Protein AF-0000000068865544 (afdb_homodimer)

Structure (mmCIF, N/CA/C/O backbone):
data_AF-0000000068865544-model_v1
#
loop_
_entity.id
_entity.type
_entity.pdbx_description
1 polymer 'Thioesterase domain-containing protein'
#
loop_
_atom_site.group_PDB
_atom_site.id
_atom_site.type_symbol
_atom_site.label_atom_id
_atom_site.label_alt_id
_atom_site.label_comp_id
_atom_site.label_asym_id
_atom_site.label_entity_id
_atom_site.label_seq_id
_atom_site.pdbx_PDB_ins_code
_atom_site.Cartn_x
_atom_site.Cartn_y
_atom_site.Cartn_z
_atom_site.occupancy
_atom_site.B_iso_or_equiv
_atom_site.auth_seq_id
_atom_site.auth_comp_id
_atom_site.auth_asym_id
_atom_site.auth_atom_id
_atom_site.pdbx_PDB_model_num
ATOM 1 N N . MET A 1 1 ? 21.375 53.375 9.609 1 28.55 1 MET A N 1
ATOM 2 C CA . MET A 1 1 ? 19.984 53.312 10.062 1 28.55 1 MET A CA 1
ATOM 3 C C . MET A 1 1 ? 19.266 52.125 9.398 1 28.55 1 MET A C 1
ATOM 5 O O . MET A 1 1 ? 19 52.156 8.203 1 28.55 1 MET A O 1
ATOM 9 N N . ALA A 1 2 ? 19.688 50.938 9.766 1 33.53 2 ALA A N 1
ATOM 10 C CA . ALA A 1 2 ? 19.359 49.625 9.219 1 33.53 2 ALA A CA 1
ATOM 11 C C . ALA A 1 2 ? 17.859 49.406 9.188 1 33.53 2 ALA A C 1
ATOM 13 O O . ALA A 1 2 ? 17.188 49.531 10.219 1 33.53 2 ALA A O 1
ATOM 14 N N . THR A 1 3 ? 17.141 49.719 8.172 1 30.55 3 THR A N 1
ATOM 15 C CA . THR A 1 3 ? 15.695 49.562 7.977 1 30.55 3 THR A CA 1
ATOM 16 C C . THR A 1 3 ? 15.242 48.156 8.375 1 30.55 3 THR A C 1
ATOM 18 O O . THR A 1 3 ? 15.695 47.156 7.801 1 30.55 3 THR A O 1
ATOM 21 N N . ARG A 1 4 ? 14.961 47.938 9.656 1 31.91 4 ARG A N 1
ATOM 22 C CA . ARG A 1 4 ? 14.281 46.719 10.148 1 31.91 4 ARG A CA 1
ATOM 23 C C . ARG A 1 4 ? 13.039 46.438 9.312 1 31.91 4 ARG A C 1
ATOM 25 O O . ARG A 1 4 ? 12.086 47.219 9.305 1 31.91 4 ARG A O 1
ATOM 32 N N . ALA A 1 5 ? 13.234 45.875 8.188 1 33.16 5 ALA A N 1
ATOM 33 C CA . ALA A 1 5 ? 12.039 45.406 7.488 1 33.16 5 ALA A CA 1
ATOM 34 C C . ALA A 1 5 ? 11.047 44.781 8.461 1 33.16 5 ALA A C 1
ATOM 36 O O . ALA A 1 5 ? 11.398 43.875 9.219 1 33.16 5 ALA A O 1
ATOM 37 N N . ALA A 1 6 ? 10.102 45.469 8.898 1 33.72 6 ALA A N 1
ATOM 38 C CA . ALA A 1 6 ? 8.922 45.031 9.625 1 33.72 6 ALA A CA 1
ATOM 39 C C . ALA A 1 6 ? 8.391 43.719 9.047 1 33.72 6 ALA A C 1
ATOM 41 O O . ALA A 1 6 ? 8.047 43.656 7.859 1 33.72 6 ALA A O 1
ATOM 42 N N . ALA A 1 7 ? 8.891 42.594 9.516 1 35.34 7 ALA A N 1
ATOM 43 C CA . ALA A 1 7 ? 8.156 41.344 9.32 1 35.34 7 ALA A CA 1
ATOM 44 C C . ALA A 1 7 ? 6.66 41.562 9.523 1 35.34 7 ALA A C 1
ATOM 46 O O . ALA A 1 7 ? 6.199 41.75 10.648 1 35.34 7 ALA A O 1
ATOM 47 N N . VAL A 1 8 ? 6.031 42.375 8.789 1 31.78 8 VAL A N 1
ATOM 48 C CA . VAL A 1 8 ? 4.574 42.344 8.859 1 31.78 8 VAL A CA 1
ATOM 49 C C . VAL A 1 8 ? 4.094 40.906 8.961 1 31.78 8 VAL A C 1
ATOM 51 O O . VAL A 1 8 ? 4.254 40.125 8.023 1 31.78 8 VAL A O 1
ATOM 54 N N . GLY A 1 9 ? 4.254 40.281 10.102 1 35.19 9 GLY A N 1
ATOM 55 C CA . GLY A 1 9 ? 3.646 39 10.43 1 35.19 9 GLY A CA 1
ATOM 56 C C . GLY A 1 9 ? 2.209 38.875 9.961 1 35.19 9 GLY A C 1
ATOM 57 O O . GLY A 1 9 ? 1.306 39.469 10.547 1 35.19 9 GLY A O 1
ATOM 58 N N . TYR A 1 10 ? 1.821 39.125 8.766 1 35.94 10 TYR A N 1
ATOM 59 C CA . TYR A 1 10 ? 0.44 38.812 8.422 1 35.94 10 TYR A CA 1
ATOM 60 C C . TYR A 1 10 ? -0.039 37.594 9.172 1 35.94 10 TYR A C 1
ATOM 62 O O . TYR A 1 10 ? 0.545 36.5 9.039 1 35.94 10 TYR A O 1
ATOM 70 N N . CYS A 1 11 ? -0.426 37.688 10.422 1 42.97 11 CYS A N 1
ATOM 71 C CA . CYS A 1 11 ? -1.079 36.688 11.258 1 42.97 11 CYS A CA 1
ATOM 72 C C . CYS A 1 11 ? -2.195 35.969 10.492 1 42.97 11 CYS A C 1
ATOM 74 O O . CYS A 1 11 ? -3.359 36.375 10.586 1 42.97 11 CYS A O 1
ATOM 76 N N . THR A 1 12 ? -2.188 35.844 9.219 1 58.31 12 THR A N 1
ATOM 77 C CA . THR A 1 12 ? -3.334 35.219 8.578 1 58.31 12 THR A CA 1
ATOM 78 C C . THR A 1 12 ? -3.693 33.906 9.273 1 58.31 12 THR A C 1
ATOM 80 O O . THR A 1 12 ? -2.807 33.156 9.68 1 58.31 12 THR A O 1
ATOM 83 N N . SER A 1 13 ? -4.871 33.938 9.93 1 78.75 13 SER A N 1
ATOM 84 C CA . SER A 1 13 ? -5.461 32.75 10.562 1 78.75 13 SER A CA 1
ATOM 85 C C . SER A 1 13 ? -5.266 31.516 9.695 1 78.75 13 SER A C 1
ATOM 87 O O . SER A 1 13 ? -5.312 31.578 8.469 1 78.75 13 SER A O 1
ATOM 89 N N . PRO A 1 14 ? -4.773 30.438 10.273 1 87.75 14 PRO A N 1
ATOM 90 C CA . PRO A 1 14 ? -4.613 29.203 9.516 1 87.75 14 PRO A CA 1
ATOM 91 C C . PRO A 1 14 ? -5.852 28.844 8.695 1 87.75 14 PRO A C 1
ATOM 93 O O . PRO A 1 14 ? -6.977 29.094 9.125 1 87.75 14 PRO A O 1
ATOM 96 N N . THR A 1 15 ? -5.66 28.469 7.457 1 89.5 15 THR A N 1
ATOM 97 C CA . THR A 1 15 ? -6.742 28.062 6.566 1 89.5 15 THR A CA 1
ATOM 98 C C . THR A 1 15 ? -7.301 26.703 6.98 1 89.5 15 THR A C 1
ATOM 100 O O . THR A 1 15 ? -6.617 25.688 6.855 1 89.5 15 THR A O 1
ATOM 103 N N . PRO A 1 16 ? -8.562 26.688 7.391 1 88.62 16 PRO A N 1
ATOM 104 C CA . PRO A 1 16 ? -9.133 25.391 7.742 1 88.62 16 PRO A CA 1
ATOM 105 C C . PRO A 1 16 ? -9.195 24.438 6.555 1 88.62 16 PRO A C 1
ATOM 107 O O . PRO A 1 16 ? -9.367 24.875 5.414 1 88.62 16 PRO A O 1
ATOM 110 N N . LEU A 1 17 ? -9.086 23.156 6.801 1 89.25 17 LEU A N 1
ATOM 111 C CA . LEU A 1 17 ? -9.156 22.141 5.762 1 89.25 17 LEU A CA 1
ATOM 112 C C . LEU A 1 17 ? -10.438 22.297 4.941 1 89.25 17 LEU A C 1
ATOM 114 O O . LEU A 1 17 ? -10.406 22.188 3.713 1 89.25 17 LEU A O 1
ATOM 118 N N . ALA A 1 18 ? -11.531 22.594 5.625 1 87.5 18 ALA A N 1
ATOM 119 C CA . ALA A 1 18 ? -12.828 22.75 4.969 1 87.5 18 ALA A CA 1
ATOM 120 C C . ALA A 1 18 ? -12.781 23.875 3.924 1 87.5 18 ALA A C 1
ATOM 122 O O . ALA A 1 18 ? -13.344 23.734 2.836 1 87.5 18 ALA A O 1
ATOM 123 N N . LYS A 1 19 ? -12.141 24.922 4.262 1 85.25 19 LYS A N 1
ATOM 124 C CA . LYS A 1 19 ? -12.031 26.047 3.346 1 85.25 19 LYS A CA 1
ATOM 125 C C . LYS A 1 19 ? -11.195 25.688 2.123 1 85.25 19 LYS A C 1
ATOM 127 O O . LYS A 1 19 ? -11.531 26.062 0.999 1 85.25 19 LYS A O 1
ATOM 132 N N . LEU A 1 20 ? -10.172 24.969 2.33 1 85.38 20 LEU A N 1
ATOM 133 C CA . LEU A 1 20 ? -9.305 24.531 1.238 1 85.38 20 LEU A CA 1
ATOM 134 C C . LEU A 1 20 ? -10.062 23.625 0.273 1 85.38 20 LEU A C 1
ATOM 136 O O . LEU A 1 20 ? -9.938 23.766 -0.946 1 85.38 20 LEU A O 1
ATOM 140 N N . LEU A 1 21 ? -10.875 22.75 0.733 1 83.19 21 LEU A N 1
ATOM 141 C CA . LEU A 1 21 ? -11.586 21.766 -0.074 1 83.19 21 LEU A CA 1
ATOM 142 C C . LEU A 1 21 ? -12.805 22.391 -0.749 1 83.19 21 LEU A C 1
ATOM 144 O O . LEU A 1 21 ? -13.281 21.891 -1.77 1 83.19 21 LEU A O 1
ATOM 148 N N . SER A 1 22 ? -13.344 23.438 -0.209 1 77.06 22 SER A N 1
ATOM 149 C CA . SER A 1 22 ? -14.516 24.109 -0.774 1 77.06 22 SER A CA 1
ATOM 150 C C . SER A 1 22 ? -14.164 24.844 -2.062 1 77.06 22 SER A C 1
ATOM 152 O O . SER A 1 22 ? -15.047 25.172 -2.855 1 77.06 22 SER A O 1
ATOM 154 N N . SER A 1 23 ? -12.914 25.062 -2.291 1 66.88 23 SER A N 1
ATOM 155 C CA . SER A 1 23 ? -12.492 25.781 -3.486 1 66.88 23 SER A CA 1
ATOM 156 C C . SER A 1 23 ? -12.383 24.859 -4.688 1 66.88 23 SER A C 1
ATOM 158 O O . SER A 1 23 ? -12.047 25.281 -5.789 1 66.88 23 SER A O 1
ATOM 160 N N . PHE A 1 24 ? -12.68 23.594 -4.418 1 71.19 24 PHE A N 1
ATOM 161 C CA . PHE A 1 24 ? -12.641 22.656 -5.527 1 71.19 24 PHE A CA 1
ATOM 162 C C . PHE A 1 24 ? -13.648 23.047 -6.602 1 71.19 24 PHE A C 1
AT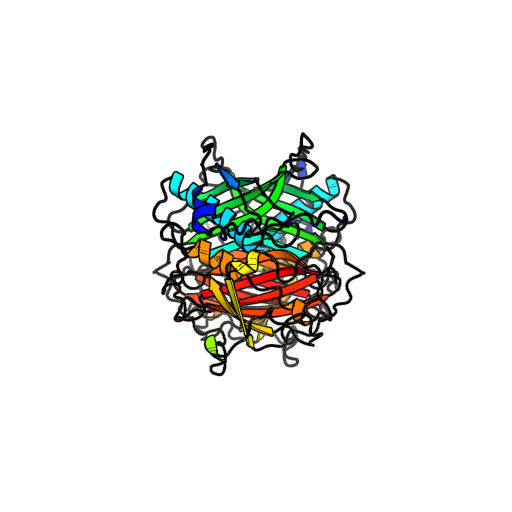OM 164 O O . PHE A 1 24 ? -14.852 23.109 -6.336 1 71.19 24 PHE A O 1
ATOM 171 N N . ALA A 1 25 ? -13.25 23.766 -7.684 1 62.81 25 ALA A N 1
ATOM 172 C CA . ALA A 1 25 ? -14.125 24.141 -8.789 1 62.81 25 ALA A CA 1
ATOM 173 C C . ALA A 1 25 ? -14 23.156 -9.945 1 62.81 25 ALA A C 1
ATOM 175 O O . ALA A 1 25 ? -12.898 22.922 -10.453 1 62.81 25 ALA A O 1
ATOM 176 N N . ALA A 1 26 ? -15 22.297 -10.141 1 60.62 26 ALA A N 1
ATOM 177 C CA . ALA A 1 26 ? -14.953 21.203 -11.117 1 60.62 26 ALA A CA 1
ATOM 178 C C . ALA A 1 26 ? -15.047 21.734 -12.539 1 60.62 26 ALA A C 1
ATOM 180 O O . ALA A 1 26 ? -15.695 22.766 -12.781 1 60.62 26 ALA A O 1
ATOM 181 N N . ARG A 1 27 ? -14.109 21.703 -13.461 1 58.09 27 ARG A N 1
ATOM 182 C CA . ARG A 1 27 ? -14.367 21.625 -14.898 1 58.09 27 ARG A CA 1
ATOM 183 C C . ARG A 1 27 ? -14.539 20.172 -15.336 1 58.09 27 ARG A C 1
ATOM 185 O O . ARG A 1 27 ? -13.727 19.312 -14.984 1 58.09 27 ARG A O 1
ATOM 192 N N . ARG A 1 28 ? -15.828 19.703 -15.516 1 54.47 28 ARG A N 1
ATOM 193 C CA . ARG A 1 28 ? -16.172 18.312 -15.711 1 54.47 28 ARG A CA 1
ATOM 194 C C . ARG A 1 28 ? -15.992 17.891 -17.172 1 54.47 28 ARG A C 1
ATOM 196 O O . ARG A 1 28 ? -16.391 18.625 -18.078 1 54.47 28 ARG A O 1
ATOM 203 N N . LYS A 1 29 ? -14.945 17.484 -17.641 1 48 29 LYS A N 1
ATOM 204 C CA . LYS A 1 29 ? -15.117 16.797 -18.906 1 48 29 LYS A CA 1
ATOM 205 C C . LYS A 1 29 ? -15.43 15.32 -18.688 1 48 29 LYS A C 1
ATOM 207 O O . LYS A 1 29 ? -14.688 14.617 -18 1 48 29 LYS A O 1
ATOM 212 N N . ILE A 1 30 ? -16.75 15.023 -18.609 1 45.5 30 ILE A N 1
ATOM 213 C CA . ILE A 1 30 ? -17.172 13.633 -18.547 1 45.5 30 ILE A CA 1
ATOM 214 C C . ILE A 1 30 ? -16.891 12.938 -19.875 1 45.5 30 ILE A C 1
ATOM 216 O O . ILE A 1 30 ? -17.312 13.422 -20.922 1 45.5 30 ILE A O 1
ATOM 220 N N . TRP A 1 31 ? -15.891 12.273 -19.984 1 40.5 31 TRP A N 1
ATOM 221 C CA . TRP A 1 31 ? -15.758 11.484 -21.203 1 40.5 31 TRP A CA 1
ATOM 222 C C . TRP A 1 31 ? -16.484 10.148 -21.062 1 40.5 31 TRP A C 1
ATOM 224 O O . TRP A 1 31 ? -16.25 9.398 -20.109 1 40.5 31 TRP A O 1
ATOM 234 N N . LYS A 1 32 ? -17.797 10.117 -21.406 1 42.56 32 LYS A N 1
ATOM 235 C CA . LYS A 1 32 ? -18.5 8.836 -21.469 1 42.56 32 LYS A CA 1
ATOM 236 C C . LYS A 1 32 ? -18.266 8.156 -22.812 1 42.56 32 LYS A C 1
ATOM 238 O O . LYS A 1 32 ? -18.938 7.172 -23.141 1 42.56 32 LYS A O 1
ATOM 243 N N . GLY A 1 33 ? -17.359 8.453 -23.609 1 37.53 33 GLY A N 1
ATOM 244 C CA . GLY A 1 33 ? -17.531 7.75 -24.875 1 37.53 33 GLY A CA 1
ATOM 245 C C . GLY A 1 33 ? -17.375 6.246 -24.734 1 37.53 33 GLY A C 1
ATOM 246 O O . GLY A 1 33 ? -17.094 5.742 -23.641 1 37.53 33 GLY A O 1
ATOM 247 N N . ASN A 1 34 ? -17.141 5.441 -25.844 1 38.12 34 ASN A N 1
ATOM 248 C CA . ASN A 1 34 ? -16.891 4.055 -26.219 1 38.12 34 ASN A CA 1
ATOM 249 C C . ASN A 1 34 ? -15.898 3.387 -25.281 1 38.12 34 ASN A C 1
ATOM 251 O O . ASN A 1 34 ? -14.812 2.975 -25.703 1 38.12 34 ASN A O 1
ATOM 255 N N . GLY A 1 35 ? -16.203 3.311 -23.828 1 48.47 35 GLY A N 1
ATOM 256 C CA . GLY A 1 35 ? -15.422 2.521 -22.891 1 48.47 35 GLY A CA 1
ATOM 257 C C . GLY A 1 35 ? -14.469 3.357 -22.062 1 48.47 35 GLY A C 1
ATOM 258 O O . GLY A 1 35 ? -13.609 2.816 -21.359 1 48.47 35 GLY A O 1
ATOM 259 N N . SER A 1 36 ? -14.352 4.742 -22.438 1 56.41 36 SER A N 1
ATOM 260 C CA . SER A 1 36 ? -13.359 5.547 -21.734 1 56.41 36 SER A CA 1
ATOM 261 C C . SER A 1 36 ? -13.812 5.875 -20.312 1 56.41 36 SER A C 1
ATOM 263 O O . SER A 1 36 ? -15 6.094 -20.078 1 56.41 36 SER A O 1
ATOM 265 N N . PRO A 1 37 ? -12.906 5.855 -19.422 1 64.69 37 PRO A N 1
ATOM 266 C CA . PRO A 1 37 ? -13.211 6.145 -18.016 1 64.69 37 PRO A CA 1
ATOM 267 C C . PRO A 1 37 ? -13.703 7.574 -17.812 1 64.69 37 PRO A C 1
ATOM 269 O O . PRO A 1 37 ? -13.32 8.484 -18.547 1 64.69 37 PRO A O 1
ATOM 272 N N . VAL A 1 38 ? -14.852 7.793 -17.094 1 77.44 38 VAL A N 1
ATOM 273 C CA . VAL A 1 38 ? -15.258 9.102 -16.578 1 77.44 38 VAL A CA 1
ATOM 274 C C . VAL A 1 38 ? -14.07 9.805 -15.945 1 77.44 38 VAL A C 1
ATOM 276 O O . VAL A 1 38 ? -13.344 9.211 -15.141 1 77.44 38 VAL A O 1
ATOM 279 N N . HIS A 1 39 ? -13.828 11.039 -16.484 1 84.75 39 HIS A N 1
ATOM 280 C CA . HIS A 1 39 ? -12.719 11.836 -15.992 1 84.75 39 HIS A CA 1
ATOM 281 C C . HIS A 1 39 ? -13.172 13.242 -15.602 1 84.75 39 HIS A C 1
ATOM 283 O O . HIS A 1 39 ? -14.078 13.797 -16.219 1 84.75 39 HIS A O 1
ATOM 289 N N . ALA A 1 40 ? -12.641 13.797 -14.539 1 86.56 40 ALA A N 1
ATOM 290 C CA . ALA A 1 40 ? -12.898 15.156 -14.094 1 86.56 40 ALA A CA 1
ATOM 291 C C . ALA A 1 40 ? -11.617 15.836 -13.617 1 86.56 40 ALA A C 1
ATOM 293 O O . ALA A 1 40 ? -10.703 15.18 -13.125 1 86.56 40 ALA A O 1
ATOM 294 N N . THR A 1 41 ? -11.594 17.141 -13.836 1 89.69 41 THR A N 1
ATOM 295 C CA . THR A 1 41 ? -10.484 17.953 -13.352 1 89.69 41 THR A CA 1
ATOM 296 C C . THR A 1 41 ? -10.977 19.047 -12.406 1 89.69 41 THR A C 1
ATOM 298 O O . THR A 1 41 ? -11.992 19.688 -12.672 1 89.69 41 THR A O 1
ATOM 301 N N . TYR A 1 42 ? -10.273 19.203 -11.336 1 89.5 42 TYR A N 1
ATOM 302 C CA . TYR A 1 42 ? -10.562 20.219 -10.344 1 89.5 42 TYR A CA 1
ATOM 303 C C . TYR A 1 42 ? -9.336 21.094 -10.078 1 89.5 42 TYR A C 1
ATOM 305 O O . TYR A 1 42 ? -8.219 20.719 -10.445 1 89.5 42 TYR A O 1
ATOM 313 N N . LYS A 1 43 ? -9.648 22.266 -9.547 1 90.38 43 LYS A N 1
ATOM 314 C CA . LYS A 1 43 ? -8.57 23.141 -9.125 1 90.38 43 LYS A CA 1
ATOM 315 C C . LYS A 1 43 ? -8.656 23.453 -7.629 1 90.38 43 LYS A C 1
ATOM 317 O O . LYS A 1 43 ? -9.75 23.516 -7.066 1 90.38 43 LYS A O 1
ATOM 322 N N . ALA A 1 44 ? -7.523 23.562 -7.027 1 90.81 44 ALA A N 1
ATOM 323 C CA . ALA A 1 44 ? -7.414 23.969 -5.625 1 90.81 44 ALA A CA 1
ATOM 324 C C . ALA A 1 44 ? -6.199 24.859 -5.406 1 90.81 44 ALA A C 1
ATOM 326 O O . ALA A 1 44 ? -5.277 24.875 -6.223 1 90.81 44 ALA A O 1
ATOM 327 N N . LEU A 1 45 ? -6.258 25.672 -4.348 1 91.12 45 LEU A N 1
ATOM 328 C CA . LEU A 1 45 ? -5.141 26.516 -3.945 1 91.12 45 LEU A CA 1
ATOM 329 C C . LEU A 1 45 ? -4.633 26.125 -2.561 1 91.12 45 LEU A C 1
ATOM 331 O O . LEU A 1 45 ? -5.352 26.266 -1.569 1 91.12 45 LEU A O 1
ATOM 335 N N . ILE A 1 46 ? -3.455 25.609 -2.512 1 93.44 46 ILE A N 1
ATOM 336 C CA . ILE A 1 46 ? -2.828 25.234 -1.246 1 93.44 46 ILE A CA 1
ATOM 337 C C . ILE A 1 46 ? -2.176 26.469 -0.622 1 93.44 46 ILE A C 1
ATOM 339 O O . ILE A 1 46 ? -1.335 27.125 -1.248 1 93.44 46 ILE A O 1
ATOM 343 N N . THR A 1 47 ? -2.498 26.797 0.573 1 93.5 47 THR A N 1
ATOM 344 C CA . THR A 1 47 ? -1.963 27.969 1.256 1 93.5 47 THR A CA 1
ATOM 345 C C . THR A 1 47 ? -0.67 27.625 1.991 1 93.5 47 THR A C 1
ATOM 347 O O . THR A 1 47 ? -0.44 26.469 2.344 1 93.5 47 THR A O 1
ATOM 350 N N . PRO A 1 48 ? 0.157 28.562 2.279 1 93.19 48 PRO A N 1
ATOM 351 C CA . PRO A 1 48 ? 1.488 28.344 2.85 1 93.19 48 PRO A CA 1
ATOM 352 C C . PRO A 1 48 ? 1.442 27.641 4.199 1 93.19 48 PRO A C 1
ATOM 354 O O . PRO A 1 48 ? 2.383 26.922 4.559 1 93.19 48 PRO A O 1
ATOM 357 N N . ASP A 1 49 ? 0.393 27.797 4.922 1 94.88 49 ASP A N 1
ATOM 358 C CA . ASP A 1 49 ? 0.297 27.234 6.266 1 94.88 49 ASP A CA 1
ATOM 359 C C . ASP A 1 49 ? 0.146 25.703 6.215 1 94.88 49 ASP A C 1
ATOM 361 O O . ASP A 1 49 ? 0.229 25.031 7.246 1 94.88 49 ASP A O 1
ATOM 365 N N . TRP A 1 50 ? -0.003 25.125 4.953 1 95.88 50 TRP A N 1
ATOM 366 C CA . TRP A 1 50 ? -0.148 23.672 4.805 1 95.88 50 TRP A CA 1
ATOM 367 C C . TRP A 1 50 ? 1.13 23.062 4.25 1 95.88 50 TRP A C 1
ATOM 369 O O . TRP A 1 50 ? 1.154 21.875 3.908 1 95.88 50 TRP A O 1
ATOM 379 N N . MET A 1 51 ? 2.18 23.812 4.238 1 94.44 51 MET A N 1
ATOM 380 C CA . MET A 1 51 ? 3.418 23.375 3.6 1 94.44 51 MET A CA 1
ATOM 381 C C . MET A 1 51 ? 4.312 22.641 4.598 1 94.44 51 MET A C 1
ATOM 383 O O . MET A 1 51 ? 4.188 22.828 5.809 1 94.44 51 MET A O 1
ATOM 387 N N . GLN A 1 52 ? 5.105 21.797 4.141 1 92.69 52 GLN A N 1
ATOM 388 C CA . GLN A 1 52 ? 6.219 21.109 4.793 1 92.69 52 GLN A CA 1
ATOM 389 C C . GLN A 1 52 ? 7.516 21.281 4.004 1 92.69 52 GLN A C 1
ATOM 391 O O . GLN A 1 52 ? 7.918 20.406 3.25 1 92.69 52 GLN A O 1
ATOM 396 N N . GLY A 1 53 ? 8.156 22.328 4.266 1 85.5 53 GLY A N 1
ATOM 397 C CA . GLY A 1 53 ? 9.266 22.75 3.434 1 85.5 53 GLY A CA 1
ATOM 398 C C . GLY A 1 53 ? 8.836 23.234 2.062 1 85.5 53 GLY A C 1
ATOM 399 O O . GLY A 1 53 ? 8 24.141 1.949 1 85.5 53 GLY A O 1
ATOM 400 N N . ARG A 1 54 ? 9.398 22.578 1.058 1 83.12 54 ARG A N 1
ATOM 401 C CA . ARG A 1 54 ? 9.164 23.047 -0.306 1 83.12 54 ARG A CA 1
ATOM 402 C C . ARG A 1 54 ? 7.918 22.391 -0.898 1 83.12 54 ARG A C 1
ATOM 404 O O . ARG A 1 54 ? 7.52 22.703 -2.021 1 83.12 54 ARG A O 1
ATOM 411 N N . THR A 1 55 ? 7.328 21.5 -0.155 1 92.12 55 THR A N 1
ATOM 412 C CA . THR A 1 55 ? 6.184 20.781 -0.695 1 92.12 55 THR A CA 1
ATOM 413 C C . THR A 1 55 ? 5.023 20.781 0.296 1 92.12 55 THR A C 1
ATOM 415 O O . THR A 1 55 ? 5.211 21.078 1.476 1 92.12 55 THR A O 1
ATOM 418 N N . THR A 1 56 ? 3.906 20.562 -0.249 1 94.88 56 THR A N 1
ATOM 419 C CA . THR A 1 56 ? 2.697 20.375 0.546 1 94.88 56 THR A CA 1
ATOM 420 C C . THR A 1 56 ? 2.809 19.109 1.403 1 94.88 56 THR A C 1
ATOM 422 O O . THR A 1 56 ? 3.367 18.109 0.967 1 94.88 56 THR A O 1
ATOM 425 N N . TYR A 1 57 ? 2.232 19.203 2.674 1 95 57 TYR A N 1
ATOM 426 C CA . TYR A 1 57 ? 2.041 18.078 3.58 1 95 57 TYR A CA 1
ATOM 427 C C . TYR A 1 57 ? 1.357 16.922 2.867 1 95 57 TYR A C 1
ATOM 429 O O . TYR A 1 57 ? 0.289 17.094 2.275 1 95 57 TYR A O 1
ATOM 437 N N . GLY A 1 58 ? 1.93 15.719 2.865 1 97.44 58 GLY A N 1
ATOM 438 C CA . GLY A 1 58 ? 1.455 14.57 2.104 1 97.44 58 GLY A CA 1
ATOM 439 C C . GLY A 1 58 ? 0.006 14.227 2.389 1 97.44 58 GLY A C 1
ATOM 440 O O . GLY A 1 58 ? -0.748 13.883 1.474 1 97.44 58 GLY A O 1
ATOM 441 N N . GLY A 1 59 ? -0.352 14.305 3.662 1 97.88 59 GLY A N 1
ATOM 442 C CA . GLY A 1 59 ? -1.73 14.023 4.031 1 97.88 59 GLY A CA 1
ATOM 443 C C . GLY A 1 59 ? -2.732 14.922 3.332 1 97.88 59 GLY A C 1
ATOM 444 O O . GLY A 1 59 ? -3.828 14.484 2.98 1 97.88 59 GLY A O 1
ATOM 445 N N . LEU A 1 60 ? -2.365 16.156 3.143 1 97.06 60 LEU A N 1
ATOM 446 C CA . LEU A 1 60 ? -3.252 17.047 2.408 1 97.06 60 LEU A CA 1
ATOM 447 C C . LEU A 1 60 ? -3.326 16.656 0.937 1 97.06 60 LEU A C 1
ATOM 449 O O . LEU A 1 60 ? -4.402 16.672 0.338 1 97.06 60 LEU A O 1
ATOM 453 N N . SER A 1 61 ? -2.17 16.359 0.349 1 97.56 61 SER A N 1
ATOM 454 C CA . SER A 1 61 ? -2.186 15.883 -1.031 1 97.56 61 SER A CA 1
ATOM 455 C C . SER A 1 61 ? -3.086 14.664 -1.187 1 97.56 61 SER A C 1
ATOM 457 O O . SER A 1 61 ? -3.854 14.57 -2.146 1 97.56 61 SER A O 1
ATOM 459 N N . ALA A 1 62 ? -2.996 13.758 -0.252 1 98.38 62 ALA A N 1
ATOM 460 C CA . ALA A 1 62 ? -3.852 12.578 -0.259 1 98.38 62 ALA A CA 1
ATOM 461 C C . ALA A 1 62 ? -5.324 12.961 -0.139 1 98.38 62 ALA A C 1
ATOM 463 O O . ALA A 1 62 ? -6.172 12.414 -0.847 1 98.38 62 ALA A O 1
ATOM 464 N N . ALA A 1 63 ? -5.59 13.891 0.725 1 96.94 63 ALA A N 1
ATOM 465 C CA . ALA A 1 63 ? -6.957 14.359 0.938 1 96.94 63 ALA A CA 1
ATOM 466 C C . ALA A 1 63 ? -7.52 15 -0.327 1 96.94 63 ALA A C 1
ATOM 468 O O . ALA A 1 63 ? -8.688 14.789 -0.669 1 96.94 63 ALA A O 1
ATOM 469 N N . LEU A 1 64 ? -6.699 15.781 -0.999 1 96.25 64 LEU A N 1
ATOM 470 C CA . LEU A 1 64 ? -7.133 16.406 -2.244 1 96.25 64 LEU A CA 1
ATOM 471 C C . LEU A 1 64 ? -7.461 15.359 -3.297 1 96.25 64 LEU A C 1
ATOM 473 O O . LEU A 1 64 ? -8.469 15.469 -3.998 1 96.25 64 LEU A O 1
ATOM 477 N N . CYS A 1 65 ? -6.645 14.336 -3.398 1 97.62 65 CYS A N 1
ATOM 478 C CA . CYS A 1 65 ? -6.922 13.242 -4.324 1 97.62 65 CYS A CA 1
ATOM 479 C C . CYS A 1 65 ? -8.242 12.562 -3.986 1 97.62 65 CYS A C 1
ATOM 481 O O . CYS A 1 65 ? -9.07 12.336 -4.867 1 97.62 65 CYS A O 1
ATOM 483 N N . LEU A 1 66 ? -8.414 12.25 -2.725 1 97.56 66 LEU A N 1
ATOM 484 C CA . LEU A 1 66 ? -9.625 11.562 -2.307 1 97.56 66 LEU A CA 1
ATOM 485 C C . LEU A 1 66 ? -10.859 12.422 -2.566 1 97.56 66 LEU A C 1
ATOM 487 O O . LEU A 1 66 ? -11.883 11.914 -3.029 1 97.56 66 LEU A O 1
ATOM 491 N N . GLU A 1 67 ? -10.719 13.688 -2.244 1 95.06 67 GLU A N 1
ATOM 492 C CA . GLU A 1 67 ? -11.828 14.594 -2.504 1 95.06 67 GLU A CA 1
ATOM 493 C C . GLU A 1 67 ? -12.18 14.625 -3.99 1 95.06 67 GLU A C 1
ATOM 495 O O . GLU A 1 67 ? -13.352 14.609 -4.359 1 95.06 67 GLU A O 1
ATOM 500 N N . GLY A 1 68 ? -11.172 14.719 -4.859 1 93.56 68 GLY A N 1
ATOM 501 C CA . GLY A 1 68 ? -11.414 14.641 -6.289 1 93.56 68 GLY A CA 1
ATOM 502 C C . GLY A 1 68 ? -12.125 13.359 -6.699 1 93.56 68 GLY A C 1
ATOM 503 O O . GLY A 1 68 ? -13.047 13.391 -7.523 1 93.56 68 GLY A O 1
ATOM 504 N N . ALA A 1 69 ? -11.719 12.25 -6.148 1 94.62 69 ALA A N 1
ATOM 505 C CA . ALA A 1 69 ? -12.352 10.969 -6.434 1 94.62 69 ALA A CA 1
ATOM 506 C C . ALA A 1 69 ? -13.82 10.969 -6.023 1 94.62 69 ALA A C 1
ATOM 508 O O . ALA A 1 69 ? -14.688 10.57 -6.801 1 94.62 69 ALA A O 1
ATOM 509 N N . ARG A 1 70 ? -14.094 11.422 -4.82 1 92.5 70 ARG A N 1
ATOM 510 C CA . ARG A 1 70 ? -15.453 11.453 -4.297 1 92.5 70 ARG A CA 1
ATOM 511 C C . ARG A 1 70 ? -16.344 12.344 -5.156 1 92.5 70 ARG A C 1
ATOM 513 O O . ARG A 1 70 ? -17.469 11.961 -5.496 1 92.5 70 ARG A O 1
ATOM 520 N N . ARG A 1 71 ? -15.859 13.469 -5.477 1 90.44 71 ARG A N 1
ATOM 521 C CA . ARG A 1 71 ? -16.656 14.406 -6.27 1 90.44 71 ARG A CA 1
ATOM 522 C C . ARG A 1 71 ? -16.953 13.836 -7.652 1 90.44 71 ARG A C 1
ATOM 524 O O . ARG A 1 71 ? -18.031 14.047 -8.195 1 90.44 71 ARG A O 1
ATOM 531 N N . THR A 1 72 ? -15.953 13.211 -8.203 1 89.62 72 THR A N 1
ATOM 532 C CA . THR A 1 72 ? -16.156 12.609 -9.516 1 89.62 72 THR A CA 1
ATOM 533 C C . THR A 1 72 ? -17.266 11.562 -9.469 1 89.62 72 THR A C 1
ATOM 535 O O . THR A 1 72 ? -18.109 11.508 -10.352 1 89.62 72 THR A O 1
ATOM 538 N N . LEU A 1 73 ? -17.281 10.742 -8.422 1 88.62 73 LEU A N 1
ATOM 539 C CA . LEU A 1 73 ? -18.344 9.758 -8.266 1 88.62 73 LEU A CA 1
ATOM 540 C C . LEU A 1 73 ? -19.688 10.438 -8.023 1 88.62 73 LEU A C 1
ATOM 542 O O . LEU A 1 73 ? -20.703 10.031 -8.594 1 88.62 73 LEU A O 1
ATOM 546 N N . SER A 1 74 ? -19.672 11.43 -7.164 1 84.75 74 SER A N 1
ATOM 547 C CA . SER A 1 74 ? -20.891 12.172 -6.875 1 84.75 74 SER A CA 1
ATOM 548 C C . SER A 1 74 ? -21.453 12.82 -8.141 1 84.75 74 SER A C 1
ATOM 550 O O . SER A 1 74 ? -22.672 12.789 -8.367 1 84.75 74 SER A O 1
ATOM 552 N N . ASP A 1 75 ? -20.609 13.359 -8.922 1 80.06 75 ASP A N 1
ATOM 553 C CA . ASP A 1 75 ? -21.016 14.023 -10.156 1 80.06 75 ASP A CA 1
ATOM 554 C C . ASP A 1 75 ? -21.625 13.023 -11.141 1 80.06 75 ASP A C 1
ATOM 556 O O . ASP A 1 75 ? -22.422 13.406 -12 1 80.06 75 ASP A O 1
ATOM 560 N N . GLU A 1 76 ? -21.312 11.75 -10.969 1 79 76 GLU A N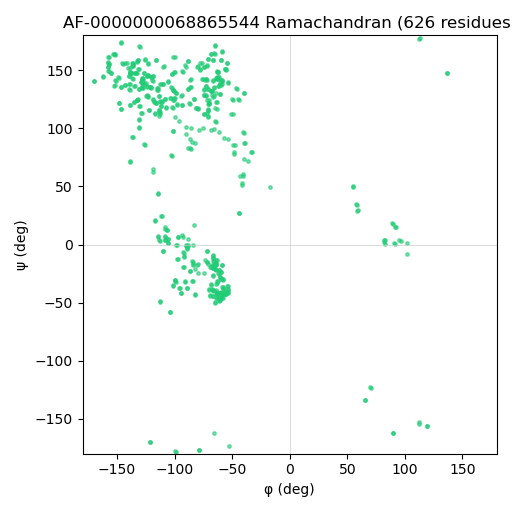 1
ATOM 561 C CA . GLU A 1 76 ? -21.875 10.695 -11.805 1 79 76 GLU A CA 1
ATOM 562 C C . GLU A 1 76 ? -23.125 10.094 -11.172 1 79 76 GLU A C 1
ATOM 564 O O . GLU A 1 76 ? -23.625 9.062 -11.625 1 79 76 GLU A O 1
ATOM 569 N N . GLY A 1 77 ? -23.547 10.727 -10.109 1 77.25 77 GLY A N 1
ATOM 570 C CA . GLY A 1 77 ? -24.828 10.352 -9.508 1 77.25 77 GLY A CA 1
ATOM 571 C C . GLY A 1 77 ? -24.688 9.359 -8.375 1 77.25 77 GLY A C 1
ATOM 572 O O . GLY A 1 77 ? -25.672 8.812 -7.887 1 77.25 77 GLY A O 1
ATOM 573 N N . ARG A 1 78 ? -23.422 9.094 -8.117 1 77.38 78 ARG A N 1
ATOM 574 C CA . ARG A 1 78 ? -23.203 8.203 -6.984 1 77.38 78 ARG A CA 1
ATOM 575 C C . ARG A 1 78 ? -23.109 8.984 -5.676 1 77.38 78 ARG A C 1
ATOM 577 O O . ARG A 1 78 ? -22.031 9.172 -5.129 1 77.38 78 ARG A O 1
ATOM 584 N N . LEU A 1 79 ? -24.25 9.297 -5.098 1 73.44 79 LEU A N 1
ATOM 585 C CA . LEU A 1 79 ? -24.344 10.203 -3.959 1 73.44 79 LEU A CA 1
ATOM 586 C C . LEU A 1 79 ? -24.094 9.453 -2.65 1 73.44 79 LEU A C 1
ATOM 588 O O . LEU A 1 79 ? -23.625 10.047 -1.675 1 73.44 79 LEU A O 1
ATOM 592 N N . ASP A 1 80 ? -24.469 8.219 -2.639 1 82.12 80 ASP A N 1
ATOM 593 C CA . ASP A 1 80 ? -24.25 7.398 -1.448 1 82.12 80 ASP A CA 1
ATOM 594 C C . ASP A 1 80 ? -23.078 6.453 -1.635 1 82.12 80 ASP A C 1
ATOM 596 O O . ASP A 1 80 ? -23.25 5.246 -1.803 1 82.12 80 ASP A O 1
ATOM 600 N N . LEU A 1 81 ? -21.906 7.09 -1.507 1 84.94 81 LEU A N 1
ATOM 601 C CA . LEU A 1 81 ? -20.719 6.27 -1.73 1 84.94 81 LEU A CA 1
ATOM 602 C C . LEU A 1 81 ? -20.516 5.281 -0.585 1 84.94 81 LEU A C 1
ATOM 604 O O . LEU A 1 81 ? -20.703 5.637 0.583 1 84.94 81 LEU A O 1
ATOM 608 N N . PRO A 1 82 ? -20.25 4.051 -0.963 1 91 82 PRO A N 1
ATOM 609 C CA . PRO A 1 82 ? -19.828 3.141 0.101 1 91 82 PRO A CA 1
ATOM 610 C C . PRO A 1 82 ? -18.578 3.627 0.828 1 91 82 PRO A C 1
ATOM 612 O O . PRO A 1 82 ? -17.906 4.562 0.368 1 91 82 PRO A O 1
ATOM 615 N N . PRO A 1 83 ? -18.281 3.043 1.95 1 94.31 83 PRO A N 1
ATOM 616 C CA . PRO A 1 83 ? -17.094 3.443 2.693 1 94.31 83 PRO A CA 1
ATOM 617 C C . PRO A 1 83 ? -15.805 3.209 1.909 1 94.31 83 PRO A C 1
ATOM 619 O O . PRO A 1 83 ? -15.719 2.273 1.109 1 94.31 83 PRO A O 1
ATOM 622 N N . LEU A 1 84 ? -14.859 4.133 2.111 1 97.31 84 LEU A N 1
ATOM 623 C CA . LEU A 1 84 ? -13.5 3.902 1.628 1 97.31 84 LEU A CA 1
ATOM 624 C C . LEU A 1 84 ? -12.867 2.703 2.328 1 97.31 84 LEU A C 1
ATOM 626 O O . LEU A 1 84 ? -12.781 2.672 3.559 1 97.31 84 LEU A O 1
ATOM 630 N N . ARG A 1 85 ? -12.438 1.71 1.554 1 98.12 85 ARG A N 1
ATOM 631 C CA . ARG A 1 85 ? -11.875 0.494 2.135 1 98.12 85 ARG A CA 1
ATOM 632 C C . ARG A 1 85 ? -10.352 0.508 2.07 1 98.12 85 ARG A C 1
ATOM 634 O O . ARG A 1 85 ? -9.688 -0.035 2.953 1 98.12 85 ARG A O 1
ATOM 641 N N . SER A 1 86 ? -9.828 1.066 1.008 1 98.81 86 SER A N 1
ATOM 642 C CA . SER A 1 86 ? -8.383 1.081 0.819 1 98.81 86 SER A CA 1
ATOM 643 C C . SER A 1 86 ? -7.957 2.238 -0.076 1 98.81 86 SER A C 1
ATOM 645 O O . SER A 1 86 ? -8.703 2.66 -0.958 1 98.81 86 SER A O 1
ATOM 647 N N . ALA A 1 87 ? -6.805 2.75 0.189 1 98.94 87 ALA A N 1
ATOM 648 C CA . ALA A 1 87 ? -6.188 3.779 -0.644 1 98.94 87 ALA A CA 1
ATOM 649 C C . ALA A 1 87 ? -4.715 3.467 -0.903 1 98.94 87 ALA A C 1
ATOM 651 O O . ALA A 1 87 ? -4.008 3.002 -0.007 1 98.94 87 ALA A O 1
ATOM 652 N N . LEU A 1 88 ? -4.289 3.643 -2.107 1 98.94 88 LEU A N 1
ATOM 653 C CA . LEU A 1 88 ? -2.895 3.58 -2.533 1 98.94 88 LEU A CA 1
ATOM 654 C C . LEU A 1 88 ? -2.398 4.953 -2.969 1 98.94 88 LEU A C 1
ATOM 656 O O . LEU A 1 88 ? -2.965 5.562 -3.881 1 98.94 88 LEU A O 1
ATOM 660 N N . LEU A 1 89 ? -1.356 5.418 -2.344 1 98.94 89 LEU A N 1
ATOM 661 C CA . LEU A 1 89 ? -0.848 6.754 -2.633 1 98.94 89 LEU A CA 1
ATOM 662 C C . LEU A 1 89 ? 0.62 6.699 -3.045 1 98.94 89 LEU A C 1
ATOM 664 O O . LEU A 1 89 ? 1.405 5.945 -2.461 1 98.94 89 LEU A O 1
ATOM 668 N N . ASN A 1 90 ? 0.921 7.418 -4.047 1 98.69 90 ASN A N 1
ATOM 669 C CA . ASN A 1 90 ? 2.281 7.605 -4.539 1 98.69 90 ASN A CA 1
ATOM 670 C C . ASN A 1 90 ? 2.674 9.078 -4.555 1 98.69 90 ASN A C 1
ATOM 672 O O . ASN A 1 90 ? 2.064 9.883 -5.266 1 98.69 90 ASN A O 1
ATOM 676 N N . PHE A 1 91 ? 3.652 9.406 -3.756 1 97.56 91 PHE A N 1
ATOM 677 C CA . PHE A 1 91 ? 4.176 10.766 -3.707 1 97.56 91 PHE A CA 1
ATOM 678 C C . PHE A 1 91 ? 5.367 10.922 -4.645 1 97.56 91 PHE A C 1
ATOM 680 O O . PHE A 1 91 ? 6.414 10.305 -4.438 1 97.56 91 PHE A O 1
ATOM 687 N N . VAL A 1 92 ? 5.215 11.844 -5.625 1 95.12 92 VAL A N 1
ATOM 688 C CA . VAL A 1 92 ? 6.148 11.836 -6.746 1 95.12 92 VAL A CA 1
ATOM 689 C C . VAL A 1 92 ? 7.016 13.094 -6.707 1 95.12 92 VAL A C 1
ATOM 691 O O . VAL A 1 92 ? 8.242 13.016 -6.832 1 95.12 92 VAL A O 1
ATOM 694 N N . ASP A 1 93 ? 6.344 14.211 -6.555 1 92.44 93 ASP A N 1
ATOM 695 C CA . ASP A 1 93 ? 7.031 15.492 -6.629 1 92.44 93 ASP A CA 1
ATOM 696 C C . ASP A 1 93 ? 6.395 16.516 -5.688 1 92.44 93 ASP A C 1
ATOM 698 O O . ASP A 1 93 ? 5.363 16.234 -5.066 1 92.44 93 ASP A O 1
ATOM 702 N N . ALA A 1 94 ? 7.074 17.656 -5.609 1 92.19 94 ALA A N 1
ATOM 703 C CA . ALA A 1 94 ? 6.594 18.734 -4.742 1 92.19 94 ALA A CA 1
ATOM 704 C C . ALA A 1 94 ? 5.344 19.391 -5.324 1 92.19 94 ALA A C 1
ATOM 706 O O . ALA A 1 94 ? 5.184 19.469 -6.543 1 92.19 94 ALA A O 1
ATOM 707 N N . ALA A 1 95 ? 4.43 19.734 -4.453 1 94.5 95 ALA A N 1
ATOM 708 C CA . ALA A 1 95 ? 3.258 20.531 -4.816 1 94.5 95 ALA A CA 1
ATOM 709 C C . ALA A 1 95 ? 3.119 21.75 -3.912 1 94.5 95 ALA A C 1
ATOM 711 O O . ALA A 1 95 ? 3.369 21.672 -2.707 1 94.5 95 ALA A O 1
ATOM 712 N N . ALA A 1 96 ? 2.775 22.859 -4.492 1 93.19 96 ALA A N 1
ATOM 713 C CA . ALA A 1 96 ? 2.529 24.109 -3.76 1 93.19 96 ALA A CA 1
ATOM 714 C C . ALA A 1 96 ? 1.627 25.031 -4.559 1 93.19 96 ALA A C 1
ATOM 716 O O . ALA A 1 96 ? 1.571 24.953 -5.789 1 93.19 96 ALA A O 1
ATOM 717 N N . GLY A 1 97 ? 0.949 25.891 -3.846 1 92 97 GLY A N 1
ATOM 718 C CA . GLY A 1 97 ? 0.142 26.891 -4.512 1 92 97 GLY A CA 1
ATOM 719 C C . GLY A 1 97 ? -1.02 26.312 -5.293 1 92 97 GLY A C 1
ATOM 720 O O . GLY A 1 97 ? -1.77 25.484 -4.773 1 92 97 GLY A O 1
ATOM 721 N N . ALA A 1 98 ? -1.195 26.781 -6.508 1 91.88 98 ALA A N 1
ATOM 722 C CA . ALA A 1 98 ? -2.285 26.312 -7.359 1 91.88 98 ALA A CA 1
ATOM 723 C C . ALA A 1 98 ? -2.002 24.906 -7.895 1 91.88 98 ALA A C 1
ATOM 725 O O . ALA A 1 98 ? -0.925 24.641 -8.438 1 91.88 98 ALA A O 1
ATOM 726 N N . VAL A 1 99 ? -3.016 24.016 -7.695 1 93.25 99 VAL A N 1
ATOM 727 C CA . VAL A 1 99 ? -2.863 22.656 -8.18 1 93.25 99 VAL A CA 1
ATOM 728 C C . VAL A 1 99 ? -4.121 22.234 -8.938 1 93.25 99 VAL A C 1
ATOM 730 O O . VAL A 1 99 ? -5.176 22.859 -8.797 1 93.25 99 VAL A O 1
ATOM 733 N N . GLU A 1 100 ? -3.918 21.297 -9.758 1 92.38 100 GLU A N 1
ATOM 734 C CA . GLU A 1 100 ? -5.016 20.625 -10.453 1 92.38 100 GLU A CA 1
ATOM 735 C C . GLU A 1 100 ? -5.172 19.188 -9.992 1 92.38 100 GLU A C 1
ATOM 737 O O . GLU A 1 100 ? -4.18 18.484 -9.766 1 92.38 100 GLU A O 1
ATOM 742 N N . ILE A 1 101 ? -6.41 18.766 -9.812 1 93.94 101 ILE A N 1
ATOM 743 C CA . ILE A 1 101 ? -6.719 17.391 -9.453 1 93.94 101 ILE A CA 1
ATOM 744 C C . ILE A 1 101 ? -7.457 16.719 -10.602 1 93.94 101 ILE A C 1
ATOM 746 O O . ILE A 1 101 ? -8.547 17.141 -10.984 1 93.94 101 ILE A O 1
ATOM 750 N N . ASP A 1 102 ? -6.801 15.727 -11.188 1 93 102 ASP A N 1
ATOM 751 C CA . ASP A 1 102 ? -7.434 14.914 -12.219 1 93 102 ASP A CA 1
ATOM 752 C C . ASP A 1 102 ? -7.91 13.578 -11.641 1 93 102 ASP A C 1
ATOM 754 O O . ASP A 1 102 ? -7.125 12.844 -11.039 1 93 102 ASP A O 1
ATOM 758 N N . ALA A 1 103 ? -9.164 13.281 -11.797 1 93.25 103 ALA A N 1
ATOM 759 C CA . ALA A 1 103 ? -9.727 12.039 -11.289 1 93.25 103 ALA A CA 1
ATOM 760 C C . ALA A 1 103 ? -10.406 11.242 -12.406 1 93.25 103 ALA A C 1
ATOM 762 O O . ALA A 1 103 ? -10.961 11.828 -13.336 1 93.25 103 ALA A O 1
ATOM 763 N N . SER A 1 104 ? -10.312 9.953 -12.328 1 92.19 104 SER A N 1
ATOM 764 C CA . SER A 1 104 ? -10.906 9.055 -13.312 1 92.19 104 SER A CA 1
ATOM 765 C C . SER A 1 104 ? -11.547 7.844 -12.648 1 92.19 104 SER A C 1
ATOM 767 O O . SER A 1 104 ? -10.922 7.199 -11.797 1 92.19 104 SER A O 1
ATOM 769 N N . ILE A 1 105 ? -12.742 7.543 -13.07 1 92.25 105 ILE A N 1
ATOM 770 C CA . ILE A 1 105 ? -13.406 6.34 -12.578 1 92.25 105 ILE A CA 1
ATOM 771 C C . ILE A 1 105 ? -12.867 5.117 -13.32 1 92.25 105 ILE A C 1
ATOM 773 O O . ILE A 1 105 ? -13.008 5.016 -14.539 1 92.25 105 ILE A O 1
ATOM 777 N N . VAL A 1 106 ? -12.227 4.215 -12.609 1 92.25 106 VAL A N 1
ATOM 778 C CA . VAL A 1 106 ? -11.68 2.99 -13.188 1 92.25 106 VAL A CA 1
ATOM 779 C C . VAL A 1 106 ? -12.781 1.943 -13.312 1 92.25 106 VAL A C 1
ATOM 781 O O . VAL A 1 106 ? -12.883 1.258 -14.336 1 92.25 106 VAL A O 1
ATOM 784 N N . ARG A 1 107 ? -13.562 1.885 -12.242 1 88.12 107 ARG A N 1
ATOM 785 C CA . ARG A 1 107 ? -14.719 0.996 -12.172 1 88.12 107 ARG A CA 1
ATOM 786 C C . ARG A 1 107 ? -15.789 1.568 -11.25 1 88.12 107 ARG A C 1
ATOM 788 O O . ARG A 1 107 ? -15.477 2.143 -10.203 1 88.12 107 ARG A O 1
ATOM 795 N N . CYS A 1 108 ? -16.953 1.402 -11.641 1 85.88 108 CYS A N 1
ATOM 796 C CA . CYS A 1 108 ? -18.094 1.838 -10.844 1 85.88 108 CYS A CA 1
ATOM 797 C C . CYS A 1 108 ? -19.125 0.725 -10.719 1 85.88 108 CYS A C 1
ATOM 799 O O . CYS A 1 108 ? -19.766 0.349 -11.703 1 85.88 108 CYS A O 1
ATOM 801 N N . GLY A 1 109 ? -19.203 0.171 -9.562 1 80.88 109 GLY A N 1
ATOM 802 C CA . GLY A 1 109 ? -20.188 -0.882 -9.312 1 80.88 109 GLY A CA 1
ATOM 803 C C . GLY A 1 109 ? -21 -0.658 -8.055 1 80.88 109 GLY A C 1
ATOM 804 O O . GLY A 1 109 ? -20.688 0.236 -7.262 1 80.88 109 GLY A O 1
ATOM 805 N N . LYS A 1 110 ? -22.016 -1.51 -7.957 1 77.5 110 LYS A N 1
ATOM 806 C CA . LYS A 1 110 ? -22.875 -1.43 -6.781 1 77.5 110 LYS A CA 1
ATOM 807 C C . LYS A 1 110 ? -22.109 -1.828 -5.52 1 77.5 110 LYS A C 1
ATOM 809 O O . LYS A 1 110 ? -22.219 -1.164 -4.484 1 77.5 110 LYS A O 1
ATOM 814 N N . ALA A 1 111 ? -21.266 -2.844 -5.645 1 86.5 111 ALA A N 1
ATOM 815 C CA . ALA A 1 111 ? -20.562 -3.393 -4.484 1 86.5 111 ALA A CA 1
ATOM 816 C C . ALA A 1 111 ? -19.219 -2.697 -4.273 1 86.5 111 ALA A C 1
ATOM 818 O O . ALA A 1 111 ? -18.781 -2.521 -3.135 1 86.5 111 ALA A O 1
ATOM 819 N N . MET A 1 112 ? -18.672 -2.287 -5.406 1 92.19 112 MET A N 1
ATOM 820 C CA . MET A 1 112 ? -17.312 -1.74 -5.309 1 92.19 112 MET A CA 1
ATOM 821 C C . MET A 1 112 ? -17.047 -0.731 -6.422 1 92.19 112 MET A C 1
ATOM 823 O O . MET A 1 112 ? -17.453 -0.941 -7.562 1 92.19 112 MET A O 1
ATOM 827 N N . SER A 1 113 ? -16.438 0.338 -6.059 1 93.44 113 SER A N 1
ATOM 828 C CA . SER A 1 113 ? -15.992 1.34 -7.02 1 93.44 113 SER A CA 1
ATOM 829 C C . SER A 1 113 ? -14.523 1.685 -6.812 1 93.44 113 SER A C 1
ATOM 831 O O . SER A 1 113 ? -14.039 1.727 -5.676 1 93.44 113 SER A O 1
ATOM 833 N N . THR A 1 114 ? -13.852 1.883 -7.891 1 95.44 114 THR A N 1
ATOM 834 C CA . THR A 1 114 ? -12.453 2.297 -7.867 1 95.44 114 THR A CA 1
ATOM 835 C C . THR A 1 114 ? -12.258 3.582 -8.664 1 95.44 114 THR A C 1
ATOM 837 O O . THR A 1 114 ? -12.711 3.686 -9.805 1 95.44 114 THR A O 1
ATOM 840 N N . VAL A 1 115 ? -11.617 4.559 -8.039 1 96 115 VAL A N 1
ATOM 841 C CA . VAL A 1 115 ? -11.312 5.836 -8.68 1 96 115 VAL A CA 1
ATOM 842 C C . VAL A 1 115 ? -9.836 6.156 -8.516 1 96 115 VAL A C 1
ATOM 844 O O . VAL A 1 115 ? -9.258 5.93 -7.449 1 96 115 VAL A O 1
ATOM 847 N N . THR A 1 116 ? -9.227 6.605 -9.578 1 97 116 THR A N 1
ATOM 848 C CA . THR A 1 116 ? -7.887 7.168 -9.484 1 97 116 THR A CA 1
ATOM 849 C C . THR A 1 116 ? -7.934 8.695 -9.531 1 97 116 THR A C 1
ATOM 851 O O . THR A 1 116 ? -8.836 9.273 -10.141 1 97 116 THR A O 1
ATOM 854 N N . SER A 1 117 ? -7.043 9.289 -8.844 1 96.81 117 SER A N 1
ATOM 855 C CA . SER A 1 117 ? -6.938 10.75 -8.805 1 96.81 117 SER A CA 1
ATOM 856 C C . SER A 1 117 ? -5.492 11.195 -8.609 1 96.81 117 SER A C 1
ATOM 858 O O . SER A 1 117 ? -4.734 10.555 -7.875 1 96.81 117 SER A O 1
ATOM 860 N N . SER A 1 118 ? -5.125 12.32 -9.266 1 97.12 118 SER A N 1
ATOM 861 C CA . SER A 1 118 ? -3.764 12.828 -9.156 1 97.12 118 SER A CA 1
ATOM 862 C C . SER A 1 118 ? -3.754 14.344 -8.977 1 97.12 118 SER A C 1
ATOM 864 O O . SER A 1 118 ? -4.566 15.055 -9.57 1 97.12 118 SER A O 1
ATOM 866 N N . VAL A 1 119 ? -2.822 14.766 -8.164 1 96 119 VAL A N 1
ATOM 867 C CA . VAL A 1 119 ? -2.533 16.188 -8.016 1 96 119 VAL A CA 1
ATOM 868 C C . VAL A 1 119 ? -1.397 16.578 -8.961 1 96 119 VAL A C 1
ATOM 870 O O . VAL A 1 119 ? -0.339 15.953 -8.961 1 96 119 VAL A O 1
ATOM 873 N N . PHE A 1 120 ? -1.659 17.594 -9.703 1 94.62 120 PHE A N 1
ATOM 874 C CA . PHE A 1 120 ? -0.638 18.156 -10.586 1 94.62 120 PHE A CA 1
ATOM 875 C C . PHE A 1 120 ? -0.277 19.562 -10.156 1 94.62 120 PHE A C 1
ATOM 877 O O . PHE A 1 120 ? -1.15 20.344 -9.773 1 94.62 120 PHE A O 1
ATOM 884 N N . SER A 1 121 ? 0.97 19.812 -10.133 1 92.06 121 SER A N 1
ATOM 885 C CA . SER A 1 121 ? 1.492 21.141 -9.867 1 92.06 121 SER A CA 1
ATOM 886 C C . SER A 1 121 ? 2.383 21.625 -11.008 1 92.06 121 SER A C 1
ATOM 888 O O . SER A 1 121 ? 2.836 20.828 -11.828 1 92.06 121 SER A O 1
ATOM 890 N N . GLU A 1 122 ? 2.451 22.984 -11.047 1 83.12 122 GLU A N 1
ATOM 891 C CA . GLU A 1 122 ? 3.389 23.531 -12.023 1 83.12 122 GLU A CA 1
ATOM 892 C C . GLU A 1 122 ? 4.832 23.281 -11.602 1 83.12 122 GLU A C 1
ATOM 894 O O . GLU A 1 122 ? 5.227 23.609 -10.484 1 83.12 122 GLU A O 1
ATOM 899 N N . GLY A 1 123 ? 5.441 22.422 -12.359 1 68.94 123 GLY A N 1
ATOM 900 C CA . GLY A 1 123 ? 6.852 22.188 -12.094 1 68.94 123 GLY A CA 1
ATOM 901 C C . GLY A 1 123 ? 7.773 22.938 -13.031 1 68.94 123 GLY A C 1
ATOM 902 O O . GLY A 1 123 ? 7.324 23.797 -13.797 1 68.94 123 GLY A O 1
ATOM 903 N N . LYS A 1 124 ? 9.047 22.75 -12.891 1 65.75 124 LYS A N 1
ATOM 904 C CA . LYS A 1 124 ? 10.086 23.391 -13.695 1 65.75 124 LYS A CA 1
ATOM 905 C C . LYS A 1 124 ? 9.844 23.141 -15.188 1 65.75 124 LYS A C 1
ATOM 907 O O . LYS A 1 124 ? 10.094 24.031 -16.016 1 65.75 124 LYS A O 1
ATOM 912 N N . GLU A 1 125 ? 9.352 21.984 -15.445 1 67.38 125 GLU A N 1
ATOM 913 C CA . GLU A 1 125 ? 9.18 21.609 -16.844 1 67.38 125 GLU A CA 1
ATOM 914 C C . GLU A 1 125 ? 7.711 21.594 -17.25 1 67.38 125 GLU A C 1
ATOM 916 O O . GLU A 1 125 ? 7.332 20.969 -18.234 1 67.38 125 GLU A O 1
ATOM 921 N N . GLY A 1 126 ? 6.922 22.219 -16.359 1 78.69 126 GLY A N 1
ATOM 922 C CA . GLY A 1 126 ? 5.496 22.234 -16.656 1 78.69 126 GLY A CA 1
ATOM 923 C C . GLY A 1 126 ? 4.684 21.406 -15.68 1 78.69 126 GLY A C 1
ATOM 924 O O . GLY A 1 126 ? 5.059 21.25 -14.516 1 78.69 126 GLY A O 1
ATOM 925 N N . ARG A 1 127 ? 3.613 20.953 -16.188 1 85.44 127 ARG A N 1
ATOM 926 C CA . ARG A 1 127 ? 2.68 20.172 -15.383 1 85.44 127 ARG A CA 1
ATOM 927 C C . ARG A 1 127 ? 3.309 18.859 -14.93 1 85.44 127 ARG A C 1
ATOM 929 O O . ARG A 1 127 ? 3.721 18.047 -15.758 1 85.44 127 ARG A O 1
ATOM 936 N N . ALA A 1 128 ? 3.447 18.703 -13.648 1 88.75 128 ALA A N 1
ATOM 937 C CA . ALA A 1 128 ? 4.062 17.5 -13.094 1 88.75 128 ALA A CA 1
ATOM 938 C C . ALA A 1 128 ? 3.152 16.844 -12.062 1 88.75 128 ALA A C 1
ATOM 940 O O . ALA A 1 128 ? 2.521 17.531 -11.258 1 88.75 128 ALA A O 1
ATOM 941 N N . CYS A 1 129 ? 3.113 15.547 -12.164 1 94.12 129 CYS A N 1
ATOM 942 C CA . CYS A 1 129 ? 2.352 14.812 -11.156 1 94.12 129 CYS A CA 1
ATOM 943 C C . CYS A 1 129 ? 3.045 14.867 -9.805 1 94.12 129 CYS A C 1
ATOM 945 O O . CYS A 1 129 ? 4.188 14.422 -9.672 1 94.12 129 CYS A O 1
ATOM 947 N N . ALA A 1 130 ? 2.348 15.398 -8.82 1 96.12 130 ALA A N 1
ATOM 948 C CA . ALA A 1 130 ? 2.918 15.5 -7.48 1 96.12 130 ALA A CA 1
ATOM 949 C C . ALA A 1 130 ? 2.518 14.305 -6.621 1 96.12 130 ALA A C 1
ATOM 951 O O . ALA A 1 130 ? 3.318 13.805 -5.824 1 96.12 130 ALA A O 1
ATOM 952 N N . THR A 1 131 ? 1.286 13.914 -6.73 1 97.88 131 THR A N 1
ATOM 953 C CA . THR A 1 131 ? 0.732 12.805 -5.969 1 97.88 131 THR A CA 1
ATOM 954 C C . THR A 1 131 ? -0.329 12.062 -6.781 1 97.88 131 THR A C 1
ATOM 956 O O . THR A 1 131 ? -1.15 12.695 -7.453 1 97.88 131 THR A O 1
ATOM 959 N N . SER A 1 132 ? -0.276 10.766 -6.754 1 98.06 132 SER A N 1
ATOM 960 C CA . SER A 1 132 ? -1.341 9.961 -7.348 1 98.06 132 SER A CA 1
ATOM 961 C C . SER A 1 132 ? -1.949 9.008 -6.328 1 98.06 132 SER A C 1
ATOM 963 O O . SER A 1 132 ? -1.256 8.531 -5.43 1 98.06 132 SER A O 1
ATOM 965 N N . GLY A 1 133 ? -3.24 8.781 -6.484 1 98.56 133 GLY A N 1
ATOM 966 C CA . GLY A 1 133 ? -3.949 7.91 -5.562 1 98.56 133 GLY A CA 1
ATOM 967 C C . GLY A 1 133 ? -4.945 7 -6.25 1 98.56 133 GLY A C 1
ATOM 968 O O . GLY A 1 133 ? -5.484 7.34 -7.305 1 98.56 133 GLY A O 1
ATOM 969 N N . THR A 1 134 ? -5.102 5.84 -5.766 1 98.81 134 THR A N 1
ATOM 970 C CA . THR A 1 134 ? -6.18 4.906 -6.066 1 98.81 134 THR A CA 1
ATOM 971 C C . THR A 1 134 ? -7.059 4.68 -4.84 1 98.81 134 THR A C 1
ATOM 973 O O . THR A 1 134 ? -6.555 4.398 -3.752 1 98.81 134 THR A O 1
ATOM 976 N N . PHE A 1 135 ? -8.32 4.852 -5.055 1 98.56 135 PHE A N 1
ATOM 977 C CA . PHE A 1 135 ? -9.266 4.746 -3.947 1 98.56 135 PHE A CA 1
ATOM 978 C C . PHE A 1 135 ? -10.32 3.688 -4.238 1 98.56 135 PHE A C 1
ATOM 980 O O . PHE A 1 135 ? -10.977 3.73 -5.281 1 98.56 135 PHE A O 1
ATOM 987 N N . VAL A 1 136 ? -10.469 2.768 -3.289 1 98 136 VAL A N 1
ATOM 988 C CA . VAL A 1 136 ? -11.43 1.678 -3.432 1 98 136 VAL A CA 1
ATOM 989 C C . VAL A 1 136 ? -12.539 1.824 -2.393 1 98 136 VAL A C 1
ATOM 991 O O . VAL A 1 136 ? -12.273 1.777 -1.188 1 98 136 VAL A O 1
ATOM 994 N N . PHE A 1 137 ? -13.727 2.033 -2.906 1 96.81 137 PHE A N 1
ATOM 995 C CA . PHE A 1 137 ? -14.922 2.113 -2.08 1 96.81 137 PHE A CA 1
ATOM 996 C C . PHE A 1 137 ? -15.711 0.812 -2.145 1 96.81 137 PHE A C 1
ATOM 998 O O . PHE A 1 137 ? -15.898 0.245 -3.223 1 96.81 137 PHE A O 1
ATOM 1005 N N . GLY A 1 138 ? -16.125 0.307 -0.963 1 95.88 138 GLY A N 1
ATOM 1006 C CA . GLY A 1 138 ? -16.828 -0.966 -0.945 1 95.88 138 GLY A CA 1
ATOM 1007 C C . GLY A 1 138 ? -17.938 -1.021 0.087 1 95.88 138 GLY A C 1
ATOM 1008 O O . GLY A 1 138 ? -17.734 -0.653 1.246 1 95.88 138 GLY A O 1
ATOM 1009 N N . ALA A 1 139 ? -19.047 -1.579 -0.361 1 93.94 139 ALA A N 1
ATOM 1010 C CA . ALA A 1 139 ? -20.172 -1.79 0.542 1 93.94 139 ALA A CA 1
ATOM 1011 C C . ALA A 1 139 ? -19.953 -3.033 1.403 1 93.94 139 ALA A C 1
ATOM 1013 O O . ALA A 1 139 ? -19.234 -3.949 1.012 1 93.94 139 ALA A O 1
ATOM 1014 N N . PRO A 1 140 ? -20.594 -2.982 2.564 1 91.94 140 PRO A N 1
ATOM 1015 C CA . PRO A 1 140 ? -20.531 -4.223 3.344 1 91.94 140 PRO A CA 1
ATOM 1016 C C . PRO A 1 140 ? -21.141 -5.414 2.604 1 91.94 140 PRO A C 1
ATOM 1018 O O . PRO A 1 140 ? -22.109 -5.266 1.869 1 91.94 140 PRO A O 1
ATOM 1021 N N . ARG A 1 141 ? -20.453 -6.465 2.82 1 89.31 141 ARG A N 1
ATOM 1022 C CA . ARG A 1 141 ? -20.953 -7.719 2.281 1 89.31 141 ARG A CA 1
ATOM 1023 C C . ARG A 1 141 ? -21.625 -8.555 3.369 1 89.31 141 ARG A C 1
ATOM 1025 O O . ARG A 1 141 ? -20.969 -9.352 4.043 1 89.31 141 ARG A O 1
ATOM 1032 N N . LEU A 1 142 ? -22.859 -8.477 3.438 1 80.81 142 LEU A N 1
ATOM 1033 C CA . LEU A 1 142 ? -23.656 -8.961 4.562 1 80.81 142 LEU A CA 1
ATOM 1034 C C . LEU A 1 142 ? -23.688 -10.484 4.578 1 80.81 142 LEU A C 1
ATOM 1036 O O . LEU A 1 142 ? -23.969 -11.094 5.613 1 80.81 142 LEU A O 1
ATOM 1040 N N . GLN A 1 143 ? -23.312 -11.062 3.504 1 81.81 143 GLN A N 1
ATOM 1041 C CA . GLN A 1 143 ? -23.375 -12.523 3.441 1 81.81 143 GLN A CA 1
ATOM 1042 C C . GLN A 1 143 ? -22.141 -13.156 4.066 1 81.81 143 GLN A C 1
ATOM 1044 O O . GLN A 1 143 ? -22.125 -14.352 4.367 1 81.81 143 GLN A O 1
ATOM 1049 N N . SER A 1 144 ? -21.141 -12.336 4.199 1 84.31 144 SER A N 1
ATOM 1050 C CA . SER A 1 144 ? -19.922 -12.883 4.801 1 84.31 144 SER A CA 1
ATOM 1051 C C . SER A 1 144 ? -20.109 -13.109 6.301 1 84.31 144 SER A C 1
ATOM 1053 O O . SER A 1 144 ? -20.609 -12.242 7.008 1 84.31 144 SER A O 1
ATOM 1055 N N . LYS A 1 145 ? -19.625 -14.289 6.758 1 85.38 145 LYS A N 1
ATOM 1056 C CA . LYS A 1 145 ? -19.797 -14.648 8.156 1 85.38 145 LYS A CA 1
ATOM 1057 C C . LYS A 1 145 ? -18.484 -14.523 8.93 1 85.38 145 LYS A C 1
ATOM 1059 O O . LYS A 1 145 ? -18.453 -14.766 10.141 1 85.38 145 LYS A O 1
ATOM 1064 N N . VAL A 1 146 ? -17.5 -14.109 8.258 1 89.88 146 VAL A N 1
ATOM 1065 C CA . VAL A 1 146 ? -16.188 -14.062 8.891 1 89.88 146 VAL A CA 1
ATOM 1066 C C . VAL A 1 146 ? -16.062 -12.805 9.742 1 89.88 146 VAL A C 1
ATOM 1068 O O . VAL A 1 146 ? -16.203 -11.688 9.234 1 89.88 146 VAL A O 1
ATOM 1071 N N . GLU A 1 147 ? -15.883 -12.969 11.039 1 90.12 147 GLU A N 1
ATOM 1072 C CA . GLU A 1 147 ? -15.719 -11.867 11.992 1 90.12 147 GLU A CA 1
ATOM 1073 C C . GLU A 1 147 ? -14.508 -12.094 12.891 1 90.12 147 GLU A C 1
ATOM 1075 O O . GLU A 1 147 ? -14.547 -12.945 13.789 1 90.12 147 GLU A O 1
ATOM 1080 N N . ALA A 1 148 ? -13.484 -11.469 12.586 1 91.31 148 ALA A N 1
ATOM 1081 C CA . ALA A 1 148 ? -12.266 -11.508 13.391 1 91.31 148 ALA A CA 1
ATOM 1082 C C . ALA A 1 148 ? -11.664 -10.109 13.547 1 91.31 148 ALA A C 1
ATOM 1084 O O . ALA A 1 148 ? -10.805 -9.711 12.758 1 91.31 148 ALA A O 1
ATOM 1085 N N . THR A 1 149 ? -12 -9.344 14.617 1 84.94 149 THR A N 1
ATOM 1086 C CA . THR A 1 149 ? -11.648 -7.941 14.773 1 84.94 149 THR A CA 1
ATOM 1087 C C . THR A 1 149 ? -10.609 -7.77 15.883 1 84.94 149 THR A C 1
ATOM 1089 O O . THR A 1 149 ? -10.125 -6.66 16.109 1 84.94 149 THR A O 1
ATOM 1092 N N . ARG A 1 150 ? -10.328 -8.844 16.547 1 84 150 ARG A N 1
ATOM 1093 C CA . ARG A 1 150 ? -9.398 -8.789 17.672 1 84 150 ARG A CA 1
ATOM 1094 C C . ARG A 1 150 ? -8.133 -9.586 17.359 1 84 150 ARG A C 1
ATOM 1096 O O . ARG A 1 150 ? -7.668 -10.367 18.188 1 84 150 ARG A O 1
ATOM 1103 N N . LEU A 1 151 ? -7.648 -9.383 16.172 1 88.94 151 LEU A N 1
ATOM 1104 C CA . LEU A 1 151 ? -6.473 -10.133 15.75 1 88.94 151 LEU A CA 1
ATOM 1105 C C . LEU A 1 151 ? -5.195 -9.359 16.047 1 88.94 151 LEU A C 1
ATOM 1107 O O . LEU A 1 151 ? -4.113 -9.945 16.141 1 88.94 151 LEU A O 1
ATOM 1111 N N . MET A 1 152 ? -5.391 -8.039 16.234 1 90.31 152 MET A N 1
ATOM 1112 C CA . MET A 1 152 ? -4.23 -7.191 16.5 1 90.31 152 MET A CA 1
ATOM 1113 C C . MET A 1 152 ? -4.113 -6.887 18 1 90.31 152 MET A C 1
ATOM 1115 O O . MET A 1 152 ? -5.125 -6.805 18.688 1 90.31 152 MET A O 1
ATOM 1119 N N . THR A 1 153 ? -2.904 -6.734 18.422 1 89.94 153 THR A N 1
ATOM 1120 C CA . THR A 1 153 ? -2.67 -6.34 19.797 1 89.94 153 THR A CA 1
ATOM 1121 C C . THR A 1 153 ? -3.092 -4.891 20.031 1 89.94 153 THR A C 1
ATOM 1123 O O . THR A 1 153 ? -2.609 -3.982 19.344 1 89.94 153 THR A O 1
ATOM 1126 N N . PRO A 1 154 ? -3.992 -4.68 20.938 1 93.19 154 PRO A N 1
ATOM 1127 C CA . PRO A 1 154 ? -4.395 -3.299 21.219 1 93.19 154 PRO A CA 1
ATOM 1128 C C . PRO A 1 154 ? -3.273 -2.471 21.844 1 93.19 154 PRO A C 1
ATOM 1130 O O . PRO A 1 154 ? -2.301 -3.031 22.359 1 93.19 154 PRO A O 1
ATOM 1133 N N . PRO A 1 155 ? -3.42 -1.165 21.719 1 95.5 155 PRO A N 1
ATOM 1134 C CA . PRO A 1 155 ? -2.451 -0.326 22.422 1 95.5 155 PRO A CA 1
ATOM 1135 C C . PRO A 1 155 ? -2.393 -0.63 23.922 1 95.5 155 PRO A C 1
ATOM 1137 O O . PRO A 1 155 ? -3.404 -1.003 24.516 1 95.5 155 PRO A O 1
ATOM 1140 N N . PRO A 1 156 ? -1.228 -0.394 24.5 1 94.38 156 PRO A N 1
ATOM 1141 C CA . PRO A 1 156 ? -1.112 -0.654 25.938 1 94.38 156 PRO A CA 1
ATOM 1142 C C . PRO A 1 156 ? -2.09 0.176 26.766 1 94.38 156 PRO A C 1
ATOM 1144 O O . PRO A 1 156 ? -2.268 1.369 26.5 1 94.38 156 PRO A O 1
ATOM 1147 N N . ALA A 1 157 ? -2.643 -0.457 27.688 1 91.44 157 ALA A N 1
ATOM 1148 C CA . ALA A 1 157 ? -3.57 0.225 28.594 1 91.44 157 ALA A CA 1
ATOM 1149 C C . ALA A 1 157 ? -2.854 1.293 29.422 1 91.44 157 ALA A C 1
ATOM 1151 O O . ALA A 1 157 ? -3.486 2.217 29.938 1 91.44 157 ALA A O 1
ATOM 1152 N N . THR A 1 158 ? -1.557 1.195 29.469 1 94.75 158 THR A N 1
ATOM 1153 C CA . THR A 1 158 ? -0.746 2.074 30.312 1 94.75 158 THR A CA 1
ATOM 1154 C C . THR A 1 158 ? -0.375 3.348 29.547 1 94.75 158 THR A C 1
ATOM 1156 O O . THR A 1 158 ? 0.327 4.211 30.078 1 94.75 158 THR A O 1
ATOM 1159 N N . LEU A 1 159 ? -0.799 3.447 28.328 1 97.88 159 LEU A N 1
ATOM 1160 C CA . LEU A 1 159 ? -0.469 4.664 27.594 1 97.88 159 LEU A CA 1
ATOM 1161 C C . LEU A 1 159 ? -1.05 5.891 28.297 1 97.88 159 LEU A C 1
ATOM 1163 O O . LEU A 1 159 ? -2.227 5.902 28.656 1 97.88 159 LEU A O 1
ATOM 1167 N N . PRO A 1 160 ? -0.266 6.906 28.547 1 98.31 160 PRO A N 1
ATOM 1168 C CA . PRO A 1 160 ? -0.798 8.125 29.156 1 98.31 160 PRO A CA 1
ATOM 1169 C C . PRO A 1 160 ? -1.845 8.812 28.281 1 98.31 160 PRO A C 1
ATOM 1171 O O . PRO A 1 160 ? -1.729 8.812 27.047 1 98.31 160 PRO A O 1
ATOM 1174 N N . PRO A 1 161 ? -2.857 9.352 28.906 1 97.75 161 PRO A N 1
ATOM 1175 C CA . PRO A 1 161 ? -3.832 10.133 28.141 1 97.75 161 PRO A CA 1
ATOM 1176 C C . PRO A 1 161 ? -3.232 11.406 27.547 1 97.75 161 PRO A C 1
ATOM 1178 O O . PRO A 1 161 ? -2.156 11.836 27.969 1 97.75 161 PRO A O 1
ATOM 1181 N N . PRO A 1 162 ? -3.879 12.008 26.625 1 97.5 162 PRO A N 1
ATOM 1182 C CA . PRO A 1 162 ? -3.342 13.188 25.953 1 97.5 162 PRO A CA 1
ATOM 1183 C C . PRO A 1 162 ? -2.92 14.281 26.922 1 97.5 162 PRO A C 1
ATOM 1185 O O . PRO A 1 162 ? -1.869 14.906 26.734 1 97.5 162 PRO A O 1
ATOM 1188 N N . ALA A 1 163 ? -3.639 14.523 27.969 1 97.44 163 ALA A N 1
ATOM 1189 C CA . ALA A 1 163 ? -3.404 15.625 28.906 1 97.44 163 ALA A CA 1
ATOM 1190 C C . ALA A 1 163 ? -2.061 15.461 29.609 1 97.44 163 ALA A C 1
ATOM 1192 O O . ALA A 1 163 ? -1.525 16.422 30.172 1 97.44 163 ALA A O 1
ATOM 1193 N N . GLU A 1 164 ? -1.493 14.305 29.562 1 98.25 164 GLU A N 1
ATOM 1194 C CA . GLU A 1 164 ? -0.248 14.016 30.281 1 98.25 164 GLU A CA 1
ATOM 1195 C C . GLU A 1 164 ? 0.918 13.875 29.297 1 98.25 164 GLU A C 1
ATOM 1197 O O . GLU A 1 164 ? 2.012 13.461 29.688 1 98.25 164 GLU A O 1
ATOM 1202 N N . CYS A 1 165 ? 0.721 14.148 28.062 1 98.19 165 CYS A N 1
ATOM 1203 C CA . CYS A 1 165 ? 1.736 13.961 27.031 1 98.19 165 CYS A CA 1
ATOM 1204 C C . CYS A 1 165 ? 2.236 15.305 26.516 1 98.19 165 CYS A C 1
ATOM 1206 O O . CYS A 1 165 ? 1.504 16.297 26.547 1 98.19 165 CYS A O 1
ATOM 1208 N N . GLU A 1 166 ? 3.441 15.344 26.047 1 97.19 166 GLU A N 1
ATOM 1209 C CA . GLU A 1 166 ? 4.027 16.516 25.391 1 97.19 166 GLU A CA 1
ATOM 1210 C C . GLU A 1 166 ? 3.992 16.375 23.875 1 97.19 166 GLU A C 1
ATOM 1212 O O . GLU A 1 166 ? 3.855 15.273 23.344 1 97.19 166 GLU A O 1
ATOM 1217 N N . SER A 1 167 ? 4.133 17.516 23.281 1 97.12 167 SER A N 1
ATOM 1218 C CA . SER A 1 167 ? 4.191 17.516 21.812 1 97.12 167 SER A CA 1
ATOM 1219 C C . SER A 1 167 ? 5.367 16.688 21.312 1 97.12 167 SER A C 1
ATOM 1221 O O . SER A 1 167 ? 6.465 16.75 21.859 1 97.12 167 SER A O 1
ATOM 1223 N N . ILE A 1 168 ? 5.156 15.891 20.266 1 95.88 168 ILE A N 1
ATOM 1224 C CA . ILE A 1 168 ? 6.242 15.125 19.656 1 95.88 168 ILE A CA 1
ATOM 1225 C C . ILE A 1 168 ? 7.285 16.078 19.078 1 95.88 168 ILE A C 1
ATOM 1227 O O . ILE A 1 168 ? 8.414 15.672 18.797 1 95.88 168 ILE A O 1
ATOM 1231 N N . PHE A 1 169 ? 6.949 17.391 18.953 1 92.19 169 PHE A N 1
ATOM 1232 C CA . PHE A 1 169 ? 7.832 18.406 18.359 1 92.19 169 PHE A CA 1
ATOM 1233 C C . PHE A 1 169 ? 8.43 19.297 19.453 1 92.19 169 PHE A C 1
ATOM 1235 O O . PHE A 1 169 ? 9 20.344 19.141 1 92.19 169 PHE A O 1
ATOM 1242 N N . ALA A 1 170 ? 8.234 19.094 20.703 1 85.88 170 ALA A N 1
ATOM 1243 C CA . ALA A 1 170 ? 8.672 19.922 21.812 1 85.88 170 ALA A CA 1
ATOM 1244 C C . ALA A 1 170 ? 10.195 19.969 21.906 1 85.88 170 ALA A C 1
ATOM 1246 O O . ALA A 1 170 ? 10.766 20.938 22.422 1 85.88 170 ALA A O 1
ATOM 1247 N N . GLY A 1 171 ? 10.93 19.062 21.281 1 74.62 171 GLY A N 1
ATOM 1248 C CA . GLY A 1 171 ? 12.383 19.078 21.406 1 74.62 171 GLY A CA 1
ATOM 1249 C C . GLY A 1 171 ? 13.047 20.141 20.547 1 74.62 171 GLY A C 1
ATOM 1250 O O . GLY A 1 171 ? 12.391 20.75 19.703 1 74.62 171 GLY A O 1
ATOM 1251 N N . SER A 1 172 ? 14.211 20.609 21.062 1 68.44 172 SER A N 1
ATOM 1252 C CA . SER A 1 172 ? 15.016 21.531 20.25 1 68.44 172 SER A CA 1
ATOM 1253 C C . SER A 1 172 ? 15.539 20.844 19 1 68.44 172 SER A C 1
ATOM 1255 O O . SER A 1 172 ? 16.234 19.828 19.078 1 68.44 172 SER A O 1
ATOM 1257 N N . PHE A 1 173 ? 14.898 21.25 17.953 1 77 173 PHE A N 1
ATOM 1258 C CA . PHE A 1 173 ? 15.328 20.672 16.688 1 77 173 PHE A CA 1
ATOM 1259 C C . PHE A 1 173 ? 15.992 21.719 15.812 1 77 173 PHE A C 1
ATOM 1261 O O . PHE A 1 173 ? 15.477 22.828 15.664 1 77 173 PHE A O 1
ATOM 1268 N N . GLU A 1 174 ? 17.266 21.438 15.508 1 76.12 174 GLU A N 1
ATOM 1269 C CA . GLU A 1 174 ? 17.875 22.281 14.477 1 76.12 174 GLU A CA 1
ATOM 1270 C C . GLU A 1 174 ? 17.328 21.938 13.094 1 76.12 174 GLU A C 1
ATOM 1272 O O . GLU A 1 174 ? 17.312 20.781 12.695 1 76.12 174 GLU A O 1
ATOM 1277 N N . PRO A 1 175 ? 16.906 22.969 12.492 1 73.94 175 PRO A N 1
ATOM 1278 C CA . PRO A 1 175 ? 16.391 22.672 11.156 1 73.94 175 PRO A CA 1
ATOM 1279 C C . PRO A 1 175 ? 17.469 22.125 10.219 1 73.94 175 PRO A C 1
ATOM 1281 O O . PRO A 1 175 ? 18.641 22.453 10.375 1 73.94 175 PRO A O 1
ATOM 1284 N N . PRO A 1 176 ? 17.125 21.234 9.383 1 67.56 176 PRO A N 1
ATOM 1285 C CA . PRO A 1 176 ? 18.094 20.688 8.438 1 67.56 176 PRO A CA 1
ATOM 1286 C C . PRO A 1 176 ? 18.703 21.75 7.52 1 67.56 176 PRO A C 1
ATOM 1288 O O . PRO A 1 176 ? 19.734 21.5 6.883 1 67.56 176 PRO A O 1
ATOM 1291 N N . GLY A 1 177 ? 18.047 22.812 7.328 1 66.12 177 GLY A N 1
ATOM 1292 C CA . GLY A 1 177 ? 18.531 23.922 6.523 1 66.12 177 GLY A CA 1
ATOM 1293 C C . GLY A 1 177 ? 17.875 25.234 6.863 1 66.12 177 GLY A C 1
ATOM 1294 O O . GLY A 1 177 ? 16.844 25.266 7.539 1 66.12 177 GLY A O 1
ATOM 1295 N N . PRO A 1 178 ? 18.578 26.172 6.438 1 59.62 178 PRO A N 1
ATOM 1296 C CA . PRO A 1 178 ? 18.109 27.516 6.809 1 59.62 178 PRO A CA 1
ATOM 1297 C C . PRO A 1 178 ? 16.703 27.812 6.312 1 59.62 178 PRO A C 1
ATOM 1299 O O . PRO A 1 178 ? 16.016 28.672 6.867 1 59.62 178 PRO A O 1
ATOM 1302 N N . THR A 1 179 ? 16.359 26.984 5.363 1 62.34 179 THR A N 1
ATOM 1303 C CA . THR A 1 179 ? 15.07 27.297 4.758 1 62.34 179 THR A CA 1
ATOM 1304 C C . THR A 1 179 ? 14.016 26.266 5.18 1 62.34 179 THR A C 1
ATOM 1306 O O . THR A 1 179 ? 12.883 26.312 4.699 1 62.34 179 THR A O 1
ATOM 1309 N N . VAL A 1 180 ? 14.531 25.453 6.023 1 66.44 180 VAL A N 1
ATOM 1310 C CA . VAL A 1 180 ? 13.594 24.406 6.414 1 66.44 180 VAL A CA 1
ATOM 1311 C C . VAL A 1 180 ? 13.18 24.594 7.871 1 66.44 180 VAL A C 1
ATOM 1313 O O . VAL A 1 180 ? 14.031 24.797 8.742 1 66.44 180 VAL A O 1
ATOM 1316 N N . LEU A 1 181 ? 11.898 24.703 8.023 1 75.62 181 LEU A N 1
ATOM 1317 C CA . LEU A 1 181 ? 11.352 24.797 9.375 1 75.62 181 LEU A CA 1
ATOM 1318 C C . LEU A 1 181 ? 11.062 23.422 9.953 1 75.62 181 LEU A C 1
ATOM 1320 O O . LEU A 1 181 ? 10.57 22.531 9.25 1 75.62 181 LEU A O 1
ATOM 1324 N N . PHE A 1 182 ? 11.477 23.281 11.148 1 84 182 PHE A N 1
ATOM 1325 C CA . PHE A 1 182 ? 11.094 22.109 11.922 1 84 182 PHE A CA 1
ATOM 1326 C C . PHE A 1 182 ? 10.578 22.516 13.297 1 84 182 PHE A C 1
ATOM 1328 O O . PHE A 1 182 ? 11.289 23.188 14.062 1 84 182 PHE A O 1
ATOM 1335 N N . PRO A 1 183 ? 9.352 22.219 13.656 1 89.31 183 PRO A N 1
ATOM 1336 C CA . PRO A 1 183 ? 8.414 21.375 12.898 1 89.31 183 PRO A CA 1
ATOM 1337 C C . PRO A 1 183 ? 7.883 22.062 11.641 1 89.31 183 PRO A C 1
ATOM 1339 O O . PRO A 1 183 ? 7.852 23.297 11.578 1 89.31 183 PRO A O 1
ATOM 1342 N N . PRO A 1 184 ? 7.496 21.203 10.688 1 91.94 184 PRO A N 1
ATOM 1343 C CA . PRO A 1 184 ? 6.914 21.781 9.477 1 91.94 184 PRO A CA 1
ATOM 1344 C C . PRO A 1 184 ? 5.727 22.703 9.766 1 91.94 184 PRO A C 1
ATOM 1346 O O . PRO A 1 184 ? 5.047 22.531 10.781 1 91.94 184 PRO A O 1
ATOM 1349 N N . THR A 1 185 ? 5.422 23.656 8.836 1 93.12 185 THR A N 1
ATOM 1350 C CA . THR A 1 185 ? 4.418 24.703 9.023 1 93.12 185 THR A CA 1
ATOM 1351 C C . THR A 1 185 ? 3.029 24.078 9.18 1 93.12 185 THR A C 1
ATOM 1353 O O . THR A 1 185 ? 2.209 24.578 9.953 1 93.12 185 THR A O 1
ATOM 1356 N N . PHE A 1 186 ? 2.699 22.969 8.547 1 95.81 186 PHE A N 1
ATOM 1357 C CA . PHE A 1 186 ? 1.364 22.391 8.555 1 95.81 186 PHE A CA 1
ATOM 1358 C C . PHE A 1 186 ? 0.988 21.906 9.945 1 95.81 186 PHE A C 1
ATOM 1360 O O . PHE A 1 186 ? -0.192 21.719 10.242 1 95.81 186 PHE A O 1
ATOM 1367 N N . THR A 1 187 ? 2.012 21.672 10.828 1 95 187 THR A N 1
ATOM 1368 C CA . THR A 1 187 ? 1.739 21.094 12.141 1 95 187 THR A CA 1
ATOM 1369 C C . THR A 1 187 ? 0.932 22.047 13 1 95 187 THR A C 1
ATOM 1371 O O . THR A 1 187 ? 0.387 21.656 14.039 1 95 187 THR A O 1
ATOM 1374 N N . GLN A 1 188 ? 0.795 23.281 12.594 1 94.06 188 GLN A N 1
ATOM 1375 C CA . GLN A 1 188 ? -0.036 24.25 13.305 1 94.06 188 GLN A CA 1
ATOM 1376 C C . GLN A 1 188 ? -1.511 23.859 13.234 1 94.06 188 GLN A C 1
ATOM 1378 O O . GLN A 1 188 ? -2.33 24.375 13.992 1 94.06 188 GLN A O 1
ATOM 1383 N N . HIS A 1 189 ? -1.892 22.922 12.344 1 95.44 189 HIS A N 1
ATOM 1384 C CA . HIS A 1 189 ? -3.285 22.531 12.148 1 95.44 189 HIS A CA 1
ATOM 1385 C C . HIS A 1 189 ? -3.65 21.344 13.031 1 95.44 189 HIS A C 1
ATOM 1387 O O . HIS A 1 189 ? -4.82 20.969 13.109 1 95.44 189 HIS A O 1
ATOM 1393 N N . THR A 1 190 ? -2.633 20.766 13.703 1 96.12 190 THR A N 1
ATOM 1394 C CA . THR A 1 190 ? -2.883 19.547 14.461 1 96.12 190 THR A CA 1
ATOM 1395 C C . THR A 1 190 ? -2.215 19.609 15.836 1 96.12 190 THR A C 1
ATOM 1397 O O . THR A 1 190 ? -1.33 20.438 16.062 1 96.12 190 THR A O 1
ATOM 1400 N N . THR A 1 191 ? -2.762 18.875 16.719 1 96.31 191 THR A N 1
ATOM 1401 C CA . THR A 1 191 ? -2.082 18.484 17.953 1 96.31 191 THR A CA 1
ATOM 1402 C C . THR A 1 191 ? -1.515 17.078 17.844 1 96.31 191 THR A C 1
ATOM 1404 O O . THR A 1 191 ? -2.223 16.141 17.469 1 96.31 191 THR A O 1
ATOM 1407 N N . SER A 1 192 ? -0.245 16.938 18.109 1 97.81 192 SER A N 1
ATOM 1408 C CA . SER A 1 192 ? 0.445 15.656 18.109 1 97.81 192 SER A CA 1
ATOM 1409 C C . SER A 1 192 ? 1.231 15.461 19.406 1 97.81 192 SER A C 1
ATOM 1411 O O . SER A 1 192 ? 2.217 16.156 19.656 1 97.81 192 SER A O 1
ATOM 1413 N N . LEU A 1 193 ? 0.804 14.508 20.203 1 98.38 193 LEU A N 1
ATOM 1414 C CA . LEU A 1 193 ? 1.363 14.312 21.531 1 98.38 193 LEU A CA 1
ATOM 1415 C C . LEU A 1 193 ? 1.996 12.93 21.656 1 98.38 193 LEU A C 1
ATOM 1417 O O . LEU A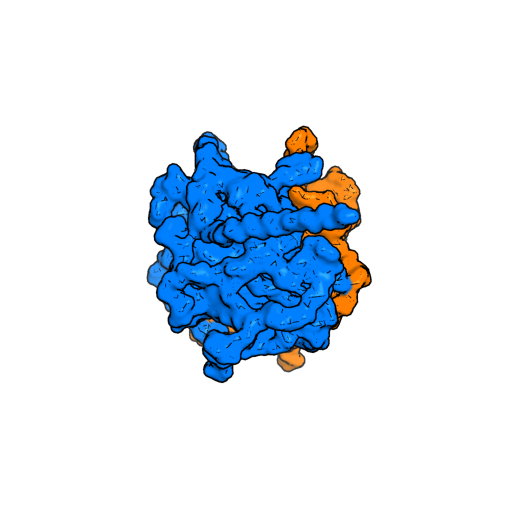 1 193 ? 1.335 11.922 21.422 1 98.38 193 LEU A O 1
ATOM 1421 N N . LEU A 1 194 ? 3.27 12.867 22.047 1 98.12 194 LEU A N 1
ATOM 1422 C CA . LEU A 1 194 ? 3.982 11.602 22.172 1 98.12 194 LEU A CA 1
ATOM 1423 C C . LEU A 1 194 ? 3.521 10.852 23.422 1 98.12 194 LEU A C 1
ATOM 1425 O O . LEU A 1 194 ? 3.803 11.273 24.547 1 98.12 194 LEU A O 1
ATOM 1429 N N . ALA A 1 195 ? 2.869 9.75 23.203 1 98.5 195 ALA A N 1
ATOM 1430 C CA . ALA A 1 195 ? 2.377 8.945 24.328 1 98.5 195 ALA A CA 1
ATOM 1431 C C . ALA A 1 195 ? 3.424 7.926 24.781 1 98.5 195 ALA A C 1
ATOM 1433 O O . ALA A 1 195 ? 3.541 7.633 25.969 1 98.5 195 ALA A O 1
ATOM 1434 N N . SER A 1 196 ? 4.152 7.355 23.828 1 98 196 SER A N 1
ATOM 1435 C CA . SER A 1 196 ? 5.195 6.375 24.109 1 98 196 SER A CA 1
ATOM 1436 C C . SER A 1 196 ? 6.203 6.297 22.969 1 98 196 SER A C 1
ATOM 1438 O O . SER A 1 196 ? 5.848 6.508 21.812 1 98 196 SER A O 1
ATOM 1440 N N . GLY A 1 197 ? 7.477 5.895 23.297 1 96.44 197 GLY A N 1
ATOM 1441 C CA . GLY A 1 197 ? 8.539 5.758 22.312 1 96.44 197 GLY A CA 1
ATOM 1442 C C . GLY A 1 197 ? 9.648 6.773 22.484 1 96.44 197 GLY A C 1
ATOM 1443 O O . GLY A 1 197 ? 9.578 7.633 23.375 1 96.44 197 GLY A O 1
ATOM 1444 N N . PRO A 1 198 ? 10.703 6.738 21.719 1 94.12 198 PRO A N 1
ATOM 1445 C CA . PRO A 1 198 ? 11.922 7.512 21.953 1 94.12 198 PRO A CA 1
ATOM 1446 C C . PRO A 1 198 ? 11.797 8.969 21.5 1 94.12 198 PRO A C 1
ATOM 1448 O O . PRO A 1 198 ? 12.617 9.805 21.875 1 94.12 198 PRO A O 1
ATOM 1451 N N . GLY A 1 199 ? 10.836 9.305 20.688 1 92.88 199 GLY A N 1
ATOM 1452 C CA . GLY A 1 199 ? 10.766 10.641 20.109 1 92.88 199 GLY A CA 1
ATOM 1453 C C . GLY A 1 199 ? 11.508 10.758 18.781 1 92.88 199 GLY A C 1
ATOM 1454 O O . GLY A 1 199 ? 11.773 9.758 18.125 1 92.88 199 GLY A O 1
ATOM 1455 N N . LEU A 1 200 ? 11.797 12 18.391 1 93.25 200 LEU A N 1
ATOM 1456 C CA . LEU A 1 200 ? 12.383 12.266 17.078 1 93.25 200 LEU A CA 1
ATOM 1457 C C . LEU A 1 200 ? 13.867 12.617 17.219 1 93.25 200 LEU A C 1
ATOM 1459 O O . LEU A 1 200 ? 14.258 13.344 18.141 1 93.25 200 LEU A O 1
ATOM 1463 N N . ALA A 1 201 ? 14.648 12.086 16.281 1 92 201 ALA A N 1
ATOM 1464 C CA . ALA A 1 201 ? 16.062 12.406 16.156 1 92 201 ALA A CA 1
ATOM 1465 C C . ALA A 1 201 ? 16.797 12.141 17.469 1 92 201 ALA A C 1
ATOM 1467 O O . ALA A 1 201 ? 17.547 12.992 17.969 1 92 201 ALA A O 1
ATOM 1468 N N . THR A 1 202 ? 16.625 10.984 18.047 1 92.75 202 THR A N 1
ATOM 1469 C CA . THR A 1 202 ? 17.203 10.641 19.344 1 92.75 202 THR A CA 1
ATOM 1470 C C . THR A 1 202 ? 18.25 9.539 19.203 1 92.75 202 THR A C 1
ATOM 1472 O O . THR A 1 202 ? 18.75 9.016 20.203 1 92.75 202 THR A O 1
ATOM 1475 N N . ALA A 1 203 ? 18.5 9.156 18 1 93 203 ALA A N 1
ATOM 1476 C CA . ALA A 1 203 ? 19.453 8.078 17.734 1 93 203 ALA A CA 1
ATOM 1477 C C . ALA A 1 203 ? 19.031 6.797 18.438 1 93 203 ALA A C 1
ATOM 1479 O O . ALA A 1 203 ? 19.875 6.098 19.016 1 93 203 ALA A O 1
ATOM 1480 N N . ALA A 1 204 ? 17.766 6.621 18.516 1 94.81 204 ALA A N 1
ATOM 1481 C CA . ALA A 1 204 ? 17.25 5.426 19.172 1 94.81 204 ALA A CA 1
ATOM 1482 C C . ALA A 1 204 ? 17.562 4.168 18.359 1 94.81 204 ALA A C 1
ATOM 1484 O O . ALA A 1 204 ? 17.891 4.25 17.172 1 94.81 204 ALA A O 1
ATOM 1485 N N . SER A 1 205 ? 17.438 3.014 19.016 1 93.19 205 SER A N 1
ATOM 1486 C CA . SER A 1 205 ? 17.688 1.738 18.344 1 93.19 205 SER A CA 1
ATOM 1487 C C . SER A 1 205 ? 16.422 1.166 17.75 1 93.19 205 SER A C 1
ATOM 1489 O O . SER A 1 205 ? 16.453 0.179 17 1 93.19 205 SER A O 1
ATOM 1491 N N . SER A 1 206 ? 15.32 1.817 18.141 1 90.44 206 SER A N 1
ATOM 1492 C CA . SER A 1 206 ? 14.039 1.394 17.594 1 90.44 206 SER A CA 1
ATOM 1493 C C . SER A 1 206 ? 13.148 2.592 17.281 1 90.44 206 SER A C 1
ATOM 1495 O O . SER A 1 206 ? 13.359 3.684 17.812 1 90.44 206 SER A O 1
ATOM 1497 N N . GLY A 1 207 ? 12.273 2.355 16.281 1 92.75 207 GLY A N 1
ATOM 1498 C CA . GLY A 1 207 ? 11.305 3.373 15.914 1 92.75 207 GLY A CA 1
ATOM 1499 C C . GLY A 1 207 ? 9.867 2.926 16.094 1 92.75 207 GLY A C 1
ATOM 1500 O O . GLY A 1 207 ? 9.164 2.646 15.125 1 92.75 207 GLY A O 1
ATOM 1501 N N . ASP A 1 208 ? 9.484 2.686 17.328 1 95.94 208 ASP A N 1
ATOM 1502 C CA . ASP A 1 208 ? 8.109 2.365 17.703 1 95.94 208 ASP A CA 1
ATOM 1503 C C . ASP A 1 208 ? 7.5 3.467 18.562 1 95.94 208 ASP A C 1
ATOM 1505 O O . ASP A 1 208 ? 7.902 3.654 19.719 1 95.94 208 ASP A O 1
ATOM 1509 N N . LEU A 1 209 ? 6.535 4.184 17.984 1 97.69 209 LEU A N 1
ATOM 1510 C CA . LEU A 1 209 ? 5.965 5.352 18.641 1 97.69 209 LEU A CA 1
ATOM 1511 C C . LEU A 1 209 ? 4.441 5.258 18.688 1 97.69 209 LEU A C 1
ATOM 1513 O O . LEU A 1 209 ? 3.812 4.801 17.734 1 97.69 209 LEU A O 1
ATOM 1517 N N . TYR A 1 210 ? 3.893 5.672 19.828 1 98.56 210 TYR A N 1
ATOM 1518 C CA . TYR A 1 210 ? 2.471 5.977 19.953 1 98.56 210 TYR A CA 1
ATOM 1519 C C . TYR A 1 210 ? 2.242 7.477 20.094 1 98.56 210 TYR A C 1
ATOM 1521 O O . TYR A 1 210 ? 2.807 8.125 20.984 1 98.56 210 TYR A O 1
ATOM 1529 N N . VAL A 1 211 ? 1.429 8.008 19.234 1 98.75 211 VAL A N 1
ATOM 1530 C CA . VAL A 1 211 ? 1.217 9.453 19.219 1 98.75 211 VAL A CA 1
ATOM 1531 C C . VAL A 1 211 ? -0.28 9.75 19.172 1 98.75 211 VAL A C 1
ATOM 1533 O O . VAL A 1 211 ? -0.984 9.289 18.266 1 98.75 211 VAL A O 1
ATOM 1536 N N . TRP A 1 212 ? -0.781 10.539 20.109 1 98.56 212 TRP A N 1
ATOM 1537 C CA . TRP A 1 212 ? -2.125 11.094 20.031 1 98.56 212 TRP A CA 1
ATOM 1538 C C . TRP A 1 212 ? -2.18 12.219 19 1 98.56 212 TRP A C 1
ATOM 1540 O O . TRP A 1 212 ? -1.33 13.117 19 1 98.56 212 TRP A O 1
ATOM 1550 N N . VAL A 1 213 ? -3.197 12.164 18.156 1 98.12 213 VAL A N 1
ATOM 1551 C CA . VAL A 1 213 ? -3.309 13.219 17.156 1 98.12 213 VAL A CA 1
ATOM 1552 C C . VAL A 1 213 ? -4.75 13.719 17.078 1 98.12 213 VAL A C 1
ATOM 1554 O O . VAL A 1 213 ? -5.691 12.945 17.281 1 98.12 213 VAL A O 1
ATOM 1557 N N . ARG A 1 214 ? -4.941 14.969 16.781 1 96.81 214 ARG A N 1
ATOM 1558 C CA . ARG A 1 214 ? -6.258 15.539 16.5 1 96.81 214 ARG A CA 1
ATOM 1559 C C . ARG A 1 214 ? -6.133 16.812 15.664 1 96.81 214 ARG A C 1
ATOM 1561 O O . ARG A 1 214 ? -5.094 17.469 15.68 1 96.81 214 ARG A O 1
ATOM 1568 N N . TRP A 1 215 ? -7.145 17.047 14.859 1 95.81 215 TRP A N 1
ATOM 1569 C CA . TRP A 1 215 ? -7.246 18.359 14.211 1 95.81 215 TRP A CA 1
ATOM 1570 C C . TRP A 1 215 ? -7.535 19.453 15.227 1 95.81 215 TRP A C 1
ATOM 1572 O O . TRP A 1 215 ? -8.43 19.312 16.062 1 95.81 215 TRP A O 1
ATOM 1582 N N . LYS A 1 216 ? -6.73 20.516 15.094 1 93.31 216 LYS A N 1
ATOM 1583 C CA . LYS A 1 216 ? -7.082 21.672 15.922 1 93.31 216 LYS A CA 1
ATOM 1584 C C . LYS A 1 216 ? -8.422 22.266 15.492 1 93.31 216 LYS A C 1
ATOM 1586 O O . LYS A 1 216 ? -8.656 22.484 14.297 1 93.31 216 LYS A O 1
ATOM 1591 N N . GLY A 1 217 ? -9.312 22.438 16.406 1 84.19 217 GLY A N 1
ATOM 1592 C CA . GLY A 1 217 ? -10.633 22.969 16.125 1 84.19 217 GLY A CA 1
ATOM 1593 C C . GLY A 1 217 ? -11.664 21.906 15.797 1 84.19 217 GLY A C 1
ATOM 1594 O O . GLY A 1 217 ? -12.797 22.219 15.43 1 84.19 217 GLY A O 1
ATOM 1595 N N . ALA A 1 218 ? -11.219 20.703 15.844 1 81.56 218 ALA A N 1
ATOM 1596 C CA . ALA A 1 218 ? -12.18 19.625 15.625 1 81.56 218 ALA A CA 1
ATOM 1597 C C . ALA A 1 218 ? -13.266 19.625 16.703 1 81.56 218 ALA A C 1
ATOM 1599 O O . ALA A 1 218 ? -13.023 20.047 17.828 1 81.56 218 ALA A O 1
ATOM 1600 N N . ASP A 1 219 ? -14.453 19.188 16.266 1 77.62 219 ASP A N 1
ATOM 1601 C CA . ASP A 1 219 ? -15.531 19 17.234 1 77.62 219 ASP A CA 1
ATOM 1602 C C . ASP A 1 219 ? -15.344 17.703 18 1 77.62 219 ASP A C 1
ATOM 1604 O O . ASP A 1 219 ? -14.32 17.031 17.859 1 77.62 219 ASP A O 1
ATOM 1608 N N . ALA A 1 220 ? -16.344 17.469 18.844 1 70.06 220 ALA A N 1
ATOM 1609 C CA . ALA A 1 220 ? -16.25 16.312 19.734 1 70.06 220 ALA A CA 1
ATOM 1610 C C . ALA A 1 220 ? -16.172 15.008 18.969 1 70.06 220 ALA A C 1
ATOM 1612 O O . ALA A 1 220 ? -15.586 14.031 19.438 1 70.06 220 ALA A O 1
ATOM 1613 N N . GLY A 1 221 ? -16.641 15.031 17.719 1 70 221 GLY A N 1
ATOM 1614 C CA . GLY A 1 221 ? -16.641 13.828 16.891 1 70 221 GLY A CA 1
ATOM 1615 C C . GLY A 1 221 ? -15.445 13.75 15.961 1 70 221 GLY A C 1
ATOM 1616 O O . GLY A 1 221 ? -15.344 12.82 15.156 1 70 221 GLY A O 1
ATOM 1617 N N . GLY A 1 222 ? -14.523 14.727 16.156 1 72.62 222 GLY A N 1
ATOM 1618 C CA . GLY A 1 222 ? -13.32 14.734 15.328 1 72.62 222 GLY A CA 1
ATOM 1619 C C . GLY A 1 222 ? -13.539 15.367 13.969 1 72.62 222 GLY A C 1
ATOM 1620 O O . GLY A 1 222 ? -12.648 15.344 13.117 1 72.62 222 GLY A O 1
ATOM 1621 N N . GLY A 1 223 ? -14.695 15.859 13.805 1 76.44 223 GLY A N 1
ATOM 1622 C CA . GLY A 1 223 ? -15.016 16.5 12.539 1 76.44 223 GLY A CA 1
ATOM 1623 C C . GLY A 1 223 ? -14.406 17.875 12.391 1 76.44 223 GLY A C 1
ATOM 1624 O O . GLY A 1 223 ? -14.227 18.594 13.383 1 76.44 223 GLY A O 1
ATOM 1625 N N . VAL A 1 224 ? -13.945 18.234 11.156 1 80.5 224 VAL A N 1
ATOM 1626 C CA . VAL A 1 224 ? -13.297 19.531 10.938 1 80.5 224 VAL A CA 1
ATOM 1627 C C . VAL A 1 224 ? -14.188 20.422 10.078 1 80.5 224 VAL A C 1
ATOM 1629 O O . VAL A 1 224 ? -13.703 21.328 9.414 1 80.5 224 VAL A O 1
ATOM 1632 N N . GLY A 1 225 ? -15.43 20.188 10.078 1 79.31 225 GLY A N 1
ATOM 1633 C CA . GLY A 1 225 ? -16.406 20.922 9.297 1 79.31 225 GLY A CA 1
ATOM 1634 C C . GLY A 1 225 ? -17.438 20.031 8.633 1 79.31 225 GLY A C 1
ATOM 1635 O O . GLY A 1 225 ? -17.141 18.906 8.25 1 79.31 225 GLY A O 1
ATOM 1636 N N . GLU A 1 226 ? -18.609 20.516 8.492 1 75.75 226 GLU A N 1
ATOM 1637 C CA . GLU A 1 226 ? -19.719 19.719 7.984 1 75.75 226 GLU A CA 1
ATOM 1638 C C . GLU A 1 226 ? -19.5 19.328 6.527 1 75.75 226 GLU A C 1
ATOM 1640 O O . GLU A 1 226 ? -20.016 18.297 6.074 1 75.75 226 GLU A O 1
ATOM 1645 N N . ASP A 1 227 ? -18.672 20.047 5.906 1 81.19 227 ASP A N 1
ATOM 1646 C CA . ASP A 1 227 ? -18.547 19.828 4.469 1 81.19 227 ASP A CA 1
ATOM 1647 C C . ASP A 1 227 ? -17.359 18.938 4.152 1 81.19 227 ASP A C 1
ATOM 1649 O O . ASP A 1 227 ? -17.094 18.625 2.988 1 81.19 227 ASP A O 1
ATOM 1653 N N . VAL A 1 228 ? -16.672 18.531 5.137 1 89 228 VAL A N 1
ATOM 1654 C CA . VAL A 1 228 ? -15.539 17.641 4.91 1 89 228 VAL A CA 1
ATOM 1655 C C . VAL A 1 228 ? -15.938 16.203 5.262 1 89 228 VAL A C 1
ATOM 1657 O O . VAL A 1 228 ? -16.297 15.922 6.402 1 89 228 VAL A O 1
ATOM 1660 N N . SER A 1 229 ? -15.891 15.359 4.277 1 90.44 229 SER A N 1
ATOM 1661 C CA . SER A 1 229 ? -16.203 13.953 4.551 1 90.44 229 SER A CA 1
ATOM 1662 C C . SER A 1 229 ? -15.258 13.375 5.602 1 90.44 229 SER A C 1
ATOM 1664 O O . SER A 1 229 ? -14.062 13.664 5.594 1 90.44 229 SER A O 1
ATOM 1666 N N . PRO A 1 230 ? -15.773 12.539 6.504 1 91.19 230 PRO A N 1
ATOM 1667 C CA . PRO A 1 230 ? -14.945 11.961 7.57 1 91.19 230 PRO A CA 1
ATOM 1668 C C . PRO A 1 230 ? -13.742 11.188 7.035 1 91.19 230 PRO A C 1
ATOM 1670 O O . PRO A 1 230 ? -12.664 11.219 7.637 1 91.19 230 PRO A O 1
ATOM 1673 N N . ASP A 1 231 ? -13.906 10.477 5.957 1 94 231 ASP A N 1
ATOM 1674 C CA . ASP A 1 231 ? -12.789 9.695 5.43 1 94 231 ASP A CA 1
ATOM 1675 C C . ASP A 1 231 ? -11.695 10.602 4.883 1 94 231 ASP A C 1
ATOM 1677 O O . ASP A 1 231 ? -10.508 10.297 4.996 1 94 231 ASP A O 1
ATOM 1681 N N . VAL A 1 232 ? -12.062 11.766 4.285 1 95.75 232 VAL A N 1
ATOM 1682 C CA . VAL A 1 232 ? -11.086 12.719 3.771 1 95.75 232 VAL A CA 1
ATOM 1683 C C . VAL A 1 232 ? -10.273 13.289 4.926 1 95.75 232 VAL A C 1
ATOM 1685 O O . VAL A 1 232 ? -9.039 13.328 4.863 1 95.75 232 VAL A O 1
ATOM 1688 N N . SER A 1 233 ? -10.953 13.742 5.957 1 95.06 233 SER A N 1
ATOM 1689 C CA . SER A 1 233 ? -10.281 14.305 7.125 1 95.06 233 SER A CA 1
ATOM 1690 C C . SER A 1 233 ? -9.398 13.266 7.805 1 95.06 233 SER A C 1
ATOM 1692 O O . SER A 1 233 ? -8.266 13.562 8.195 1 95.06 233 SER A O 1
ATOM 1694 N N . LEU A 1 234 ? -9.898 12.039 7.926 1 96.31 234 LEU A N 1
ATOM 1695 C CA . LEU A 1 234 ? -9.164 10.984 8.625 1 96.31 234 LEU A CA 1
ATOM 1696 C C . LEU A 1 234 ? -7.949 10.547 7.812 1 96.31 234 LEU A C 1
ATOM 1698 O O . LEU A 1 234 ? -6.895 10.25 8.383 1 96.31 234 LEU A O 1
ATOM 1702 N N . LEU A 1 235 ? -8.094 10.477 6.512 1 97.94 235 LEU A N 1
ATOM 1703 C CA . LEU A 1 235 ? -6.953 10.141 5.656 1 97.94 235 LEU A CA 1
ATOM 1704 C C . LEU A 1 235 ? -5.82 11.141 5.848 1 97.94 235 LEU A C 1
ATOM 1706 O O . LEU A 1 235 ? -4.66 10.75 6 1 97.94 235 LEU A O 1
ATOM 1710 N N . ALA A 1 236 ? -6.113 12.383 5.859 1 97.38 236 ALA A N 1
ATOM 1711 C CA . ALA A 1 236 ? -5.102 13.414 6.062 1 97.38 236 ALA A CA 1
ATOM 1712 C C . ALA A 1 236 ? -4.465 13.297 7.445 1 97.38 236 ALA A C 1
ATOM 1714 O O . ALA A 1 236 ? -3.242 13.344 7.578 1 97.38 236 ALA A O 1
ATOM 1715 N N . LEU A 1 237 ? -5.27 13.125 8.43 1 97.25 237 LEU A N 1
ATOM 1716 C CA . LEU A 1 237 ? -4.797 13.062 9.805 1 97.25 237 LEU A CA 1
ATOM 1717 C C . LEU A 1 237 ? -3.873 11.867 10.016 1 97.25 237 LEU A C 1
ATOM 1719 O O . LEU A 1 237 ? -2.926 11.938 10.797 1 97.25 237 LEU A O 1
ATOM 1723 N N . ALA A 1 238 ? -4.102 10.797 9.289 1 98.38 238 ALA A N 1
ATOM 1724 C CA . ALA A 1 238 ? -3.342 9.555 9.43 1 98.38 238 ALA A CA 1
ATOM 1725 C C . ALA A 1 238 ? -1.891 9.75 9 1 98.38 238 ALA A C 1
ATOM 1727 O O . ALA A 1 238 ? -1.037 8.906 9.273 1 98.38 238 ALA A O 1
ATOM 1728 N N . ASP A 1 239 ? -1.572 10.875 8.391 1 98.31 239 ASP A N 1
ATOM 1729 C CA . ASP A 1 239 ? -0.234 11.117 7.863 1 98.31 239 ASP A CA 1
ATOM 1730 C C . ASP A 1 239 ? 0.432 12.297 8.578 1 98.31 239 ASP A C 1
ATOM 1732 O O . ASP A 1 239 ? 1.381 12.883 8.055 1 98.31 239 ASP A O 1
ATOM 1736 N N . VAL A 1 240 ? 0.086 12.719 9.719 1 97.06 240 VAL A N 1
ATOM 1737 C CA . VAL A 1 240 ? 0.521 13.984 10.305 1 97.06 240 VAL A CA 1
ATOM 1738 C C . VAL A 1 240 ? 1.852 13.789 11.023 1 97.06 240 VAL A C 1
ATOM 1740 O O . VAL A 1 240 ? 2.59 14.75 11.258 1 97.06 240 VAL A O 1
ATOM 1743 N N . ILE A 1 241 ? 2.195 12.562 11.438 1 96.19 241 ILE A N 1
ATOM 1744 C CA . ILE A 1 241 ? 3.408 12.383 12.234 1 96.19 241 ILE A CA 1
ATOM 1745 C C . ILE A 1 241 ? 4.578 12.047 11.312 1 96.19 241 ILE A C 1
ATOM 1747 O O . ILE A 1 241 ? 4.391 11.445 10.25 1 96.19 241 ILE A O 1
ATOM 1751 N N . PRO A 1 242 ? 5.812 12.438 11.656 1 94.62 242 PRO A N 1
ATOM 1752 C CA . PRO A 1 242 ? 6.977 12.055 10.859 1 94.62 242 PRO A CA 1
ATOM 1753 C C . PRO A 1 242 ? 7.148 10.539 10.758 1 94.62 242 PRO A C 1
ATOM 1755 O O . PRO A 1 242 ? 6.621 9.797 11.586 1 94.62 242 PRO A O 1
ATOM 1758 N N . PRO A 1 243 ? 7.855 10.094 9.766 1 96.44 243 PRO A N 1
ATOM 1759 C CA . PRO A 1 243 ? 8.117 8.656 9.664 1 96.44 243 PRO A CA 1
ATOM 1760 C C . PRO A 1 243 ? 8.781 8.094 10.922 1 96.44 243 PRO A C 1
ATOM 1762 O O . PRO A 1 243 ? 9.547 8.789 11.586 1 96.44 243 PRO A O 1
ATOM 1765 N N . ALA A 1 244 ? 8.523 6.84 11.188 1 96.88 244 ALA A N 1
ATOM 1766 C CA . ALA A 1 244 ? 9.047 6.148 12.367 1 96.88 244 ALA A CA 1
ATOM 1767 C C . ALA A 1 244 ? 10.57 6.156 12.383 1 96.88 244 ALA A C 1
ATOM 1769 O O . ALA A 1 244 ? 11.188 6.191 13.445 1 96.88 244 ALA A O 1
ATOM 1770 N N . SER A 1 245 ? 11.18 6.176 11.234 1 95.94 245 SER A N 1
ATOM 1771 C CA . SER A 1 245 ? 12.633 6.117 11.117 1 95.94 245 SER A CA 1
ATOM 1772 C C . SER A 1 245 ? 13.289 7.379 11.672 1 95.94 245 SER A C 1
ATOM 1774 O O . SER A 1 245 ? 14.492 7.398 11.922 1 95.94 245 SER A O 1
ATOM 1776 N N . TYR A 1 246 ? 12.531 8.445 11.828 1 94.19 246 TYR A N 1
ATOM 1777 C CA . TYR A 1 246 ? 13.078 9.68 12.375 1 94.19 246 TYR A CA 1
ATOM 1778 C C . TYR A 1 246 ? 13.672 9.445 13.758 1 94.19 246 TYR A C 1
ATOM 1780 O O . TYR A 1 246 ? 14.609 10.133 14.164 1 94.19 246 TYR A O 1
ATOM 1788 N N . ALA A 1 247 ? 13.086 8.453 14.5 1 94.31 247 ALA A N 1
ATOM 1789 C CA . ALA A 1 247 ? 13.594 8.109 15.828 1 94.31 247 ALA A CA 1
ATOM 1790 C C . ALA A 1 247 ? 15.031 7.605 15.742 1 94.31 247 ALA A C 1
ATOM 1792 O O . ALA A 1 247 ? 15.797 7.73 16.703 1 94.31 247 ALA A O 1
ATOM 1793 N N . LEU A 1 248 ? 15.43 7.078 14.578 1 94.88 248 LEU A N 1
ATOM 1794 C CA . LEU A 1 248 ? 16.734 6.453 14.391 1 94.88 248 LEU A CA 1
ATOM 1795 C C . LEU A 1 248 ? 17.797 7.496 14.07 1 94.88 248 LEU A C 1
ATOM 1797 O O . LEU A 1 248 ? 19 7.203 14.125 1 94.88 248 LEU A O 1
ATOM 1801 N N . PHE A 1 249 ? 17.328 8.688 13.727 1 92.19 249 PHE A N 1
ATOM 1802 C CA . PHE A 1 249 ? 18.266 9.742 13.328 1 92.19 249 PHE A CA 1
ATOM 1803 C C . PHE A 1 249 ? 18.938 10.359 14.547 1 92.19 249 PHE A C 1
ATOM 1805 O O . PHE A 1 249 ? 18.391 10.328 15.648 1 92.19 249 PHE A O 1
ATOM 1812 N N . ASP A 1 250 ? 20.094 10.922 14.305 1 90.12 250 ASP A N 1
ATOM 1813 C CA . ASP A 1 250 ? 20.766 11.656 15.375 1 90.12 250 ASP A CA 1
ATOM 1814 C C . ASP A 1 250 ? 20.5 13.156 15.266 1 90.12 250 ASP A C 1
ATOM 1816 O O . ASP A 1 250 ? 20.828 13.922 16.172 1 90.12 250 ASP A O 1
ATOM 1820 N N . SER A 1 251 ? 19.984 13.508 14.18 1 88.38 251 SER A N 1
ATOM 1821 C CA . SER A 1 251 ? 19.594 14.891 13.914 1 88.38 251 SER A CA 1
ATOM 1822 C C . SER A 1 251 ? 18.453 14.961 12.891 1 88.38 251 SER A C 1
ATOM 1824 O O . SER A 1 251 ? 18.172 13.984 12.203 1 88.38 251 SER A O 1
ATOM 1826 N N . VAL A 1 252 ? 17.844 16.047 12.836 1 88.56 252 VAL A N 1
ATOM 1827 C CA . VAL A 1 252 ? 16.766 16.234 11.867 1 88.56 252 VAL A CA 1
ATOM 1828 C C . VAL A 1 252 ? 17.328 16.188 10.453 1 88.56 252 VAL A C 1
ATOM 1830 O O . VAL A 1 252 ? 18.391 16.75 10.172 1 88.56 252 VAL A O 1
ATOM 1833 N N . ALA A 1 253 ? 16.703 15.5 9.594 1 88.81 253 ALA A N 1
ATOM 1834 C CA . ALA A 1 253 ? 17.094 15.367 8.195 1 88.81 253 ALA A CA 1
ATOM 1835 C C . ALA A 1 253 ? 15.883 15.266 7.281 1 88.81 253 ALA A C 1
ATOM 1837 O O . ALA A 1 253 ? 14.805 14.859 7.715 1 88.81 253 ALA A O 1
ATOM 1838 N N . PRO A 1 254 ? 16.062 15.625 6.062 1 88.62 254 PRO A N 1
ATOM 1839 C CA . PRO A 1 254 ? 14.945 15.5 5.129 1 88.62 254 PRO A CA 1
ATOM 1840 C C . PRO A 1 254 ? 14.555 14.047 4.871 1 88.62 254 PRO A C 1
ATOM 1842 O O . PRO A 1 254 ? 15.414 13.172 4.828 1 88.62 254 PRO A O 1
ATOM 1845 N N . VAL A 1 255 ? 13.32 13.852 4.785 1 91.75 255 VAL A N 1
ATOM 1846 C CA . VAL A 1 255 ? 12.734 12.586 4.371 1 91.75 255 VAL A CA 1
ATOM 1847 C C . VAL A 1 255 ? 11.602 12.836 3.379 1 91.75 255 VAL A C 1
ATOM 1849 O O . VAL A 1 255 ? 11.047 13.938 3.328 1 91.75 255 VAL A O 1
ATOM 1852 N N . SER A 1 256 ? 11.281 11.852 2.543 1 92.56 256 SER A N 1
ATOM 1853 C CA . SER A 1 256 ? 10.148 11.922 1.62 1 92.56 256 SER A CA 1
ATOM 1854 C C . SER A 1 256 ? 9.391 10.594 1.567 1 92.56 256 SER A C 1
ATOM 1856 O O . SER A 1 256 ? 9.969 9.562 1.222 1 92.56 256 SER A O 1
ATOM 1858 N N . SER A 1 257 ? 8.117 10.68 1.937 1 96.25 257 SER A N 1
ATOM 1859 C CA . SER A 1 257 ? 7.285 9.508 1.685 1 96.25 257 SER A CA 1
ATOM 1860 C C . SER A 1 257 ? 7.199 9.195 0.193 1 96.25 257 SER A C 1
ATOM 1862 O O . SER A 1 257 ? 7.09 10.109 -0.628 1 96.25 257 SER A O 1
ATOM 1864 N N . MET A 1 258 ? 7.316 7.961 -0.143 1 97.88 258 MET A N 1
ATOM 1865 C CA . MET A 1 258 ? 7.227 7.562 -1.544 1 97.88 258 MET A CA 1
ATOM 1866 C C . MET A 1 258 ? 5.879 6.914 -1.842 1 97.88 258 MET A C 1
ATOM 1868 O O . MET A 1 258 ? 5.16 7.355 -2.738 1 97.88 258 MET A O 1
ATOM 1872 N N . THR A 1 259 ? 5.629 5.879 -1.111 1 98.88 259 THR A N 1
ATOM 1873 C CA . THR A 1 259 ? 4.367 5.172 -1.298 1 98.88 259 THR A CA 1
ATOM 1874 C C . THR A 1 259 ? 3.68 4.926 0.043 1 98.88 259 THR A C 1
ATOM 1876 O O . THR A 1 259 ? 4.34 4.871 1.083 1 98.88 259 THR A O 1
ATOM 1879 N N . TRP A 1 260 ? 2.371 4.867 -0.03 1 98.94 260 TRP A N 1
ATOM 1880 C CA . TRP A 1 260 ? 1.546 4.703 1.163 1 98.94 260 TRP A CA 1
ATOM 1881 C C . TRP A 1 260 ? 0.275 3.924 0.842 1 98.94 260 TRP A C 1
ATOM 1883 O O . TRP A 1 260 ? -0.467 4.285 -0.074 1 98.94 260 TRP A O 1
ATOM 1893 N N . GLN A 1 261 ? 0.099 2.805 1.544 1 98.94 261 GLN A N 1
ATOM 1894 C CA . GLN A 1 261 ? -1.194 2.131 1.543 1 98.94 261 GLN A CA 1
ATOM 1895 C C . GLN A 1 261 ? -1.884 2.26 2.898 1 98.94 261 GLN A C 1
ATOM 1897 O O . GLN A 1 261 ? -1.242 2.119 3.941 1 98.94 261 GLN A O 1
ATOM 1902 N N . ILE A 1 262 ? -3.146 2.504 2.852 1 98.94 262 ILE A N 1
ATOM 1903 C CA . ILE A 1 262 ? -3.934 2.496 4.078 1 98.94 262 ILE A CA 1
ATOM 1904 C C . ILE A 1 262 ? -5.238 1.734 3.852 1 98.94 262 ILE A C 1
ATOM 1906 O O . ILE A 1 262 ? -5.949 1.988 2.877 1 98.94 262 ILE A O 1
ATOM 1910 N N . ASN A 1 263 ? -5.469 0.728 4.637 1 98.81 263 ASN A N 1
ATOM 1911 C CA . ASN A 1 263 ? -6.727 -0.013 4.684 1 98.81 263 ASN A CA 1
ATOM 1912 C C . ASN A 1 263 ? -7.613 0.463 5.832 1 98.81 263 ASN A C 1
ATOM 1914 O O . ASN A 1 263 ? -7.215 0.412 6.996 1 98.81 263 ASN A O 1
ATOM 1918 N N . PHE A 1 264 ? -8.766 0.914 5.477 1 98.25 264 PHE A N 1
ATOM 1919 C CA . PHE A 1 264 ? -9.742 1.266 6.496 1 98.25 264 PHE A CA 1
ATOM 1920 C C . PHE A 1 264 ? -10.57 0.049 6.895 1 98.25 264 PHE A C 1
ATOM 1922 O O . PHE A 1 264 ? -11.289 -0.517 6.066 1 98.25 264 PHE A O 1
ATOM 1929 N N . LEU A 1 265 ? -10.523 -0.274 8.18 1 97 265 LEU A N 1
ATOM 1930 C CA . LEU A 1 265 ? -11.07 -1.535 8.672 1 97 265 LEU A CA 1
ATOM 1931 C C . LEU A 1 265 ? -12.453 -1.328 9.281 1 97 265 LEU A C 1
ATOM 1933 O O . LEU A 1 265 ? -13.281 -2.244 9.281 1 97 265 LEU A O 1
ATOM 1937 N N . ASP A 1 266 ? -12.656 -0.191 9.812 1 92.06 266 ASP A N 1
ATOM 1938 C CA . ASP A 1 266 ? -13.938 0.243 10.352 1 92.06 266 ASP A CA 1
ATOM 1939 C C . ASP A 1 266 ? -14.586 1.294 9.453 1 92.06 266 ASP A C 1
ATOM 1941 O O . ASP A 1 266 ? -14.047 2.391 9.289 1 92.06 266 ASP A O 1
ATOM 1945 N N . PRO A 1 267 ? -15.758 0.953 8.914 1 90.19 267 PRO A N 1
ATOM 1946 C CA . PRO A 1 267 ? -16.391 1.887 7.98 1 90.19 267 PRO A CA 1
ATOM 1947 C C . PRO A 1 267 ? -16.875 3.162 8.664 1 90.19 267 PRO A C 1
ATOM 1949 O O . PRO A 1 267 ? -17.156 4.16 7.988 1 90.19 267 PRO A O 1
ATOM 1952 N N . GLN A 1 268 ? -17.047 3.129 9.953 1 90.81 268 GLN A N 1
ATOM 1953 C CA . GLN A 1 268 ? -17.5 4.293 10.711 1 90.81 268 GLN A CA 1
ATOM 1954 C C . GLN A 1 268 ? -16.734 4.426 12.023 1 90.81 268 GLN A C 1
ATOM 1956 O O . GLN A 1 268 ? -17.328 4.332 13.102 1 90.81 268 GLN A O 1
ATOM 1961 N N . PRO A 1 269 ? -15.477 4.789 11.867 1 93.5 269 PRO A N 1
ATOM 1962 C CA . PRO A 1 269 ? -14.711 4.891 13.109 1 93.5 269 PRO A CA 1
ATOM 1963 C C . PRO A 1 269 ? -15.07 6.125 13.93 1 93.5 269 PRO A C 1
ATOM 1965 O O . PRO A 1 269 ? -15.523 7.129 13.375 1 93.5 269 PRO A O 1
ATOM 1968 N N . VAL A 1 270 ? -14.883 5.996 15.211 1 94 270 VAL A N 1
ATOM 1969 C CA . VAL A 1 270 ? -15.18 7.086 16.141 1 94 270 VAL A CA 1
ATOM 1970 C C . VAL A 1 270 ? -13.922 7.469 16.906 1 94 270 VAL A C 1
ATOM 1972 O O . VAL A 1 270 ? -13.156 6.598 17.328 1 94 270 VAL A O 1
ATOM 1975 N N . SER A 1 271 ? -13.703 8.742 17 1 95.25 271 SER A N 1
ATOM 1976 C CA . SER A 1 271 ? -12.523 9.234 17.719 1 95.25 271 SER A CA 1
ATOM 1977 C C . SER A 1 271 ? -12.664 9.023 19.219 1 95.25 271 SER A C 1
ATOM 1979 O O . SER A 1 271 ? -13.766 8.766 19.719 1 95.25 271 SER A O 1
ATOM 1981 N N . PHE A 1 272 ? -11.531 9.039 19.922 1 95 272 PHE A N 1
ATOM 1982 C CA . PHE A 1 272 ? -11.555 9.156 21.375 1 95 272 PHE A CA 1
ATOM 1983 C C . PHE A 1 272 ? -12.117 10.516 21.797 1 95 272 PHE A C 1
ATOM 1985 O O . PHE A 1 272 ? -12.367 11.375 20.953 1 95 272 PHE A O 1
ATOM 1992 N N . GLU A 1 273 ? -12.344 10.688 23.047 1 91.69 273 GLU A N 1
ATOM 1993 C CA . GLU A 1 273 ? -12.828 11.953 23.578 1 91.69 273 GLU A CA 1
ATOM 1994 C C . GLU A 1 273 ? -11.922 13.109 23.156 1 91.69 273 GLU A C 1
ATOM 1996 O O . GLU A 1 273 ? -10.695 12.977 23.141 1 91.69 273 GLU A O 1
ATOM 2001 N N . GLY A 1 274 ? -12.602 14.234 22.812 1 92.06 274 GLY A N 1
ATOM 2002 C CA . GLY A 1 274 ? -11.867 15.43 22.422 1 92.06 274 GLY A CA 1
ATOM 2003 C C . GLY A 1 274 ? -11.406 15.414 20.984 1 92.06 274 GLY A C 1
ATOM 2004 O O . GLY A 1 274 ? -10.68 16.312 20.547 1 92.06 274 GLY A O 1
ATOM 2005 N N . GLY A 1 275 ? -11.766 14.352 20.25 1 94.06 275 GLY A N 1
ATOM 2006 C CA . GLY A 1 275 ? -11.43 14.273 18.844 1 94.06 275 GLY A CA 1
ATOM 2007 C C . GLY A 1 275 ? -10.078 13.633 18.594 1 94.06 275 GLY A C 1
ATOM 2008 O O . GLY A 1 275 ? -9.531 13.734 17.484 1 94.06 275 GLY A O 1
ATOM 2009 N N . TYR A 1 276 ? -9.57 12.914 19.594 1 96.5 276 TYR A N 1
ATOM 2010 C CA . TYR A 1 276 ? -8.234 12.336 19.484 1 96.5 276 TYR A CA 1
ATOM 2011 C C . TYR A 1 276 ? -8.289 10.977 18.797 1 96.5 276 TYR A C 1
ATOM 2013 O O . TYR A 1 276 ? -9.234 10.211 18.984 1 96.5 276 TYR A O 1
ATOM 2021 N N . TRP A 1 277 ? -7.332 10.781 18.031 1 97.25 277 TRP A N 1
ATOM 2022 C CA . TRP A 1 277 ? -6.965 9.469 17.516 1 97.25 277 TRP A CA 1
ATOM 2023 C C . TRP A 1 277 ? -5.578 9.055 18 1 97.25 277 TRP A C 1
ATOM 2025 O O . TRP A 1 277 ? -4.805 9.891 18.469 1 97.25 277 TRP A O 1
ATOM 2035 N N . LEU A 1 278 ? -5.312 7.754 17.969 1 98.62 278 LEU A N 1
ATOM 2036 C CA . LEU A 1 278 ? -3.994 7.246 18.328 1 98.62 278 LEU A CA 1
ATOM 2037 C C . LEU A 1 278 ? -3.324 6.57 17.141 1 98.62 278 LEU A C 1
ATOM 2039 O O . LEU A 1 278 ? -3.883 5.645 16.547 1 98.62 278 LEU A O 1
ATOM 2043 N N . ILE A 1 279 ? -2.164 7.082 16.797 1 98.75 279 ILE A N 1
ATOM 2044 C CA . ILE A 1 279 ? -1.362 6.465 15.742 1 98.75 279 ILE A CA 1
ATOM 2045 C C . ILE A 1 279 ? -0.205 5.688 16.359 1 98.75 279 ILE A C 1
ATOM 2047 O O . ILE A 1 279 ? 0.534 6.219 17.188 1 98.75 279 ILE A O 1
ATOM 2051 N N . ARG A 1 280 ? -0.063 4.465 16.031 1 98.62 280 ARG A N 1
ATOM 2052 C CA . ARG A 1 280 ? 1.192 3.744 16.219 1 98.62 280 ARG A CA 1
ATOM 2053 C C . ARG A 1 280 ? 1.994 3.684 14.922 1 98.62 280 ARG A C 1
ATOM 2055 O O . ARG A 1 280 ? 1.451 3.361 13.867 1 98.62 280 ARG A O 1
ATOM 2062 N N . THR A 1 281 ? 3.213 4.02 14.969 1 98 281 THR A N 1
ATOM 2063 C CA . THR A 1 281 ? 4.109 3.844 13.828 1 98 281 THR A CA 1
ATOM 2064 C C . THR A 1 281 ? 5.371 3.094 14.25 1 98 281 THR A C 1
ATOM 2066 O O . THR A 1 281 ? 5.945 3.371 15.305 1 98 281 THR A O 1
ATOM 2069 N N . ARG A 1 282 ? 5.738 2.145 13.453 1 97.38 282 ARG A N 1
ATOM 2070 C CA . ARG A 1 282 ? 6.898 1.308 13.75 1 97.38 282 ARG A CA 1
ATOM 2071 C C . ARG A 1 282 ? 7.801 1.174 12.523 1 97.38 282 ARG A C 1
ATOM 2073 O O . ARG A 1 282 ? 7.359 0.723 11.469 1 97.38 282 ARG A O 1
ATOM 2080 N N . ALA A 1 283 ? 9.055 1.537 12.734 1 97.69 283 ALA A N 1
ATOM 2081 C CA . ALA A 1 283 ? 10.023 1.285 11.672 1 97.69 283 ALA A CA 1
ATOM 2082 C C . ALA A 1 283 ? 10.266 -0.211 11.492 1 97.69 283 ALA A C 1
ATOM 2084 O O . ALA A 1 283 ? 10.492 -0.93 12.469 1 97.69 283 ALA A O 1
ATOM 2085 N N . GLU A 1 284 ? 10.227 -0.648 10.305 1 97.12 284 GLU A N 1
ATOM 2086 C CA . GLU A 1 284 ? 10.438 -2.061 10 1 97.12 284 GLU A CA 1
ATOM 2087 C C . GLU A 1 284 ? 11.867 -2.311 9.516 1 97.12 284 GLU A C 1
ATOM 2089 O O . GLU A 1 284 ? 12.414 -3.395 9.719 1 97.12 284 GLU A O 1
ATOM 2094 N N . HIS A 1 285 ? 12.422 -1.323 8.852 1 96.25 285 HIS A N 1
ATOM 2095 C CA . HIS A 1 285 ? 13.711 -1.426 8.18 1 96.25 285 HIS A CA 1
ATOM 2096 C C . HIS A 1 285 ? 14.195 -0.06 7.707 1 96.25 285 HIS A C 1
ATOM 2098 O O . HIS A 1 285 ? 13.391 0.778 7.289 1 96.25 285 HIS A O 1
ATOM 2104 N N . ALA A 1 286 ? 15.438 0.178 7.828 1 96.25 286 ALA A N 1
ATOM 2105 C CA . ALA A 1 286 ? 16.062 1.372 7.262 1 96.25 286 ALA A CA 1
ATOM 2106 C C . ALA A 1 286 ? 17.484 1.084 6.805 1 96.25 286 ALA A C 1
ATOM 2108 O O . ALA A 1 286 ? 18.344 0.727 7.617 1 96.25 286 ALA A O 1
ATOM 2109 N N . ARG A 1 287 ? 17.688 1.208 5.57 1 94.06 287 ARG A N 1
ATOM 2110 C CA . ARG A 1 287 ? 19.016 0.967 5.016 1 94.06 287 ARG A CA 1
ATOM 2111 C C . ARG A 1 287 ? 19.156 1.585 3.627 1 94.06 287 ARG A C 1
ATOM 2113 O O . ARG A 1 287 ? 18.172 1.682 2.887 1 94.06 287 ARG A O 1
ATOM 2120 N N . HIS A 1 288 ? 20.281 2.066 3.307 1 92.62 288 HIS A N 1
ATOM 2121 C CA . HIS A 1 288 ? 20.641 2.578 1.99 1 92.62 288 HIS A CA 1
ATOM 2122 C C . HIS A 1 288 ? 19.719 3.719 1.569 1 92.62 288 HIS A C 1
ATOM 2124 O O . HIS A 1 288 ? 19.344 3.814 0.4 1 92.62 288 HIS A O 1
ATOM 2130 N N . GLY A 1 289 ? 19.234 4.406 2.488 1 95.25 289 GLY A N 1
ATOM 2131 C CA . GLY A 1 289 ? 18.5 5.629 2.199 1 95.25 289 GLY A CA 1
ATOM 2132 C C . GLY A 1 289 ? 17.016 5.406 2.055 1 95.25 289 GLY A C 1
ATOM 2133 O O . GLY A 1 289 ? 16.297 6.266 1.53 1 95.25 289 GLY A O 1
ATOM 2134 N N . TYR A 1 290 ? 16.562 4.238 2.502 1 96.94 290 TYR A N 1
ATOM 2135 C CA . TYR A 1 290 ? 15.125 3.951 2.447 1 96.94 290 TYR A CA 1
ATOM 2136 C C . TYR A 1 290 ? 14.648 3.291 3.736 1 96.94 290 TYR A C 1
ATOM 2138 O O . TYR A 1 290 ? 15.414 2.584 4.395 1 96.94 290 TYR A O 1
ATOM 2146 N N . SER A 1 291 ? 13.453 3.564 4.082 1 97.38 291 SER A N 1
ATOM 2147 C CA . SER A 1 291 ? 12.852 2.891 5.227 1 97.38 291 SER A CA 1
ATOM 2148 C C . SER A 1 291 ? 11.422 2.457 4.926 1 97.38 291 SER A C 1
ATOM 2150 O O . SER A 1 291 ? 10.789 2.975 4 1 97.38 291 SER A O 1
ATOM 2152 N N . SER A 1 292 ? 10.992 1.458 5.586 1 98.38 292 SER A N 1
ATOM 2153 C CA . SER A 1 292 ? 9.602 1.013 5.621 1 98.38 292 SER A CA 1
ATOM 2154 C C . SER A 1 292 ? 9.031 1.078 7.035 1 98.38 292 SER A C 1
ATOM 2156 O O . SER A 1 292 ? 9.758 0.868 8.008 1 98.38 292 SER A O 1
ATOM 2158 N N . GLN A 1 293 ? 7.742 1.415 7.102 1 98.56 293 GLN A N 1
ATOM 2159 C CA . GLN A 1 293 ? 7.109 1.469 8.414 1 98.56 293 GLN A CA 1
ATOM 2160 C C . GLN A 1 293 ? 5.703 0.873 8.375 1 98.56 293 GLN A C 1
ATOM 2162 O O . GLN A 1 293 ? 5.035 0.924 7.34 1 98.56 293 GLN A O 1
ATOM 2167 N N . ASP A 1 294 ? 5.32 0.317 9.422 1 98.12 294 ASP A N 1
ATOM 2168 C CA . ASP A 1 294 ? 3.973 -0.166 9.703 1 98.12 294 ASP A CA 1
ATOM 2169 C C . ASP A 1 294 ? 3.225 0.793 10.625 1 98.12 294 ASP A C 1
ATOM 2171 O O . ASP A 1 294 ? 3.793 1.296 11.594 1 98.12 294 ASP A O 1
ATOM 2175 N N . MET A 1 295 ? 1.956 1.073 10.273 1 98.56 295 MET A N 1
ATOM 2176 C CA . MET A 1 295 ? 1.204 2.055 11.047 1 98.56 295 MET A CA 1
ATOM 2177 C C . MET A 1 295 ? -0.187 1.532 11.383 1 98.56 295 MET A C 1
ATOM 2179 O O . MET A 1 295 ? -0.787 0.796 10.602 1 98.56 295 MET A O 1
ATOM 2183 N N . GLU A 1 296 ? -0.633 1.963 12.523 1 98.56 296 GLU A N 1
ATOM 2184 C CA . GLU A 1 296 ? -1.983 1.691 13.008 1 98.56 296 GLU A CA 1
ATOM 2185 C C . GLU A 1 296 ? -2.686 2.979 13.43 1 98.56 296 GLU A C 1
ATOM 2187 O O . GLU A 1 296 ? -2.064 3.865 14.023 1 98.56 296 GLU A O 1
ATOM 2192 N N . LEU A 1 297 ? -3.93 3.055 13.109 1 98.5 297 LEU A N 1
ATOM 2193 C CA . LEU A 1 297 ? -4.801 4.137 13.555 1 98.5 297 LEU A CA 1
ATOM 2194 C C . LEU A 1 297 ? -5.934 3.594 14.422 1 98.5 297 LEU A C 1
ATOM 2196 O O . LEU A 1 297 ? -6.719 2.756 13.977 1 98.5 297 LEU A O 1
ATOM 2200 N N . TRP A 1 298 ? -6.031 4.105 15.633 1 97.94 298 TRP A N 1
ATOM 2201 C CA . TRP A 1 298 ? -7.008 3.611 16.594 1 97.94 298 TRP A CA 1
ATOM 2202 C C . TRP A 1 298 ? -7.977 4.715 17.016 1 97.94 298 TRP A C 1
ATOM 2204 O O . TRP A 1 298 ? -7.574 5.871 17.172 1 97.94 298 TRP A O 1
ATOM 2214 N N . GLY A 1 299 ? -9.172 4.367 17.172 1 96.25 299 GLY A N 1
ATOM 2215 C CA . GLY A 1 299 ? -10.195 5.191 17.781 1 96.25 299 GLY A CA 1
ATOM 2216 C C . GLY A 1 299 ? -10.836 4.543 19 1 96.25 299 GLY A C 1
ATOM 2217 O O . GLY A 1 299 ? -10.344 3.529 19.5 1 96.25 299 GLY A O 1
ATOM 2218 N N . ALA A 1 300 ? -11.906 5.145 19.469 1 94.94 300 ALA A N 1
ATOM 2219 C CA . ALA A 1 300 ? -12.586 4.684 20.672 1 94.94 300 ALA A CA 1
ATOM 2220 C C . ALA A 1 300 ? -13.227 3.314 20.453 1 94.94 300 ALA A C 1
ATOM 2222 O O . ALA A 1 300 ? -13.383 2.539 21.406 1 94.94 300 ALA A O 1
ATOM 2223 N N . GLY A 1 301 ? -13.547 3.031 19.219 1 92.94 301 GLY A N 1
ATOM 2224 C CA . GLY A 1 301 ? -14.188 1.766 18.891 1 92.94 301 GLY A CA 1
ATOM 2225 C C . GLY A 1 301 ? -13.203 0.664 18.562 1 92.94 301 GLY A C 1
ATOM 2226 O O . GLY A 1 301 ? -13.609 -0.455 18.219 1 92.94 301 GLY A O 1
ATOM 2227 N N . GLY A 1 302 ? -11.898 0.935 18.578 1 95 302 GLY A N 1
ATOM 2228 C CA . GLY A 1 302 ? -10.883 -0.037 18.203 1 95 302 GLY A CA 1
ATOM 2229 C C . GLY A 1 302 ? -10.055 0.406 17.016 1 95 302 GLY A C 1
ATOM 2230 O O . GLY A 1 302 ? -9.883 1.604 16.781 1 95 302 GLY A O 1
ATOM 2231 N N . ILE A 1 303 ? -9.477 -0.602 16.328 1 97.12 303 ILE A N 1
ATOM 2232 C CA . ILE A 1 303 ? -8.602 -0.305 15.203 1 97.12 303 ILE A CA 1
ATOM 2233 C C . ILE A 1 303 ? -9.422 0.233 14.039 1 97.12 303 ILE A C 1
ATOM 2235 O O . ILE A 1 303 ? -10.398 -0.392 13.617 1 97.12 303 ILE A O 1
ATOM 2239 N N . ALA A 1 304 ? -9.047 1.395 13.586 1 97 304 ALA A N 1
ATOM 2240 C CA . ALA A 1 304 ? -9.766 2.049 12.492 1 97 304 ALA A CA 1
ATOM 2241 C C . ALA A 1 304 ? -9.102 1.772 11.148 1 97 304 ALA A C 1
ATOM 2243 O O . ALA A 1 304 ? -9.781 1.601 10.133 1 97 304 ALA A O 1
ATOM 2244 N N . ALA A 1 305 ? -7.785 1.729 11.148 1 98.5 305 ALA A N 1
ATOM 2245 C CA . ALA A 1 305 ? -7.051 1.532 9.898 1 98.5 305 ALA A CA 1
ATOM 2246 C C . ALA A 1 305 ? -5.652 0.988 10.172 1 98.5 305 ALA A C 1
ATOM 2248 O O . ALA A 1 305 ? -5.121 1.143 11.273 1 98.5 305 ALA A O 1
ATOM 2249 N N . VAL A 1 306 ? -5.07 0.327 9.164 1 98.69 306 VAL A N 1
ATOM 2250 C CA . VAL A 1 306 ? -3.666 -0.069 9.125 1 98.69 306 VAL A CA 1
ATOM 2251 C C . VAL A 1 306 ? -3.018 0.442 7.844 1 98.69 306 VAL A C 1
ATOM 2253 O O . VAL A 1 306 ? -3.686 0.574 6.812 1 98.69 306 VAL A O 1
ATOM 2256 N N . SER A 1 307 ? -1.771 0.763 7.914 1 98.75 307 SER A N 1
ATOM 2257 C CA . SER A 1 307 ? -1.125 1.298 6.723 1 98.75 307 SER A CA 1
ATOM 2258 C C . SER A 1 307 ? 0.369 0.99 6.719 1 98.75 307 SER A C 1
ATOM 2260 O O . SER A 1 307 ? 0.912 0.509 7.715 1 98.75 307 SER A O 1
ATOM 2262 N N . ARG A 1 308 ? 0.987 1.125 5.586 1 98.81 308 ARG A N 1
ATOM 2263 C CA . ARG A 1 308 ? 2.42 0.947 5.371 1 98.81 308 ARG A CA 1
ATOM 2264 C C . ARG A 1 308 ? 2.967 2.008 4.422 1 98.81 308 ARG A C 1
ATOM 2266 O O . ARG A 1 308 ? 2.324 2.348 3.424 1 98.81 308 ARG A O 1
ATOM 2273 N N . GLN A 1 309 ? 4.148 2.525 4.77 1 98.75 309 GLN A N 1
ATOM 2274 C CA . GLN A 1 309 ? 4.781 3.525 3.914 1 98.75 309 GLN A CA 1
ATOM 2275 C C . GLN A 1 309 ? 6.219 3.133 3.578 1 98.75 309 GLN A C 1
ATOM 2277 O O . GLN A 1 309 ? 6.902 2.508 4.391 1 98.75 309 GLN A O 1
ATOM 2282 N N . SER A 1 310 ? 6.617 3.426 2.377 1 98.69 310 SER A N 1
ATOM 2283 C CA . SER A 1 310 ? 8.016 3.477 1.964 1 98.69 310 SER A CA 1
ATOM 2284 C C . SER A 1 310 ? 8.531 4.91 1.923 1 98.69 310 SER A C 1
ATOM 2286 O O . SER A 1 310 ? 7.867 5.797 1.385 1 98.69 310 SER A O 1
ATOM 2288 N N . VAL A 1 311 ? 9.711 5.137 2.525 1 97.5 311 VAL A N 1
ATOM 2289 C CA . VAL A 1 311 ? 10.211 6.488 2.752 1 97.5 311 VAL A CA 1
ATOM 2290 C C . VAL A 1 311 ? 11.656 6.594 2.279 1 97.5 311 VAL A C 1
ATOM 2292 O O . VAL A 1 311 ? 12.469 5.703 2.541 1 97.5 311 VAL A O 1
ATOM 2295 N N . ALA A 1 312 ? 11.992 7.633 1.553 1 96.12 312 ALA A N 1
ATOM 2296 C CA . ALA A 1 312 ? 13.383 7.969 1.243 1 96.12 312 ALA A CA 1
ATOM 2297 C C . ALA A 1 312 ? 14 8.812 2.354 1 96.12 312 ALA A C 1
ATOM 2299 O O . ALA A 1 312 ? 13.383 9.758 2.846 1 96.12 312 ALA A O 1
ATOM 2300 N N . ILE A 1 313 ? 15.141 8.484 2.703 1 94 313 ILE A N 1
ATOM 2301 C CA . ILE A 1 313 ? 15.859 9.141 3.787 1 94 313 ILE A CA 1
ATOM 2302 C C . ILE A 1 313 ? 17.094 9.852 3.227 1 94 313 ILE A C 1
ATOM 2304 O O . ILE A 1 313 ? 17.891 9.25 2.518 1 94 313 ILE A O 1
ATOM 2308 N N . TYR A 1 314 ? 17.281 11.094 3.637 1 85.94 314 TYR A N 1
ATOM 2309 C CA . TYR A 1 314 ? 18.406 11.867 3.131 1 85.94 314 TYR A CA 1
ATOM 2310 C C . TYR A 1 314 ? 19.406 12.18 4.246 1 85.94 314 TYR A C 1
ATOM 2312 O O . TYR A 1 314 ? 20.344 12.961 4.051 1 85.94 314 TYR A O 1
ATOM 2320 N N . ALA A 1 315 ? 19.234 11.641 5.402 1 77.81 315 ALA A N 1
ATOM 2321 C CA . ALA A 1 315 ? 20.125 11.797 6.547 1 77.81 315 ALA A CA 1
ATOM 2322 C C . ALA A 1 315 ? 21.422 11.016 6.34 1 77.81 315 ALA A C 1
ATOM 2324 O O . ALA A 1 315 ? 21.438 10.016 5.613 1 77.81 315 ALA A O 1
ATOM 2325 N N . MET B 1 1 ? -24.828 -46.625 -25.594 1 28.98 1 MET B N 1
ATOM 2326 C CA . MET B 1 1 ? -23.391 -46.625 -25.812 1 28.98 1 MET B CA 1
ATOM 2327 C C . MET B 1 1 ? -22.828 -45.219 -25.578 1 28.98 1 MET B C 1
ATOM 2329 O O . MET B 1 1 ? -23.109 -44.281 -26.359 1 28.98 1 MET B O 1
ATOM 2333 N N . ALA B 1 2 ? -22.797 -44.812 -24.328 1 33.47 2 ALA B N 1
ATOM 2334 C CA . ALA B 1 2 ? -22.516 -43.5 -23.766 1 33.47 2 ALA B CA 1
ATOM 2335 C C . ALA B 1 2 ? -21.141 -43 -24.219 1 33.47 2 ALA B C 1
ATOM 2337 O O . ALA B 1 2 ? -20.141 -43.688 -24.047 1 33.47 2 ALA B O 1
ATOM 2338 N N . THR B 1 3 ? -21 -42.281 -25.266 1 30.59 3 THR B N 1
ATOM 2339 C CA . THR B 1 3 ? -19.781 -41.719 -25.844 1 30.59 3 THR B CA 1
ATOM 2340 C C . THR B 1 3 ? -18.969 -41 -24.766 1 30.59 3 THR B C 1
ATOM 2342 O O . THR B 1 3 ? -19.438 -40.031 -24.156 1 30.59 3 THR B O 1
ATOM 2345 N N . ARG B 1 4 ? -18.125 -41.719 -24.016 1 31.53 4 ARG B N 1
ATOM 2346 C CA . ARG B 1 4 ? -17.094 -41.156 -23.141 1 31.53 4 ARG B CA 1
ATOM 2347 C C . ARG B 1 4 ? -16.281 -40.094 -23.859 1 31.53 4 ARG B C 1
ATOM 2349 O O . ARG B 1 4 ? -15.57 -40.406 -24.828 1 31.53 4 ARG B O 1
ATOM 2356 N N . ALA B 1 5 ? -16.812 -38.938 -23.984 1 32.69 5 ALA B N 1
ATOM 2357 C CA . ALA B 1 5 ? -15.953 -37.875 -24.469 1 32.69 5 ALA B CA 1
ATOM 2358 C C . ALA B 1 5 ? -14.555 -37.969 -23.859 1 32.69 5 ALA B C 1
ATOM 2360 O O . ALA B 1 5 ? -14.414 -38.031 -22.625 1 32.69 5 ALA B O 1
ATOM 2361 N N . ALA B 1 6 ? -13.625 -38.562 -24.5 1 33.22 6 ALA B N 1
ATOM 2362 C CA . ALA B 1 6 ? -12.195 -38.531 -24.219 1 33.22 6 ALA B CA 1
ATOM 2363 C C . ALA B 1 6 ? -11.727 -37.156 -23.781 1 33.22 6 ALA B C 1
ATOM 2365 O O . ALA B 1 6 ? -11.875 -36.188 -24.531 1 33.22 6 ALA B O 1
ATOM 2366 N N . ALA B 1 7 ? -11.797 -36.875 -22.516 1 34.72 7 ALA B N 1
ATOM 2367 C CA . ALA B 1 7 ? -11.008 -35.75 -22 1 34.72 7 ALA B CA 1
ATOM 2368 C C . ALA B 1 7 ? -9.617 -35.719 -22.625 1 34.72 7 ALA B C 1
ATOM 2370 O O . ALA B 1 7 ? -8.781 -36.562 -22.312 1 34.72 7 ALA B O 1
ATOM 2371 N N . VAL B 1 8 ? -9.508 -35.625 -23.891 1 31.86 8 VAL B N 1
ATOM 2372 C CA . VAL B 1 8 ? -8.172 -35.344 -24.406 1 31.86 8 VAL B CA 1
ATOM 2373 C C . VAL B 1 8 ? -7.422 -34.406 -23.469 1 31.86 8 VAL B C 1
ATOM 2375 O O . VAL B 1 8 ? -7.793 -33.25 -23.328 1 31.86 8 VAL B O 1
ATOM 2378 N N . GLY B 1 9 ? -7.004 -34.875 -22.328 1 35 9 GLY B N 1
ATOM 2379 C CA . GLY B 1 9 ? -6.066 -34.188 -21.453 1 35 9 GLY B CA 1
ATOM 2380 C C . GLY B 1 9 ? -4.938 -33.531 -22.203 1 35 9 GLY B C 1
ATOM 2381 O O . GLY B 1 9 ? -4.023 -34.188 -22.688 1 35 9 GLY B O 1
ATOM 2382 N N . TYR B 1 10 ? -5.094 -32.719 -23.188 1 36.09 10 TYR B N 1
ATOM 2383 C CA . TYR B 1 10 ? -3.92 -32 -23.688 1 36.09 10 TYR B CA 1
ATOM 2384 C C . TYR B 1 10 ? -2.943 -31.703 -22.562 1 36.09 10 TYR B C 1
ATOM 2386 O O . TYR B 1 10 ? -3.297 -31.016 -21.609 1 36.09 10 TYR B O 1
ATOM 2394 N N . CYS B 1 11 ? -2.141 -32.625 -22.125 1 42.59 11 CYS B N 1
ATOM 2395 C CA . CYS B 1 11 ? -1.019 -32.5 -21.203 1 42.59 11 CYS B CA 1
ATOM 2396 C C . CYS B 1 11 ? -0.162 -31.281 -21.547 1 42.59 11 CYS B C 1
ATOM 2398 O O . CYS B 1 11 ? 0.846 -31.406 -22.25 1 42.59 11 CYS B O 1
ATOM 2400 N N . THR B 1 12 ? -0.636 -30.25 -22.141 1 57.88 12 THR B N 1
ATOM 2401 C CA . THR B 1 12 ? 0.289 -29.172 -22.484 1 57.88 12 THR B CA 1
ATOM 2402 C C . THR B 1 12 ? 1.12 -28.766 -21.266 1 57.88 12 THR B C 1
ATOM 2404 O O . THR B 1 12 ? 0.61 -28.734 -20.141 1 57.88 12 THR B O 1
ATOM 2407 N N . SER B 1 13 ? 2.424 -29.062 -21.375 1 78.38 13 SER B N 1
ATOM 2408 C CA . SER B 1 13 ? 3.41 -28.656 -20.375 1 78.38 13 SER B CA 1
ATOM 2409 C C . SER B 1 13 ? 3.133 -27.25 -19.875 1 78.38 13 SER B C 1
ATOM 2411 O O . SER B 1 13 ? 2.691 -26.375 -20.641 1 78.38 13 SER B O 1
ATOM 2413 N N . PRO B 1 14 ? 3.104 -27.062 -18.562 1 87.75 14 PRO B N 1
ATOM 2414 C CA . PRO B 1 14 ? 2.895 -25.719 -18.016 1 87.75 14 PRO B CA 1
ATOM 2415 C C . PRO B 1 14 ? 3.76 -24.656 -18.703 1 87.75 14 PRO B C 1
ATOM 2417 O O . PRO B 1 14 ? 4.902 -24.938 -19.078 1 87.75 14 PRO B O 1
ATOM 2420 N N . THR B 1 15 ? 3.184 -23.547 -19.062 1 89.75 15 THR B N 1
ATOM 2421 C CA . THR B 1 15 ? 3.889 -22.438 -19.688 1 89.75 15 THR B CA 1
ATOM 2422 C C . THR B 1 15 ? 4.801 -21.75 -18.672 1 89.75 15 THR B C 1
ATOM 2424 O O . THR B 1 15 ? 4.324 -21.109 -17.734 1 89.75 15 THR B O 1
ATOM 2427 N N . PRO B 1 16 ? 6.094 -21.797 -18.922 1 88.69 16 PRO B N 1
ATOM 2428 C CA . PRO B 1 16 ? 6.988 -21.094 -18 1 88.69 16 PRO B CA 1
ATOM 2429 C C . PRO B 1 16 ? 6.762 -19.594 -17.984 1 88.69 16 PRO B C 1
ATOM 2431 O O . PRO B 1 16 ? 6.395 -19 -19.016 1 88.69 16 PRO B O 1
ATOM 2434 N N . LEU B 1 17 ? 6.984 -18.953 -16.875 1 89.38 17 LEU B N 1
ATOM 2435 C CA . LEU B 1 17 ? 6.836 -17.516 -16.734 1 89.38 17 LEU B CA 1
ATOM 2436 C C . LEU B 1 17 ? 7.652 -16.781 -17.797 1 89.38 17 LEU B C 1
ATOM 2438 O O . LEU B 1 17 ? 7.176 -15.812 -18.391 1 89.38 17 LEU B O 1
ATOM 2442 N N . ALA B 1 18 ? 8.859 -17.266 -18.047 1 87.44 18 ALA B N 1
ATOM 2443 C CA . ALA B 1 18 ? 9.758 -16.656 -19.031 1 87.44 18 ALA B CA 1
ATOM 2444 C C . ALA B 1 18 ? 9.117 -16.625 -20.406 1 87.44 18 ALA B C 1
ATOM 2446 O O . ALA B 1 18 ? 9.234 -15.633 -21.125 1 87.44 18 ALA B O 1
ATOM 2447 N N . LYS B 1 19 ? 8.484 -17.672 -20.75 1 85.25 19 LYS B N 1
ATOM 2448 C CA . LYS B 1 19 ? 7.828 -17.75 -22.062 1 85.25 19 LYS B CA 1
ATOM 2449 C C . LYS B 1 19 ? 6.672 -16.766 -22.156 1 85.25 19 LYS B C 1
ATOM 2451 O O . LYS B 1 19 ? 6.484 -16.125 -23.188 1 85.25 19 LYS B O 1
ATOM 2456 N N . LEU B 1 20 ? 5.961 -16.625 -21.125 1 85.19 20 LEU B N 1
ATOM 2457 C CA . LEU B 1 20 ? 4.836 -15.703 -21.078 1 85.19 20 LEU B CA 1
ATOM 2458 C C . LEU B 1 20 ? 5.309 -14.266 -21.234 1 85.19 20 LEU B C 1
ATOM 2460 O O . LEU B 1 20 ? 4.691 -13.477 -21.953 1 85.19 20 LEU B O 1
ATOM 2464 N N . LEU B 1 21 ? 6.391 -13.875 -20.672 1 83.25 21 LEU B N 1
ATOM 2465 C CA . LEU B 1 21 ? 6.898 -12.508 -20.656 1 83.25 21 LEU B CA 1
ATOM 2466 C C . LEU B 1 21 ? 7.645 -12.18 -21.953 1 83.25 21 LEU B C 1
ATOM 2468 O O . LEU B 1 21 ? 7.816 -11.016 -22.297 1 83.25 21 LEU B O 1
ATOM 2472 N N . SER B 1 22 ? 8.117 -13.148 -22.688 1 77.06 22 SER B N 1
ATOM 2473 C CA . SER B 1 22 ? 8.906 -12.945 -23.906 1 77.06 22 SER B CA 1
ATOM 2474 C C . SER B 1 22 ? 8.023 -12.461 -25.047 1 77.06 22 SER B C 1
ATOM 2476 O O . SER B 1 22 ? 8.531 -11.93 -26.047 1 77.06 22 SER B O 1
ATOM 2478 N N . SER B 1 23 ? 6.773 -12.539 -24.906 1 67.19 23 SER B N 1
ATOM 2479 C CA . SER B 1 23 ? 5.883 -12.156 -26 1 67.19 23 SER B CA 1
ATOM 2480 C C . SER B 1 23 ? 5.547 -10.672 -25.938 1 67.19 23 SER B C 1
ATOM 2482 O O . SER B 1 23 ? 4.766 -10.172 -26.766 1 67.19 23 SER B O 1
ATOM 2484 N N . PHE B 1 24 ? 6.152 -9.945 -25.016 1 71.94 24 PHE B N 1
ATOM 2485 C CA . PHE B 1 24 ? 5.859 -8.516 -24.922 1 71.94 24 PHE B CA 1
ATOM 2486 C C . PHE B 1 24 ? 6.344 -7.773 -26.156 1 71.94 24 PHE B C 1
ATOM 2488 O O . PHE B 1 24 ? 7.523 -7.844 -26.516 1 71.94 24 PHE B O 1
ATOM 2495 N N . ALA B 1 25 ? 5.488 -7.441 -27.141 1 63.94 25 ALA B N 1
ATOM 2496 C CA . ALA B 1 25 ? 5.832 -6.648 -28.328 1 63.94 25 ALA B CA 1
ATOM 2497 C C . ALA B 1 25 ? 5.395 -5.195 -28.156 1 63.94 25 ALA B C 1
ATOM 2499 O O . ALA B 1 25 ? 4.25 -4.926 -27.781 1 63.94 25 ALA B O 1
ATOM 2500 N N . ALA B 1 26 ? 6.379 -4.242 -28 1 62 26 ALA B N 1
ATOM 2501 C CA . ALA B 1 26 ? 6.109 -2.84 -27.703 1 62 26 ALA B CA 1
ATOM 2502 C C . ALA B 1 26 ? 5.508 -2.123 -28.906 1 62 26 ALA B C 1
ATOM 2504 O O . ALA B 1 26 ? 5.84 -2.436 -30.047 1 62 26 ALA B O 1
ATOM 2505 N N . ARG B 1 27 ? 4.316 -1.62 -28.969 1 60.16 27 ARG B N 1
ATOM 2506 C CA . ARG B 1 27 ? 3.951 -0.475 -29.797 1 60.16 27 ARG B CA 1
ATOM 2507 C C . ARG B 1 27 ? 4.121 0.833 -29.031 1 60.16 27 ARG B C 1
ATOM 2509 O O . ARG B 1 27 ? 3.646 0.961 -27.891 1 60.16 27 ARG B O 1
ATOM 2516 N N . ARG B 1 28 ? 5.336 1.585 -29.172 1 58.12 28 ARG B N 1
ATOM 2517 C CA . ARG B 1 28 ? 5.734 2.748 -28.391 1 58.12 28 ARG B CA 1
ATOM 2518 C C . ARG B 1 28 ? 5.023 4.008 -28.875 1 58.12 28 ARG B C 1
ATOM 2520 O O . ARG B 1 28 ? 4.926 4.246 -30.078 1 58.12 28 ARG B O 1
ATOM 2527 N N . LYS B 1 29 ? 4.023 4.438 -28.312 1 50.66 29 LYS B N 1
ATOM 2528 C CA . LYS B 1 29 ? 3.721 5.84 -28.578 1 50.66 29 LYS B CA 1
ATOM 2529 C C . LYS B 1 29 ? 4.391 6.754 -27.562 1 50.66 29 LYS B C 1
ATOM 2531 O O . LYS B 1 29 ? 4.293 6.52 -26.359 1 50.66 29 LYS B O 1
ATOM 2536 N N . ILE B 1 30 ? 5.551 7.363 -28.031 1 46 30 ILE B N 1
ATOM 2537 C CA . ILE B 1 30 ? 6.246 8.336 -27.203 1 46 30 ILE B CA 1
ATOM 2538 C C . ILE B 1 30 ? 5.496 9.664 -27.203 1 46 30 ILE B C 1
ATOM 2540 O O . ILE B 1 30 ? 5.168 10.188 -28.281 1 46 30 ILE B O 1
ATOM 2544 N N . TRP B 1 31 ? 4.81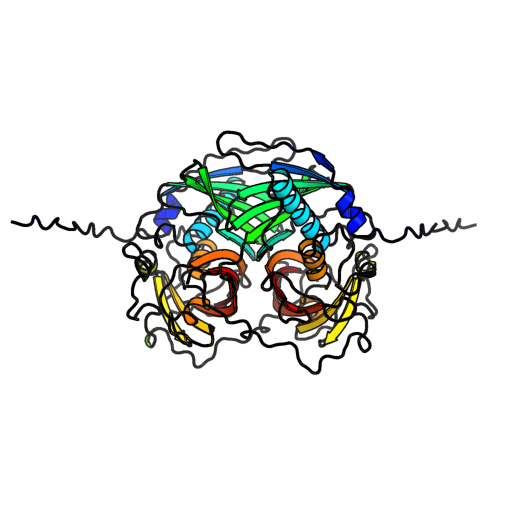2 9.922 -26.281 1 40.03 31 TRP B N 1
ATOM 2545 C CA . TRP B 1 31 ? 4.254 11.273 -26.266 1 40.03 31 TRP B CA 1
ATOM 2546 C C . TRP B 1 31 ? 5.234 12.258 -25.641 1 40.03 31 TRP B C 1
ATOM 2548 O O . TRP B 1 31 ? 5.727 12.039 -24.531 1 40.03 31 TRP B O 1
ATOM 2558 N N . LYS B 1 32 ? 6.199 12.75 -26.406 1 40.84 32 LYS B N 1
ATOM 2559 C CA . LYS B 1 32 ? 7.082 13.773 -25.859 1 40.84 32 LYS B CA 1
ATOM 2560 C C . LYS B 1 32 ? 6.375 15.125 -25.781 1 40.84 32 LYS B C 1
ATOM 2562 O O . LYS B 1 32 ? 7.008 16.141 -25.516 1 40.84 32 LYS B O 1
ATOM 2567 N N . GLY B 1 33 ? 5.422 15.406 -26.516 1 35.94 33 GLY B N 1
ATOM 2568 C CA . GLY B 1 33 ? 5.191 16.828 -26.641 1 35.94 33 GLY B CA 1
ATOM 2569 C C . GLY B 1 33 ? 5.066 17.531 -25.297 1 35.94 33 GLY B C 1
ATOM 2570 O O . GLY B 1 33 ? 4.957 16.875 -24.25 1 35.94 33 GLY B O 1
ATOM 2571 N N . ASN B 1 34 ? 4.742 18.812 -24.953 1 38.62 34 ASN B N 1
ATOM 2572 C CA . ASN B 1 34 ? 4.5 19.812 -23.906 1 38.62 34 ASN B CA 1
ATOM 2573 C C . ASN B 1 34 ? 4.262 19.172 -22.547 1 38.62 34 ASN B C 1
ATOM 2575 O O . ASN B 1 34 ? 3.303 19.5 -21.859 1 38.62 34 ASN B O 1
ATOM 2579 N N . GLY B 1 35 ? 5.246 18.094 -22.031 1 46.66 35 GLY B N 1
ATOM 2580 C CA . GLY B 1 35 ? 5.258 17.562 -20.672 1 46.66 35 GLY B CA 1
ATOM 2581 C C . GLY B 1 35 ? 4.598 16.188 -20.562 1 46.66 35 GLY B C 1
ATOM 2582 O O . GLY B 1 35 ? 4.246 15.75 -19.469 1 46.66 35 GLY B O 1
ATOM 2583 N N . SER B 1 36 ? 4.102 15.578 -21.719 1 55.62 36 SER B N 1
ATOM 2584 C CA . SER B 1 36 ? 3.283 14.375 -21.609 1 55.62 36 SER B CA 1
ATOM 2585 C C . SER B 1 36 ? 4.125 13.164 -21.219 1 55.62 36 SER B C 1
ATOM 2587 O O . SER B 1 36 ? 5.273 13.039 -21.656 1 55.62 36 SER B O 1
ATOM 2589 N N . PRO B 1 37 ? 3.633 12.32 -20.438 1 64.75 37 PRO B N 1
ATOM 2590 C CA . PRO B 1 37 ? 4.328 11.125 -19.938 1 64.75 37 PRO B CA 1
ATOM 2591 C C . PRO B 1 37 ? 4.609 10.109 -21.047 1 64.75 37 PRO B C 1
ATOM 2593 O O . PRO B 1 37 ? 3.854 10.023 -22.016 1 64.75 37 PRO B O 1
ATOM 2596 N N . VAL B 1 38 ? 5.902 9.602 -21.266 1 78 38 VAL B N 1
ATOM 2597 C CA . VAL B 1 38 ? 6.238 8.438 -22.094 1 78 38 VAL B CA 1
ATOM 2598 C C . VAL B 1 38 ? 5.27 7.301 -21.781 1 78 38 VAL B C 1
ATOM 2600 O O . VAL B 1 38 ? 5.012 6.988 -20.625 1 78 38 VAL B O 1
ATOM 2603 N N . HIS B 1 39 ? 4.645 6.84 -22.938 1 85.69 39 HIS B N 1
ATOM 2604 C CA . HIS B 1 39 ? 3.68 5.75 -22.812 1 85.69 39 HIS B CA 1
ATOM 2605 C C . HIS B 1 39 ? 4.004 4.617 -23.781 1 85.69 39 HIS B C 1
ATOM 2607 O O . HIS B 1 39 ? 4.508 4.855 -24.875 1 85.69 39 HIS B O 1
ATOM 2613 N N . ALA B 1 40 ? 3.814 3.383 -23.359 1 87.56 40 ALA B N 1
ATOM 2614 C CA . ALA B 1 40 ? 3.982 2.203 -24.203 1 87.56 40 ALA B CA 1
ATOM 2615 C C . ALA B 1 40 ? 2.873 1.187 -23.953 1 87.56 40 ALA B C 1
ATOM 2617 O O . ALA B 1 40 ? 2.342 1.1 -22.844 1 87.56 40 ALA B O 1
ATOM 2618 N N . THR B 1 41 ? 2.533 0.485 -25.016 1 90.25 41 THR B N 1
ATOM 2619 C CA . THR B 1 41 ? 1.562 -0.599 -24.922 1 90.25 41 THR B CA 1
ATOM 2620 C C . THR B 1 41 ? 2.178 -1.919 -25.375 1 90.25 41 THR B C 1
ATOM 2622 O O . THR B 1 41 ? 2.885 -1.965 -26.375 1 90.25 41 THR B O 1
ATOM 2625 N N . TYR B 1 42 ? 1.914 -2.914 -24.625 1 90.38 42 TYR B N 1
ATOM 2626 C CA . TYR B 1 42 ? 2.367 -4.266 -24.922 1 90.38 42 TYR B CA 1
ATOM 2627 C C . TYR B 1 42 ? 1.198 -5.242 -24.938 1 90.38 42 TYR B C 1
ATOM 2629 O O . TYR B 1 42 ? 0.107 -4.922 -24.469 1 90.38 42 TYR B O 1
ATOM 2637 N N . LYS B 1 43 ? 1.471 -6.355 -25.609 1 90.56 43 LYS B N 1
ATOM 2638 C CA . LYS B 1 43 ? 0.485 -7.43 -25.594 1 90.56 43 LYS B CA 1
ATOM 2639 C C . LYS B 1 43 ? 1.073 -8.711 -25.016 1 90.56 43 LYS B C 1
ATOM 2641 O O . LYS B 1 43 ? 2.273 -8.961 -25.141 1 90.56 43 LYS B O 1
ATOM 2646 N N . ALA B 1 44 ? 0.264 -9.422 -24.312 1 90.94 44 ALA B N 1
ATOM 2647 C CA . ALA B 1 44 ? 0.622 -10.734 -23.781 1 90.94 44 ALA B CA 1
ATOM 2648 C C . ALA B 1 44 ? -0.559 -11.703 -23.859 1 90.94 44 ALA B C 1
ATOM 2650 O O . ALA B 1 44 ? -1.71 -11.273 -23.984 1 90.94 44 ALA B O 1
ATOM 2651 N N . LEU B 1 45 ? -0.252 -12.984 -23.875 1 91.25 45 LEU B N 1
ATOM 2652 C CA . LEU B 1 45 ? -1.266 -14.031 -23.844 1 91.25 45 LEU B CA 1
ATOM 2653 C C . LEU B 1 45 ? -1.134 -14.875 -22.578 1 91.25 45 LEU B C 1
ATOM 2655 O O . LEU B 1 45 ? -0.129 -15.562 -22.391 1 91.25 45 LEU B O 1
ATOM 2659 N N . ILE B 1 46 ? -2.1 -14.781 -21.734 1 93.56 46 ILE B N 1
ATOM 2660 C CA . ILE B 1 46 ? -2.129 -15.586 -20.516 1 93.56 46 ILE B CA 1
ATOM 2661 C C . ILE B 1 46 ? -2.707 -16.969 -20.812 1 93.56 46 ILE B C 1
ATOM 2663 O O . ILE B 1 46 ? -3.828 -17.078 -21.312 1 93.56 46 ILE B O 1
ATOM 2667 N N . THR B 1 47 ? -2.014 -17.984 -20.5 1 93.62 47 THR B N 1
ATOM 2668 C CA . THR B 1 47 ? -2.451 -19.359 -20.766 1 93.62 47 THR B CA 1
ATOM 2669 C C . THR B 1 47 ? -3.285 -19.891 -19.609 1 93.62 47 THR B C 1
ATOM 2671 O O . THR B 1 47 ? -3.148 -19.438 -18.469 1 93.62 47 THR B O 1
ATOM 2674 N N . PRO B 1 48 ? -4.098 -20.875 -19.812 1 93.25 48 PRO B N 1
ATOM 2675 C CA . PRO B 1 48 ? -5.051 -21.391 -18.828 1 93.25 48 PRO B CA 1
ATOM 2676 C C . PRO B 1 48 ? -4.371 -21.906 -17.562 1 93.25 48 PRO B C 1
ATOM 2678 O O . PRO B 1 48 ? -4.961 -21.859 -16.484 1 93.25 48 PRO B O 1
ATOM 2681 N N . ASP B 1 49 ? -3.168 -22.344 -17.672 1 94.94 49 ASP B N 1
ATOM 2682 C CA . ASP B 1 49 ? -2.471 -22.938 -16.547 1 94.94 49 ASP B CA 1
ATOM 2683 C C . ASP B 1 49 ? -2.084 -21.875 -15.516 1 94.94 49 ASP B C 1
ATOM 2685 O O . ASP B 1 49 ? -1.648 -22.203 -14.406 1 94.94 49 ASP B O 1
ATOM 2689 N N . TRP B 1 50 ? -2.326 -20.547 -15.844 1 95.94 50 TRP B N 1
ATOM 2690 C CA . TRP B 1 50 ? -1.994 -19.469 -14.93 1 95.94 50 TRP B CA 1
ATOM 2691 C C . TRP B 1 50 ? -3.254 -18.875 -14.297 1 95.94 50 TRP B C 1
ATOM 2693 O O . TRP B 1 50 ? -3.195 -17.844 -13.617 1 95.94 50 TRP B O 1
ATOM 2703 N N . MET B 1 51 ? -4.34 -19.547 -14.461 1 94.44 51 MET B N 1
ATOM 2704 C CA . MET B 1 51 ? -5.625 -19 -14.023 1 94.44 51 MET B CA 1
ATOM 2705 C C . MET B 1 51 ? -5.93 -19.422 -12.586 1 94.44 51 MET B C 1
ATOM 2707 O O . MET B 1 51 ? -5.391 -20.406 -12.094 1 94.44 51 MET B O 1
ATOM 2711 N N . GLN B 1 52 ? -6.684 -18.672 -11.93 1 92.62 52 GLN B N 1
ATOM 2712 C CA . GLN B 1 52 ? -7.32 -18.906 -10.633 1 92.62 52 GLN B CA 1
ATOM 2713 C C . GLN B 1 52 ? -8.828 -18.672 -10.719 1 92.62 52 GLN B C 1
ATOM 2715 O O . GLN B 1 52 ? -9.32 -17.609 -10.336 1 92.62 52 GLN B O 1
ATOM 2720 N N . GLY B 1 53 ? -9.492 -19.641 -11.086 1 85 53 GLY B N 1
ATOM 2721 C CA . GLY B 1 53 ? -10.898 -19.5 -11.445 1 85 53 GLY B CA 1
ATOM 2722 C C . GLY B 1 53 ? -11.109 -18.75 -12.742 1 85 53 GLY B C 1
ATOM 2723 O O . GLY B 1 53 ? -10.547 -19.109 -13.781 1 85 53 GLY B O 1
ATOM 2724 N N . ARG B 1 54 ? -11.891 -17.672 -12.625 1 82.94 54 ARG B N 1
ATOM 2725 C CA . ARG B 1 54 ? -12.266 -16.938 -13.828 1 82.94 54 ARG B CA 1
ATOM 2726 C C . ARG B 1 54 ? -11.25 -15.852 -14.148 1 82.94 54 ARG B C 1
ATOM 2728 O O . ARG B 1 54 ? -11.359 -15.164 -15.164 1 82.94 54 ARG B O 1
ATOM 2735 N N . THR B 1 55 ? -10.281 -15.719 -13.289 1 92.06 55 THR B N 1
ATOM 2736 C CA . THR B 1 55 ? -9.32 -14.641 -13.5 1 92.06 55 THR B CA 1
ATOM 2737 C C . THR B 1 55 ? -7.891 -15.164 -13.383 1 92.06 55 THR B C 1
ATOM 2739 O O . THR B 1 55 ? -7.664 -16.25 -12.867 1 92.06 55 THR B O 1
ATOM 2742 N N . THR B 1 56 ? -7.035 -14.43 -13.961 1 95 56 THR B N 1
ATOM 2743 C CA . THR B 1 56 ? -5.602 -14.672 -13.836 1 95 56 THR B CA 1
ATOM 2744 C C . THR B 1 56 ? -5.152 -14.492 -12.383 1 95 56 THR B C 1
ATOM 2746 O O . THR B 1 56 ? -5.641 -13.609 -11.68 1 95 56 THR B O 1
ATOM 2749 N N . TYR B 1 57 ? -4.176 -15.383 -11.953 1 95 57 TYR B N 1
ATOM 2750 C CA . TYR B 1 57 ? -3.451 -15.273 -10.695 1 95 57 TYR B CA 1
ATOM 2751 C C . TYR B 1 57 ? -2.893 -13.867 -10.508 1 95 57 TYR B C 1
ATOM 2753 O O . TYR B 1 57 ? -2.178 -13.352 -11.375 1 95 57 TYR B O 1
ATOM 2761 N N . GLY B 1 58 ? -3.201 -13.18 -9.414 1 97.5 58 GLY B N 1
ATOM 2762 C CA . GLY B 1 58 ? -2.855 -11.781 -9.188 1 97.5 58 GLY B CA 1
ATOM 2763 C C . GLY B 1 58 ? -1.37 -11.508 -9.32 1 97.5 58 GLY B C 1
ATOM 2764 O O . GLY B 1 58 ? -0.97 -10.484 -9.875 1 97.5 58 GLY B O 1
ATOM 2765 N N . GLY B 1 59 ? -0.571 -12.43 -8.797 1 97.94 59 GLY B N 1
ATOM 2766 C CA . GLY B 1 59 ? 0.871 -12.273 -8.898 1 97.94 59 GLY B CA 1
ATOM 2767 C C . GLY B 1 59 ? 1.357 -12.172 -10.336 1 97.94 59 GLY B C 1
ATOM 2768 O O . GLY B 1 59 ? 2.301 -11.43 -10.625 1 97.94 59 GLY B O 1
ATOM 2769 N N . LEU B 1 60 ? 0.735 -12.906 -11.195 1 97.19 60 LEU B N 1
ATOM 2770 C CA . LEU B 1 60 ? 1.104 -12.797 -12.602 1 97.19 60 LEU B CA 1
ATOM 2771 C C . LEU B 1 60 ? 0.685 -11.453 -13.18 1 97.19 60 LEU B C 1
ATOM 2773 O O . LEU B 1 60 ? 1.438 -10.828 -13.93 1 97.19 60 LEU B O 1
ATOM 2777 N N . SER B 1 61 ? -0.535 -11.031 -12.852 1 97.62 61 SER B N 1
ATOM 2778 C CA . SER B 1 61 ? -0.958 -9.703 -13.297 1 97.62 61 SER B CA 1
ATOM 2779 C C . SER B 1 61 ? 0.019 -8.625 -12.828 1 97.62 61 SER B C 1
ATOM 2781 O O . SER B 1 61 ? 0.37 -7.727 -13.594 1 97.62 61 SER B O 1
ATOM 2783 N N . ALA B 1 62 ? 0.444 -8.734 -11.602 1 98.44 62 ALA B N 1
ATOM 2784 C CA . ALA B 1 62 ? 1.428 -7.801 -11.062 1 98.44 62 ALA B CA 1
ATOM 2785 C C . ALA B 1 62 ? 2.742 -7.883 -11.828 1 98.44 62 ALA B C 1
ATOM 2787 O O . ALA B 1 62 ? 3.346 -6.855 -12.148 1 98.44 62 ALA B O 1
ATOM 2788 N N . ALA B 1 63 ? 3.156 -9.078 -12.125 1 97.06 63 ALA B N 1
ATOM 2789 C CA . ALA B 1 63 ? 4.398 -9.297 -12.859 1 97.06 63 ALA B CA 1
ATOM 2790 C C . ALA B 1 63 ? 4.32 -8.695 -14.258 1 97.06 63 ALA B C 1
ATOM 2792 O O . ALA B 1 63 ? 5.289 -8.102 -14.742 1 97.06 63 ALA B O 1
ATOM 2793 N N . LEU B 1 64 ? 3.186 -8.867 -14.906 1 96.44 64 LEU B N 1
ATOM 2794 C CA . LEU B 1 64 ? 2.996 -8.289 -16.234 1 96.44 64 LEU B CA 1
ATOM 2795 C C . LEU B 1 64 ? 3.08 -6.766 -16.188 1 96.44 64 LEU B C 1
ATOM 2797 O O . LEU B 1 64 ? 3.715 -6.148 -17.047 1 96.44 64 LEU B O 1
ATOM 2801 N N . CYS B 1 65 ? 2.477 -6.164 -15.18 1 97.69 65 CYS B N 1
ATOM 2802 C CA . CYS B 1 65 ? 2.572 -4.719 -15.008 1 97.69 65 CYS B CA 1
ATOM 2803 C C . CYS B 1 65 ? 4.02 -4.289 -14.812 1 97.69 65 CYS B C 1
ATOM 2805 O O . CYS B 1 65 ? 4.48 -3.344 -15.461 1 97.69 65 CYS B O 1
ATOM 2807 N N . LEU B 1 66 ? 4.703 -4.98 -13.938 1 97.62 66 LEU B N 1
ATOM 2808 C CA . LEU B 1 66 ? 6.086 -4.617 -13.656 1 97.62 66 LEU B CA 1
ATOM 2809 C C . LEU B 1 66 ? 6.957 -4.773 -14.898 1 97.62 66 LEU B C 1
ATOM 2811 O O . LEU B 1 66 ? 7.805 -3.922 -15.18 1 97.62 66 LEU B O 1
ATOM 2815 N N . GLU B 1 67 ? 6.73 -5.863 -15.594 1 95.25 67 GLU B N 1
ATOM 2816 C CA . GLU B 1 67 ? 7.484 -6.074 -16.828 1 95.25 67 GLU B CA 1
ATOM 2817 C C . GLU B 1 67 ? 7.234 -4.945 -17.828 1 95.25 67 GLU B C 1
ATOM 2819 O O . GLU B 1 67 ? 8.172 -4.453 -18.453 1 95.25 67 GLU B O 1
ATOM 2824 N N . GLY B 1 68 ? 5.977 -4.547 -18 1 94 68 GLY B N 1
ATOM 2825 C CA . GLY B 1 68 ? 5.672 -3.4 -18.844 1 94 68 GLY B CA 1
ATOM 2826 C C . GLY B 1 68 ? 6.387 -2.135 -18.406 1 94 68 GLY B C 1
ATOM 2827 O O . GLY B 1 68 ? 6.906 -1.391 -19.234 1 94 68 GLY B O 1
ATOM 2828 N N . ALA B 1 69 ? 6.422 -1.887 -17.141 1 94.88 69 ALA B N 1
ATOM 2829 C CA . ALA B 1 69 ? 7.113 -0.722 -16.594 1 94.88 69 ALA B CA 1
ATOM 2830 C C . ALA B 1 69 ? 8.602 -0.764 -16.922 1 94.88 69 ALA B C 1
ATOM 2832 O O . ALA B 1 69 ? 9.172 0.225 -17.391 1 94.88 69 ALA B O 1
ATOM 2833 N N . ARG B 1 70 ? 9.227 -1.891 -16.672 1 92.88 70 ARG B N 1
ATOM 2834 C CA . ARG B 1 70 ? 10.656 -2.051 -16.906 1 92.88 70 ARG B CA 1
ATOM 2835 C C . ARG B 1 70 ? 10.992 -1.85 -18.375 1 92.88 70 ARG B C 1
ATOM 2837 O O . ARG B 1 70 ? 11.953 -1.149 -18.719 1 92.88 70 ARG B O 1
ATOM 2844 N N . ARG B 1 71 ? 10.227 -2.443 -19.203 1 90.94 71 ARG B N 1
ATOM 2845 C CA . ARG B 1 71 ? 10.477 -2.338 -20.641 1 90.94 71 ARG B CA 1
ATOM 2846 C C . ARG B 1 71 ? 10.328 -0.898 -21.109 1 90.94 71 ARG B C 1
ATOM 2848 O O . ARG B 1 71 ? 11.07 -0.446 -21.984 1 90.94 71 ARG B O 1
ATOM 2855 N N . THR B 1 72 ? 9.32 -0.259 -20.609 1 90.12 72 THR B N 1
ATOM 2856 C CA . THR B 1 72 ? 9.109 1.136 -20.984 1 90.12 72 THR B CA 1
ATOM 2857 C C . THR B 1 72 ? 10.32 1.983 -20.609 1 90.12 72 THR B C 1
ATOM 2859 O O . THR B 1 72 ? 10.766 2.82 -21.391 1 90.12 72 THR B O 1
ATOM 2862 N N . LEU B 1 73 ? 10.875 1.756 -19.422 1 89.06 73 LEU B N 1
ATOM 2863 C CA . LEU B 1 73 ? 12.078 2.48 -19.016 1 89.06 73 LEU B CA 1
ATOM 2864 C C . LEU B 1 73 ? 13.266 2.092 -19.875 1 89.06 73 LEU B C 1
ATOM 2866 O O . LEU B 1 73 ? 14.047 2.955 -20.297 1 89.06 73 LEU B O 1
ATOM 2870 N N . SER B 1 74 ? 13.398 0.81 -20.109 1 85.19 74 SER B N 1
ATOM 2871 C CA . SER B 1 74 ? 14.484 0.328 -20.953 1 85.19 74 SER B CA 1
ATOM 2872 C C . SER B 1 74 ? 14.406 0.923 -22.344 1 85.19 74 SER B C 1
ATOM 2874 O O . SER B 1 74 ? 15.43 1.318 -22.922 1 85.19 74 SER B O 1
ATOM 2876 N N . ASP B 1 75 ? 13.25 0.992 -22.891 1 80.81 75 ASP B N 1
ATOM 2877 C CA . ASP B 1 75 ? 13.031 1.532 -24.219 1 80.81 75 ASP B CA 1
ATOM 2878 C C . ASP B 1 75 ? 13.391 3.016 -24.281 1 80.81 75 ASP B C 1
ATOM 2880 O O . ASP B 1 75 ? 13.711 3.541 -25.344 1 80.81 75 ASP B O 1
ATOM 2884 N N . GLU B 1 76 ? 13.398 3.674 -23.141 1 79.31 76 GLU B N 1
ATOM 2885 C CA . GLU B 1 76 ? 13.773 5.082 -23.047 1 79.31 76 GLU B CA 1
ATOM 2886 C C . GLU B 1 76 ? 15.258 5.238 -22.734 1 79.31 76 GLU B C 1
ATOM 2888 O O . GLU B 1 76 ? 15.719 6.34 -22.422 1 79.31 76 GLU B O 1
ATOM 2893 N N . GLY B 1 77 ? 15.93 4.113 -22.734 1 77.62 77 GLY B N 1
ATOM 2894 C CA . GLY B 1 77 ? 17.375 4.156 -22.609 1 77.62 77 GLY B CA 1
ATOM 2895 C C . GLY B 1 77 ? 17.859 3.949 -21.188 1 77.62 77 GLY B C 1
ATOM 2896 O O . GLY B 1 77 ? 19.047 4.117 -20.891 1 77.62 77 GLY B O 1
ATOM 2897 N N . ARG B 1 78 ? 16.859 3.707 -20.359 1 77.69 78 ARG B N 1
ATOM 2898 C CA . ARG B 1 78 ? 17.234 3.426 -18.984 1 77.69 78 ARG B CA 1
ATOM 2899 C C . ARG B 1 78 ? 17.531 1.941 -18.781 1 77.69 78 ARG B C 1
ATOM 2901 O O . ARG B 1 78 ? 16.719 1.221 -18.203 1 77.69 78 ARG B O 1
ATOM 2908 N N . LEU B 1 79 ? 18.734 1.516 -19.109 1 74.12 79 LEU B N 1
ATOM 2909 C CA . LEU B 1 79 ? 19.078 0.102 -19.156 1 74.12 79 LEU B CA 1
ATOM 2910 C C . LEU B 1 79 ? 19.484 -0.41 -17.781 1 74.12 79 LEU B C 1
ATOM 2912 O O . LEU B 1 79 ? 19.312 -1.594 -17.484 1 74.12 79 LEU B O 1
ATOM 2916 N N . ASP B 1 80 ? 20.062 0.46 -17.016 1 82.31 80 ASP B N 1
ATOM 2917 C CA . ASP B 1 80 ? 20.469 0.09 -15.664 1 82.31 80 ASP B CA 1
ATOM 2918 C C . ASP B 1 80 ? 19.484 0.631 -14.633 1 82.31 80 ASP B C 1
ATOM 2920 O O . ASP B 1 80 ? 19.797 1.572 -13.898 1 82.31 80 ASP B O 1
ATOM 2924 N N . LEU B 1 81 ? 18.375 -0.078 -14.594 1 85.12 81 LEU B N 1
ATOM 2925 C CA . LEU B 1 81 ? 17.344 0.412 -13.672 1 85.12 81 LEU B CA 1
ATOM 2926 C C . LEU B 1 81 ? 17.766 0.186 -12.227 1 85.12 81 LEU B C 1
ATOM 2928 O O . LEU B 1 81 ? 18.312 -0.87 -11.891 1 85.12 81 LEU B O 1
ATOM 2932 N N . PRO B 1 82 ? 17.594 1.209 -11.43 1 91.06 82 PRO B N 1
ATOM 2933 C CA . PRO B 1 82 ? 17.766 0.955 -10 1 91.06 82 PRO B CA 1
ATOM 2934 C C . PRO B 1 82 ? 16.812 -0.118 -9.469 1 91.06 82 PRO B C 1
ATOM 2936 O O . PRO B 1 82 ? 15.875 -0.514 -10.172 1 91.06 82 PRO B O 1
ATOM 2939 N N . PRO B 1 83 ? 17.078 -0.604 -8.297 1 94.38 83 PRO B N 1
ATOM 2940 C CA . PRO B 1 83 ? 16.203 -1.624 -7.715 1 94.38 83 PRO B CA 1
ATOM 2941 C C . PRO B 1 83 ? 14.773 -1.121 -7.496 1 94.38 83 PRO B C 1
ATOM 2943 O O . PRO B 1 83 ? 14.57 0.066 -7.23 1 94.38 83 PRO B O 1
ATOM 2946 N N . LEU B 1 84 ? 13.828 -2.043 -7.703 1 97.31 84 LEU B N 1
ATOM 2947 C CA . LEU B 1 84 ? 12.453 -1.776 -7.293 1 97.31 84 LEU B CA 1
ATOM 2948 C C . LEU B 1 84 ? 12.359 -1.612 -5.781 1 97.31 84 LEU B C 1
ATOM 2950 O O . LEU B 1 84 ? 12.75 -2.51 -5.031 1 97.31 84 LEU B O 1
ATOM 2954 N N . ARG B 1 85 ? 11.852 -0.458 -5.324 1 98.12 85 ARG B N 1
ATOM 2955 C CA . ARG B 1 85 ? 11.781 -0.185 -3.893 1 98.12 85 ARG B CA 1
ATOM 2956 C C . ARG B 1 85 ? 10.367 -0.418 -3.363 1 98.12 85 ARG B C 1
ATOM 2958 O O . ARG B 1 85 ? 10.188 -0.826 -2.215 1 98.12 85 ARG B O 1
ATOM 2965 N N . SER B 1 86 ? 9.391 -0.105 -4.18 1 98.81 86 SER B N 1
ATOM 2966 C CA . SER B 1 86 ? 8.008 -0.234 -3.75 1 98.81 86 SER B CA 1
ATOM 2967 C C . SER B 1 86 ? 7.074 -0.417 -4.941 1 98.81 86 SER B C 1
ATOM 2969 O O . SER B 1 86 ? 7.348 0.083 -6.035 1 98.81 86 SER B O 1
ATOM 2971 N N . ALA B 1 87 ? 6.035 -1.146 -4.73 1 98.94 87 ALA B N 1
ATOM 2972 C CA . ALA B 1 87 ? 4.98 -1.323 -5.723 1 98.94 87 ALA B CA 1
ATOM 2973 C C . ALA B 1 87 ? 3.6 -1.189 -5.086 1 98.94 87 ALA B C 1
ATOM 2975 O O . ALA B 1 87 ? 3.377 -1.664 -3.969 1 98.94 87 ALA B O 1
ATOM 2976 N N . LEU B 1 88 ? 2.729 -0.5 -5.734 1 98.94 88 LEU B N 1
ATOM 2977 C CA . LEU B 1 88 ? 1.311 -0.396 -5.402 1 98.94 88 LEU B CA 1
ATOM 2978 C C . LEU B 1 88 ? 0.453 -1.067 -6.469 1 98.94 88 LEU B C 1
ATOM 2980 O O . LEU B 1 88 ? 0.521 -0.705 -7.648 1 98.94 88 LEU B O 1
ATOM 2984 N N . LEU B 1 89 ? -0.347 -2.01 -6.059 1 98.94 89 LEU B N 1
ATOM 2985 C CA . LEU B 1 89 ? -1.156 -2.766 -7.008 1 98.94 89 LEU B CA 1
ATOM 2986 C C . LEU B 1 89 ? -2.635 -2.688 -6.648 1 98.94 89 LEU B C 1
ATOM 2988 O O . LEU B 1 89 ? -2.994 -2.762 -5.469 1 98.94 89 LEU B O 1
ATOM 2992 N N . ASN B 1 90 ? -3.42 -2.484 -7.625 1 98.69 90 ASN B N 1
ATOM 2993 C CA . ASN B 1 90 ? -4.875 -2.48 -7.527 1 98.69 90 ASN B CA 1
ATOM 2994 C C . ASN B 1 90 ? -5.504 -3.506 -8.469 1 98.69 90 ASN B C 1
ATOM 2996 O O . ASN B 1 90 ? -5.367 -3.4 -9.688 1 98.69 90 ASN B O 1
ATOM 3000 N N . PHE B 1 91 ? -6.145 -4.48 -7.879 1 97.56 91 PHE B N 1
ATOM 3001 C CA . PHE B 1 91 ? -6.84 -5.504 -8.648 1 97.56 91 PHE B CA 1
ATOM 3002 C C . PHE B 1 91 ? -8.305 -5.129 -8.844 1 97.56 91 PHE B C 1
ATOM 3004 O O . PHE B 1 91 ? -9.07 -5.062 -7.879 1 97.56 91 PHE B O 1
ATOM 3011 N N . VAL B 1 92 ? -8.703 -4.992 -10.125 1 95.12 92 VAL B N 1
ATOM 3012 C CA . VAL B 1 92 ? -9.977 -4.328 -10.398 1 95.12 92 VAL B CA 1
ATOM 3013 C C . VAL B 1 92 ? -10.969 -5.336 -10.977 1 95.12 92 VAL B C 1
ATOM 3015 O O . VAL B 1 92 ? -12.117 -5.414 -10.523 1 95.12 92 VAL B O 1
ATOM 3018 N N . ASP B 1 93 ? -10.492 -6.059 -11.961 1 92.44 93 ASP B N 1
ATOM 3019 C CA . ASP B 1 93 ? -11.375 -6.969 -12.68 1 92.44 93 ASP B CA 1
ATOM 3020 C C . ASP B 1 93 ? -10.625 -8.219 -13.133 1 92.44 93 ASP B C 1
ATOM 3022 O O . ASP B 1 93 ? -9.406 -8.305 -12.977 1 92.44 93 ASP B O 1
ATOM 3026 N N . ALA B 1 94 ? -11.422 -9.148 -13.688 1 92.19 94 ALA B N 1
ATOM 3027 C CA . ALA B 1 94 ? -10.852 -10.406 -14.164 1 92.19 94 ALA B CA 1
ATOM 3028 C C . ALA B 1 94 ? -10.047 -10.188 -15.445 1 92.19 94 ALA B C 1
ATOM 3030 O O . ALA B 1 94 ? -10.391 -9.32 -16.25 1 92.19 94 ALA B O 1
ATOM 3031 N N . ALA B 1 95 ? -8.961 -10.891 -15.555 1 94.62 95 ALA B N 1
ATOM 3032 C CA . ALA B 1 95 ? -8.172 -10.938 -16.781 1 94.62 95 ALA B CA 1
ATOM 3033 C C . ALA B 1 95 ? -7.918 -12.383 -17.219 1 94.62 95 ALA B C 1
ATOM 3035 O O . ALA B 1 95 ? -7.672 -13.258 -16.391 1 94.62 95 ALA B O 1
ATOM 3036 N N . ALA B 1 96 ? -8.016 -12.633 -18.5 1 93.25 96 ALA B N 1
ATOM 3037 C CA . ALA B 1 96 ? -7.738 -13.945 -19.078 1 93.25 96 ALA B CA 1
ATOM 3038 C C . ALA B 1 96 ? -7.391 -13.812 -20.562 1 93.25 96 ALA B C 1
ATOM 3040 O O . ALA B 1 96 ? -7.793 -12.852 -21.219 1 93.25 96 ALA B O 1
ATOM 3041 N N . GLY B 1 97 ? -6.656 -14.781 -21.031 1 92.06 97 GLY B N 1
ATOM 3042 C CA . GLY B 1 97 ? -6.355 -14.812 -22.453 1 92.06 97 GLY B CA 1
ATOM 3043 C C . GLY B 1 97 ? -5.488 -13.648 -22.906 1 92.06 97 GLY B C 1
ATOM 3044 O O . GLY B 1 97 ? -4.465 -13.352 -22.297 1 92.06 97 GLY B O 1
ATOM 3045 N N . ALA B 1 98 ? -5.867 -13.031 -24 1 92 98 ALA B N 1
ATOM 3046 C CA . ALA B 1 98 ? -5.117 -11.906 -24.547 1 92 98 ALA B CA 1
ATOM 3047 C C . ALA B 1 98 ? -5.324 -10.641 -23.719 1 92 98 ALA B C 1
ATOM 3049 O O . ALA B 1 98 ? -6.461 -10.266 -23.422 1 92 98 ALA B O 1
ATOM 3050 N N . VAL B 1 99 ? -4.172 -10.023 -23.344 1 93.38 99 VAL B N 1
ATOM 3051 C CA . VAL B 1 99 ? -4.25 -8.797 -22.562 1 93.38 99 VAL B CA 1
ATOM 3052 C C . VAL B 1 99 ? -3.32 -7.742 -23.156 1 93.38 99 VAL B C 1
ATOM 3054 O O . VAL B 1 99 ? -2.424 -8.07 -23.938 1 93.38 99 VAL B O 1
ATOM 3057 N N . GLU B 1 100 ? -3.645 -6.559 -22.844 1 92.75 100 GLU B N 1
ATOM 3058 C CA . GLU B 1 100 ? -2.789 -5.422 -23.172 1 92.75 100 GLU B CA 1
ATOM 3059 C C . GLU B 1 100 ? -2.211 -4.789 -21.906 1 92.75 100 GLU B C 1
ATOM 3061 O O . GLU B 1 100 ? -2.904 -4.668 -20.891 1 92.75 100 GLU B O 1
ATOM 3066 N N . ILE B 1 101 ? -0.952 -4.441 -21.984 1 94.31 101 ILE B N 1
ATOM 3067 C CA . ILE B 1 101 ? -0.285 -3.744 -20.891 1 94.31 101 ILE B CA 1
ATOM 3068 C C . ILE B 1 101 ? 0.071 -2.324 -21.312 1 94.31 101 ILE B C 1
ATOM 3070 O O . ILE B 1 101 ? 0.842 -2.129 -22.25 1 94.31 101 ILE B O 1
ATOM 3074 N N . ASP B 1 102 ? -0.553 -1.362 -20.672 1 93.25 102 ASP B N 1
ATOM 3075 C CA . ASP B 1 102 ? -0.224 0.042 -20.906 1 93.25 102 ASP B CA 1
ATOM 3076 C C . ASP B 1 102 ? 0.655 0.588 -19.781 1 93.25 102 ASP B C 1
ATOM 3078 O O . ASP B 1 102 ? 0.299 0.492 -18.594 1 93.25 102 ASP B O 1
ATOM 3082 N N . ALA B 1 103 ? 1.778 1.119 -20.125 1 93.75 103 ALA B N 1
ATOM 3083 C CA . ALA B 1 103 ? 2.699 1.67 -19.141 1 93.75 103 ALA B CA 1
ATOM 3084 C C . ALA B 1 103 ? 3.029 3.127 -19.453 1 93.75 103 ALA B C 1
ATOM 3086 O O . ALA B 1 103 ? 3.072 3.527 -20.625 1 93.75 103 ALA B O 1
ATOM 3087 N N . SER B 1 104 ? 3.211 3.908 -18.422 1 92.5 104 SER B N 1
ATOM 3088 C CA . SER B 1 104 ? 3.535 5.324 -18.562 1 92.5 104 SER B CA 1
ATOM 3089 C C . SER B 1 104 ? 4.578 5.75 -17.531 1 92.5 104 SER B C 1
ATOM 3091 O O . SER B 1 104 ? 4.449 5.441 -16.344 1 92.5 104 SER B O 1
ATOM 3093 N N . ILE B 1 105 ? 5.555 6.469 -18.016 1 92.5 105 ILE B N 1
ATOM 3094 C CA . ILE B 1 105 ? 6.551 7.016 -17.094 1 92.5 105 ILE B CA 1
ATOM 3095 C C . ILE B 1 105 ? 6 8.266 -16.422 1 92.5 105 ILE B C 1
ATOM 3097 O O . ILE B 1 105 ? 5.668 9.25 -17.078 1 92.5 105 ILE B O 1
ATOM 3101 N N . VAL B 1 106 ? 5.852 8.227 -15.109 1 92.31 106 VAL B N 1
ATOM 3102 C CA . VAL B 1 106 ? 5.355 9.359 -14.336 1 92.31 106 VAL B CA 1
ATOM 3103 C C . VAL B 1 106 ? 6.492 10.336 -14.062 1 92.31 106 VAL B C 1
ATOM 3105 O O . VAL B 1 106 ? 6.316 11.555 -14.172 1 92.31 106 VAL B O 1
ATOM 3108 N N . ARG B 1 107 ? 7.617 9.727 -13.703 1 88.25 107 ARG B N 1
ATOM 3109 C CA . ARG B 1 107 ? 8.852 10.461 -13.445 1 88.25 107 ARG B CA 1
ATOM 3110 C C . ARG B 1 107 ? 10.078 9.602 -13.75 1 88.25 107 ARG B C 1
ATOM 3112 O O . ARG B 1 107 ? 10.086 8.398 -13.461 1 88.25 107 ARG B O 1
ATOM 3119 N N . CYS B 1 108 ? 11.016 10.203 -14.289 1 86.12 108 CYS B N 1
ATOM 3120 C CA . CYS B 1 108 ? 12.273 9.539 -14.594 1 86.12 108 CYS B CA 1
ATOM 3121 C C . CYS B 1 108 ? 13.461 10.367 -14.102 1 86.12 108 CYS B C 1
ATOM 3123 O O . CYS B 1 108 ? 13.734 11.438 -14.633 1 86.12 108 CYS B O 1
ATOM 3125 N N . GLY B 1 109 ? 14.062 9.906 -13.062 1 81.06 109 GLY B N 1
ATOM 3126 C CA . GLY B 1 109 ? 15.219 10.586 -12.516 1 81.06 109 GLY B CA 1
ATOM 3127 C C . GLY B 1 109 ? 16.406 9.664 -12.281 1 81.06 109 GLY B C 1
ATOM 3128 O O . GLY B 1 109 ? 16.266 8.445 -12.383 1 81.06 109 GLY B O 1
ATOM 3129 N N . LYS B 1 110 ? 17.516 10.336 -11.977 1 77.31 110 LYS B N 1
ATOM 3130 C CA . LYS B 1 110 ? 18.734 9.57 -11.695 1 77.31 110 LYS B CA 1
ATOM 3131 C C . LYS B 1 110 ? 18.594 8.773 -10.398 1 77.31 110 LYS B C 1
ATOM 3133 O O . LYS B 1 110 ? 18.969 7.598 -10.344 1 77.31 110 LYS B O 1
ATOM 3138 N N . ALA B 1 111 ? 17.953 9.375 -9.406 1 86.38 111 ALA B N 1
ATOM 3139 C CA . ALA B 1 111 ? 17.844 8.758 -8.086 1 86.38 111 ALA B CA 1
ATOM 3140 C C . ALA B 1 111 ? 16.594 7.906 -7.965 1 86.38 111 ALA B C 1
ATOM 3142 O O . ALA B 1 111 ? 16.594 6.879 -7.285 1 86.38 111 ALA B O 1
ATOM 3143 N N . MET B 1 112 ? 15.578 8.375 -8.688 1 92.19 112 MET B N 1
ATOM 3144 C CA . MET B 1 112 ? 14.289 7.699 -8.523 1 92.19 112 MET B CA 1
ATOM 3145 C C . MET B 1 112 ? 13.453 7.801 -9.797 1 92.19 112 MET B C 1
ATOM 3147 O O . MET B 1 112 ? 13.43 8.852 -10.445 1 92.19 112 MET B O 1
ATOM 3151 N N . SER B 1 113 ? 12.852 6.727 -10.148 1 93.62 113 SER B N 1
ATOM 3152 C CA . SER B 1 113 ? 11.906 6.691 -11.258 1 93.62 113 SER B CA 1
ATOM 3153 C C . SER B 1 113 ? 10.586 6.051 -10.836 1 93.62 113 SER B C 1
ATOM 3155 O O . SER B 1 113 ? 10.578 5.109 -10.039 1 93.62 113 SER B O 1
ATOM 3157 N N . THR B 1 114 ? 9.539 6.582 -11.336 1 95.38 114 THR B N 1
ATOM 3158 C CA . THR B 1 114 ? 8.203 6.047 -11.094 1 95.38 114 THR B CA 1
ATOM 3159 C C . THR B 1 114 ? 7.492 5.75 -12.414 1 95.38 114 THR B C 1
ATOM 3161 O O . THR B 1 114 ? 7.453 6.598 -13.312 1 95.38 114 THR B O 1
ATOM 3164 N N . VAL B 1 115 ? 6.98 4.539 -12.539 1 96.19 115 VAL B N 1
ATOM 3165 C CA . VAL B 1 115 ? 6.234 4.117 -13.719 1 96.19 115 VAL B CA 1
ATOM 3166 C C . VAL B 1 115 ? 4.895 3.523 -13.305 1 96.19 115 VAL B C 1
ATOM 3168 O O . VAL B 1 115 ? 4.812 2.789 -12.312 1 96.19 115 VAL B O 1
ATOM 3171 N N . THR B 1 116 ? 3.865 3.898 -14.008 1 97.06 116 THR B N 1
ATOM 3172 C CA . THR B 1 116 ? 2.58 3.225 -13.859 1 97.06 116 THR B CA 1
ATOM 3173 C C . THR B 1 116 ? 2.336 2.262 -15.016 1 97.06 116 THR B C 1
ATOM 3175 O O . THR B 1 116 ? 2.826 2.48 -16.125 1 97.06 116 THR B O 1
ATOM 3178 N N . SER B 1 117 ? 1.682 1.208 -14.719 1 96.94 117 SER B N 1
ATOM 3179 C CA . SER B 1 117 ? 1.347 0.201 -15.719 1 96.94 117 SER B CA 1
ATOM 3180 C C . SER B 1 117 ? 0.028 -0.49 -15.391 1 96.94 117 SER B C 1
ATOM 3182 O O . SER B 1 117 ? -0.273 -0.738 -14.219 1 96.94 117 SER B O 1
ATOM 3184 N N . SER B 1 118 ? -0.754 -0.814 -16.453 1 97.12 118 SER B N 1
ATOM 3185 C CA . SER B 1 118 ? -2.045 -1.467 -16.266 1 97.12 118 SER B CA 1
ATOM 3186 C C . SER B 1 118 ? -2.25 -2.6 -17.266 1 97.12 118 SER B C 1
ATOM 3188 O O . SER B 1 118 ? -1.862 -2.484 -18.422 1 97.12 118 SER B O 1
ATOM 3190 N N . VAL B 1 119 ? -2.869 -3.633 -16.75 1 96.19 119 VAL B N 1
ATOM 3191 C CA . VAL B 1 119 ? -3.33 -4.723 -17.609 1 96.19 119 VAL B CA 1
ATOM 3192 C C . VAL B 1 119 ? -4.789 -4.492 -18 1 96.19 119 VAL B C 1
ATOM 3194 O O . VAL B 1 119 ? -5.641 -4.262 -17.141 1 96.19 119 VAL B O 1
ATOM 3197 N N . PHE B 1 120 ? -5.012 -4.555 -19.25 1 94.56 120 PHE B N 1
ATOM 3198 C CA . PHE B 1 120 ? -6.371 -4.457 -19.781 1 94.56 120 PHE B CA 1
ATOM 3199 C C . PHE B 1 120 ? -6.789 -5.766 -20.438 1 94.56 120 PHE B C 1
ATOM 3201 O O . PHE B 1 120 ? -5.992 -6.402 -21.125 1 94.56 120 PHE B O 1
ATOM 3208 N N . SER B 1 121 ? -7.949 -6.152 -20.125 1 92.06 121 SER B N 1
ATOM 3209 C CA . SER B 1 121 ? -8.562 -7.316 -20.766 1 92.06 121 SER B CA 1
ATOM 3210 C C . SER B 1 121 ? -9.883 -6.953 -21.422 1 92.06 121 SER B C 1
ATOM 3212 O O . SER B 1 121 ? -10.469 -5.91 -21.125 1 92.06 121 SER B O 1
ATOM 3214 N N . GLU B 1 122 ? -10.195 -7.809 -22.438 1 83.25 122 GLU B N 1
ATOM 3215 C CA . GLU B 1 122 ? -11.508 -7.605 -23.031 1 83.25 122 GLU B CA 1
ATOM 3216 C C . GLU B 1 122 ? -12.617 -8.031 -22.078 1 83.25 122 GLU B C 1
ATOM 3218 O O . GLU B 1 122 ? -12.617 -9.156 -21.578 1 83.25 122 GLU B O 1
ATOM 3223 N N . GLY B 1 123 ? -13.305 -7.039 -21.609 1 68.44 123 GLY B N 1
ATOM 3224 C CA . GLY B 1 123 ? -14.445 -7.336 -20.766 1 68.44 123 GLY B CA 1
ATOM 3225 C C . GLY B 1 123 ? -15.766 -7.297 -21.5 1 68.44 123 GLY B C 1
ATOM 3226 O O . GLY B 1 123 ? -15.797 -7.191 -22.734 1 68.44 123 GLY B O 1
ATOM 3227 N N . LYS B 1 124 ? -16.844 -7.527 -20.797 1 65.19 124 LYS B N 1
ATOM 3228 C CA . LYS B 1 124 ? -18.203 -7.531 -21.328 1 65.19 124 LYS B CA 1
ATOM 3229 C C . LYS B 1 124 ? -18.5 -6.23 -22.078 1 65.19 124 LYS B C 1
ATOM 3231 O O . LYS B 1 124 ? -19.203 -6.234 -23.078 1 65.19 124 LYS B O 1
ATOM 3236 N N . GLU B 1 125 ? -17.953 -5.199 -21.562 1 67.38 125 GLU B N 1
ATOM 3237 C CA . GLU B 1 125 ? -18.266 -3.885 -22.109 1 67.38 125 GLU B CA 1
ATOM 3238 C C . GLU B 1 125 ? -17.078 -3.311 -22.891 1 67.38 125 GLU B C 1
ATOM 3240 O O . GLU B 1 125 ? -17 -2.1 -23.109 1 67.38 125 GLU B O 1
ATOM 3245 N N . GLY B 1 126 ? -16.141 -4.215 -23.156 1 78.81 126 GLY B N 1
ATOM 3246 C CA . GLY B 1 126 ? -14.953 -3.748 -23.859 1 78.81 126 GLY B CA 1
ATOM 3247 C C . GLY B 1 126 ? -13.695 -3.777 -23.016 1 78.81 126 GLY B C 1
ATOM 3248 O O . GLY B 1 126 ? -13.578 -4.598 -22.094 1 78.81 126 GLY B O 1
ATOM 3249 N N . ARG B 1 127 ? -12.828 -2.939 -23.391 1 85.31 127 ARG B N 1
ATOM 3250 C CA . ARG B 1 127 ? -11.539 -2.859 -22.719 1 85.31 127 ARG B CA 1
ATOM 3251 C C . ARG B 1 127 ? -11.703 -2.441 -21.266 1 85.31 127 ARG B C 1
ATOM 3253 O O . ARG B 1 127 ? -12.25 -1.374 -20.969 1 85.31 127 ARG B O 1
ATOM 3260 N N . ALA B 1 128 ? -11.336 -3.311 -20.375 1 88.75 128 ALA B N 1
ATOM 3261 C CA . ALA B 1 128 ? -11.469 -3.031 -18.953 1 88.75 128 ALA B CA 1
ATOM 3262 C C . ALA B 1 128 ? -10.133 -3.193 -18.234 1 88.75 128 ALA B C 1
ATOM 3264 O O . ALA B 1 128 ? -9.375 -4.121 -18.516 1 88.75 128 ALA B O 1
ATOM 3265 N N . CYS B 1 129 ? -9.914 -2.262 -17.344 1 94.06 129 CYS B N 1
ATOM 3266 C CA . CYS B 1 129 ? -8.711 -2.379 -16.531 1 94.06 129 CYS B CA 1
ATOM 3267 C C . CYS B 1 129 ? -8.836 -3.527 -15.539 1 94.06 129 CYS B C 1
ATOM 3269 O O . CYS B 1 129 ? -9.742 -3.533 -14.703 1 94.06 129 CYS B O 1
ATOM 3271 N N . ALA B 1 130 ? -7.93 -4.477 -15.633 1 96.06 130 ALA B N 1
ATOM 3272 C CA . ALA B 1 130 ? -7.961 -5.625 -14.734 1 96.06 130 ALA B CA 1
ATOM 3273 C C . ALA B 1 130 ? -7.062 -5.398 -13.523 1 96.06 130 ALA B C 1
ATOM 3275 O O . ALA B 1 130 ? -7.402 -5.797 -12.406 1 96.06 130 ALA B O 1
ATOM 3276 N N . THR B 1 131 ? -5.922 -4.848 -13.766 1 97.88 131 THR B N 1
ATOM 3277 C CA . THR B 1 131 ? -4.934 -4.574 -12.727 1 97.88 131 THR B CA 1
ATOM 3278 C C . THR B 1 131 ? -4.145 -3.307 -13.047 1 97.88 131 THR B C 1
ATOM 3280 O O . THR B 1 131 ? -3.764 -3.082 -14.203 1 97.88 131 THR B O 1
ATOM 3283 N N . SER B 1 132 ? -3.951 -2.479 -12.07 1 98.06 132 SER B N 1
ATOM 3284 C CA . SER B 1 132 ? -3.066 -1.329 -12.219 1 98.06 132 SER B CA 1
ATOM 3285 C C . SER B 1 132 ? -1.959 -1.341 -11.172 1 98.06 132 SER B C 1
ATOM 3287 O O . SER B 1 132 ? -2.164 -1.807 -10.055 1 98.06 132 SER B O 1
ATOM 3289 N N . GLY B 1 133 ? -0.808 -0.854 -11.586 1 98.56 133 GLY B N 1
ATOM 3290 C CA . GLY B 1 133 ? 0.342 -0.833 -10.695 1 98.56 133 GLY B CA 1
ATOM 3291 C C . GLY B 1 133 ? 1.151 0.446 -10.797 1 98.56 133 GLY B C 1
ATOM 3292 O O . GLY B 1 133 ? 1.178 1.089 -11.844 1 98.56 133 GLY B O 1
ATOM 3293 N N . THR B 1 134 ? 1.686 0.884 -9.734 1 98.81 134 THR B N 1
ATOM 3294 C CA . THR B 1 134 ? 2.719 1.909 -9.625 1 98.81 134 THR B CA 1
ATOM 3295 C C . THR B 1 134 ? 4.02 1.313 -9.102 1 98.81 134 THR B C 1
ATOM 3297 O O . THR B 1 134 ? 4.02 0.614 -8.086 1 98.81 134 THR B O 1
ATOM 3300 N N . PHE B 1 135 ? 5.051 1.577 -9.82 1 98.56 135 PHE B N 1
ATOM 3301 C CA . PHE B 1 135 ? 6.348 1.006 -9.469 1 98.56 135 PHE B CA 1
ATOM 3302 C C . PHE B 1 135 ? 7.383 2.104 -9.258 1 98.56 135 PHE B C 1
ATOM 3304 O O . PHE B 1 135 ? 7.578 2.957 -10.125 1 98.56 135 PHE B O 1
ATOM 3311 N N . VAL B 1 136 ? 8.039 2.041 -8.102 1 98 136 VAL B N 1
ATOM 3312 C CA . VAL B 1 136 ? 9.047 3.033 -7.746 1 98 136 VAL B CA 1
ATOM 3313 C C . VAL B 1 136 ? 10.422 2.371 -7.684 1 98 136 VAL B C 1
ATOM 3315 O O . VAL B 1 136 ? 10.648 1.474 -6.867 1 98 136 VAL B O 1
ATOM 3318 N N . PHE B 1 137 ? 11.273 2.82 -8.578 1 96.81 137 PHE B N 1
ATOM 3319 C CA . PHE B 1 137 ? 12.664 2.375 -8.617 1 96.81 137 PHE B CA 1
ATOM 3320 C C . PHE B 1 137 ? 13.586 3.418 -8 1 96.81 137 PHE B C 1
ATOM 3322 O O . PHE B 1 137 ? 13.445 4.613 -8.266 1 96.81 137 PHE B O 1
ATOM 3329 N N . GLY B 1 138 ? 14.492 2.959 -7.121 1 95.88 138 GLY B N 1
ATOM 3330 C CA . GLY B 1 138 ? 15.367 3.906 -6.445 1 95.88 138 GLY B CA 1
ATOM 3331 C C . GLY B 1 138 ? 16.781 3.383 -6.242 1 95.88 138 GLY B C 1
ATOM 3332 O O . GLY B 1 138 ? 16.969 2.256 -5.781 1 95.88 138 GLY B O 1
ATOM 3333 N N . ALA B 1 139 ? 17.703 4.273 -6.496 1 93.81 139 ALA B N 1
ATOM 3334 C CA . ALA B 1 139 ? 19.109 3.949 -6.258 1 93.81 139 ALA B CA 1
ATOM 3335 C C . ALA B 1 139 ? 19.469 4.094 -4.781 1 93.81 139 ALA B C 1
ATOM 3337 O O . ALA B 1 139 ? 18.828 4.855 -4.055 1 93.81 139 ALA B O 1
ATOM 3338 N N . PRO B 1 140 ? 20.469 3.318 -4.398 1 91.75 140 PRO B N 1
ATOM 3339 C CA . PRO B 1 140 ? 20.938 3.549 -3.025 1 91.75 140 PRO B CA 1
ATOM 3340 C C . PRO B 1 140 ? 21.406 4.98 -2.795 1 91.75 140 PRO B C 1
ATOM 3342 O O . PRO B 1 140 ? 21.984 5.594 -3.691 1 91.75 140 PRO B O 1
ATOM 3345 N N . ARG B 1 141 ? 21.047 5.395 -1.648 1 89.12 141 ARG B N 1
ATOM 3346 C CA . ARG B 1 141 ? 21.531 6.707 -1.227 1 89.12 141 ARG B CA 1
ATOM 3347 C C . ARG B 1 141 ? 22.703 6.57 -0.247 1 89.12 141 ARG B C 1
ATOM 3349 O O . ARG B 1 141 ? 22.484 6.492 0.965 1 89.12 141 ARG B O 1
ATOM 3356 N N . LEU B 1 142 ? 23.828 6.672 -0.726 1 80.56 142 LEU B N 1
ATOM 3357 C CA . LEU B 1 142 ? 25.062 6.305 -0.026 1 80.56 142 LEU B CA 1
ATOM 3358 C C . LEU B 1 142 ? 25.375 7.305 1.079 1 80.56 142 LEU B C 1
ATOM 3360 O O . LEU B 1 142 ? 26.125 6.996 2.008 1 80.56 142 LEU B O 1
ATOM 3364 N N . GLN B 1 143 ? 24.734 8.414 1.039 1 81.69 143 GLN B N 1
ATOM 3365 C CA . GLN B 1 143 ? 25.031 9.43 2.045 1 81.69 143 GLN B CA 1
ATOM 3366 C C . GLN B 1 143 ? 24.234 9.172 3.328 1 81.69 143 GLN B C 1
ATOM 3368 O O . GLN B 1 143 ? 24.562 9.742 4.379 1 81.69 143 GLN B O 1
ATOM 3373 N N . SER B 1 144 ? 23.234 8.359 3.18 1 84.31 144 SER B N 1
ATOM 3374 C CA . SER B 1 144 ? 22.453 8.07 4.375 1 84.31 144 SER B CA 1
ATOM 3375 C C . SER B 1 144 ? 23.219 7.156 5.328 1 84.31 144 SER B C 1
ATOM 3377 O O . SER B 1 144 ? 23.797 6.152 4.906 1 84.31 144 SER B O 1
ATOM 3379 N N . LYS B 1 145 ? 23.156 7.516 6.629 1 85.38 145 LYS B N 1
ATOM 3380 C CA . LYS B 1 145 ? 23.922 6.762 7.629 1 85.38 145 LYS B CA 1
ATOM 3381 C C . LYS B 1 145 ? 23 5.879 8.461 1 85.38 145 LYS B C 1
ATOM 3383 O O . LYS B 1 145 ? 23.453 5.148 9.344 1 85.38 145 LYS B O 1
ATOM 3388 N N . VAL B 1 146 ? 21.781 5.918 8.148 1 90 146 VAL B N 1
ATOM 3389 C CA . VAL B 1 146 ? 20.812 5.195 8.977 1 90 146 VAL B CA 1
ATOM 3390 C C . VAL B 1 146 ? 20.797 3.721 8.578 1 90 146 VAL B C 1
ATOM 3392 O O . VAL B 1 146 ? 20.516 3.385 7.426 1 90 146 VAL B O 1
ATOM 3395 N N . GLU B 1 147 ? 21.156 2.854 9.492 1 90.06 147 GLU B N 1
ATOM 3396 C CA . GLU B 1 147 ? 21.172 1.408 9.289 1 90.06 147 GLU B CA 1
ATOM 3397 C C . GLU B 1 147 ? 20.469 0.681 10.422 1 90.06 147 GLU B C 1
ATOM 3399 O O . GLU B 1 147 ? 20.984 0.592 11.531 1 90.06 147 GLU B O 1
ATOM 3404 N N . ALA B 1 148 ? 19.312 0.302 10.18 1 91.25 148 ALA B N 1
ATOM 3405 C CA . ALA B 1 148 ? 18.516 -0.479 11.125 1 91.25 148 ALA B CA 1
ATOM 3406 C C . ALA B 1 148 ? 17.781 -1.612 10.422 1 91.25 148 ALA B C 1
ATOM 3408 O O . ALA B 1 148 ? 16.625 -1.454 10.016 1 91.25 148 ALA B O 1
ATOM 3409 N N . THR B 1 149 ? 18.359 -2.84 10.336 1 85.19 149 THR B N 1
ATOM 3410 C CA . THR B 1 149 ? 17.844 -3.939 9.523 1 85.19 149 THR B CA 1
ATOM 3411 C C . THR B 1 149 ? 17.281 -5.051 10.414 1 85.19 149 THR B C 1
ATOM 3413 O O . THR B 1 149 ? 16.719 -6.027 9.914 1 85.19 149 THR B O 1
ATOM 3416 N N . ARG B 1 150 ? 17.469 -4.875 11.68 1 84.12 150 ARG B N 1
ATOM 3417 C CA . ARG B 1 150 ? 17.047 -5.902 12.625 1 84.12 150 ARG B CA 1
ATOM 3418 C C . ARG B 1 150 ? 15.914 -5.387 13.516 1 84.12 150 ARG B C 1
ATOM 3420 O O . ARG B 1 150 ? 15.945 -5.574 14.727 1 84.12 150 ARG B O 1
ATOM 3427 N N . LEU B 1 151 ? 15 -4.719 12.867 1 89.38 151 LEU B N 1
ATOM 3428 C CA . LEU B 1 151 ? 13.914 -4.133 13.633 1 89.38 151 LEU B CA 1
ATOM 3429 C C . LEU B 1 151 ? 12.727 -5.094 13.727 1 89.38 151 LEU B C 1
ATOM 3431 O O . LEU B 1 151 ? 11.891 -4.973 14.625 1 89.38 151 LEU B O 1
ATOM 3435 N N . MET B 1 152 ? 12.734 -6.07 12.773 1 90.44 152 MET B N 1
ATOM 3436 C CA . MET B 1 152 ? 11.633 -7.027 12.742 1 90.44 152 MET B CA 1
ATOM 3437 C C . MET B 1 152 ? 12.039 -8.344 13.414 1 90.44 152 MET B C 1
ATOM 3439 O O . MET B 1 152 ? 13.203 -8.734 13.359 1 90.44 152 MET B O 1
ATOM 3443 N N . THR B 1 153 ? 11.07 -8.953 14 1 90 153 THR B N 1
ATOM 3444 C CA . THR B 1 153 ? 11.312 -10.266 14.586 1 90 153 THR B CA 1
ATOM 3445 C C . THR B 1 153 ? 11.523 -11.312 13.492 1 90 153 THR B C 1
ATOM 3447 O O . THR B 1 153 ? 10.664 -11.5 12.633 1 90 153 THR B O 1
ATOM 3450 N N . PRO B 1 154 ? 12.656 -11.961 13.516 1 93.25 154 PRO B N 1
ATOM 3451 C CA . PRO B 1 154 ? 12.883 -13.008 12.508 1 93.25 154 PRO B CA 1
ATOM 3452 C C . PRO B 1 154 ? 11.945 -14.203 12.688 1 93.25 154 PRO B C 1
ATOM 3454 O O . PRO B 1 154 ? 11.359 -14.383 13.758 1 93.25 154 PRO B O 1
ATOM 3457 N N . PRO B 1 155 ? 11.797 -14.945 11.602 1 95.5 155 PRO B N 1
ATOM 3458 C CA . PRO B 1 155 ? 11.031 -16.188 11.758 1 95.5 155 PRO B CA 1
ATOM 3459 C C . PRO B 1 155 ? 11.602 -17.094 12.844 1 95.5 155 PRO B C 1
ATOM 3461 O O . PRO B 1 155 ? 12.812 -17.109 13.07 1 95.5 155 PRO B O 1
ATOM 3464 N N . PRO B 1 156 ? 10.719 -17.875 13.453 1 94.31 156 PRO B N 1
ATOM 3465 C CA . PRO B 1 156 ? 11.211 -18.781 14.492 1 94.31 156 PRO B CA 1
ATOM 3466 C C . PRO B 1 156 ? 12.266 -19.766 13.977 1 94.31 156 PRO B C 1
ATOM 3468 O O . PRO B 1 156 ? 12.109 -20.328 12.891 1 94.31 156 PRO B O 1
ATOM 3471 N N . ALA B 1 157 ? 13.227 -19.922 14.758 1 91.31 157 ALA B N 1
ATOM 3472 C CA . ALA B 1 157 ? 14.289 -20.859 14.406 1 91.31 157 ALA B CA 1
ATOM 3473 C C . ALA B 1 157 ? 13.766 -22.297 14.359 1 91.31 157 ALA B C 1
ATOM 3475 O O . ALA B 1 157 ? 14.375 -23.172 13.742 1 91.31 157 ALA B O 1
ATOM 3476 N N . THR B 1 158 ? 12.617 -22.5 14.953 1 94.56 158 THR B N 1
ATOM 3477 C CA . THR B 1 158 ? 12.047 -23.844 15.094 1 94.56 158 THR B CA 1
ATOM 3478 C C . THR B 1 158 ? 11.195 -24.188 13.875 1 94.56 158 THR B C 1
ATOM 3480 O O . THR B 1 158 ? 10.609 -25.281 13.812 1 94.56 158 THR B O 1
ATOM 3483 N N . LEU B 1 159 ? 11.086 -23.297 12.953 1 97.88 159 LEU B N 1
ATOM 3484 C CA . LEU B 1 159 ? 10.289 -23.609 11.773 1 97.88 159 LEU B CA 1
ATOM 3485 C C . LEU B 1 159 ? 10.867 -24.828 11.047 1 97.88 159 LEU B C 1
ATOM 3487 O O . LEU B 1 159 ? 12.078 -24.906 10.812 1 97.88 159 LEU B O 1
ATOM 3491 N N . PRO B 1 160 ? 10.078 -25.812 10.734 1 98.31 160 PRO B N 1
ATOM 3492 C CA . PRO B 1 160 ? 10.578 -26.969 9.984 1 98.31 160 PRO B CA 1
ATOM 3493 C C . PRO B 1 160 ? 11.078 -26.594 8.594 1 98.31 160 PRO B C 1
ATOM 3495 O O . PRO B 1 160 ? 10.508 -25.719 7.941 1 98.31 160 PRO B O 1
ATOM 3498 N N . PRO B 1 161 ? 12.141 -27.234 8.18 1 97.75 161 PRO B N 1
ATOM 3499 C CA . PRO B 1 161 ? 12.602 -27.016 6.805 1 97.75 161 PRO B CA 1
ATOM 3500 C C . PRO B 1 161 ? 11.602 -27.516 5.762 1 97.75 161 PRO B C 1
ATOM 3502 O O . PRO B 1 161 ? 10.711 -28.312 6.09 1 97.75 161 PRO B O 1
ATOM 3505 N N . PRO B 1 162 ? 11.727 -27.125 4.559 1 97.44 162 PRO B N 1
ATOM 3506 C CA . PRO B 1 162 ? 10.766 -27.484 3.514 1 97.44 162 PRO B CA 1
ATOM 3507 C C . PRO B 1 162 ? 10.555 -29 3.414 1 97.44 162 PRO B C 1
ATOM 3509 O O . PRO B 1 162 ? 9.422 -29.453 3.256 1 97.44 162 PRO B O 1
ATOM 3512 N N . ALA B 1 163 ? 11.562 -29.812 3.559 1 97.44 163 ALA B N 1
ATOM 3513 C CA . ALA B 1 163 ? 11.508 -31.25 3.369 1 97.44 163 ALA B CA 1
ATOM 3514 C C . ALA B 1 163 ? 10.586 -31.906 4.395 1 97.44 163 ALA B C 1
ATOM 3516 O O . ALA B 1 163 ? 10.133 -33.031 4.203 1 97.44 163 ALA B O 1
ATOM 3517 N N . GLU B 1 164 ? 10.266 -31.219 5.438 1 98.31 164 GLU B N 1
ATOM 3518 C CA . GLU B 1 164 ? 9.453 -31.766 6.523 1 98.31 164 GLU B CA 1
ATOM 3519 C C . GLU B 1 164 ? 8.047 -31.156 6.516 1 98.31 164 GLU B C 1
ATOM 3521 O O . GLU B 1 164 ? 7.277 -31.359 7.457 1 98.31 164 GLU B O 1
ATOM 3526 N N . CYS B 1 165 ? 7.715 -30.391 5.547 1 98.19 165 CYS B N 1
ATOM 3527 C CA . CYS B 1 165 ? 6.434 -29.703 5.484 1 98.19 165 CYS B CA 1
ATOM 3528 C C . CYS B 1 165 ? 5.543 -30.297 4.398 1 98.19 165 CYS B C 1
ATOM 3530 O O . CYS B 1 165 ? 6.039 -30.844 3.412 1 98.19 165 CYS B O 1
ATOM 3532 N N . GLU B 1 166 ? 4.266 -30.172 4.555 1 97.19 166 GLU B N 1
ATOM 3533 C CA . GLU B 1 166 ? 3.279 -30.578 3.555 1 97.19 166 GLU B CA 1
ATOM 3534 C C . GLU B 1 166 ? 2.76 -29.359 2.779 1 97.19 166 GLU B C 1
ATOM 3536 O O . GLU B 1 166 ? 2.881 -28.234 3.238 1 97.19 166 GLU B O 1
ATOM 3541 N N . SER B 1 167 ? 2.197 -29.688 1.665 1 97.12 167 SER B N 1
ATOM 3542 C CA . SER B 1 167 ? 1.595 -28.625 0.866 1 97.12 167 SER B CA 1
ATOM 3543 C C . SER B 1 167 ? 0.481 -27.922 1.633 1 97.12 167 SER B C 1
ATOM 3545 O O . SER B 1 167 ? -0.322 -28.578 2.307 1 97.12 167 SER B O 1
ATOM 3547 N N . ILE B 1 168 ? 0.411 -26.609 1.529 1 95.88 168 ILE B N 1
ATOM 3548 C CA . ILE B 1 168 ? -0.667 -25.844 2.16 1 95.88 168 ILE B CA 1
ATOM 3549 C C . ILE B 1 168 ? -2.004 -26.234 1.527 1 95.88 168 ILE B C 1
ATOM 3551 O O . ILE B 1 168 ? -3.064 -25.953 2.092 1 95.88 168 ILE B O 1
ATOM 3555 N N . PHE B 1 169 ? -1.97 -26.953 0.371 1 92.19 169 PHE B N 1
ATOM 3556 C CA . PHE B 1 169 ? -3.17 -27.344 -0.363 1 92.19 169 PHE B CA 1
ATOM 3557 C C . PHE B 1 169 ? -3.461 -28.828 -0.178 1 92.19 169 PHE B C 1
ATOM 3559 O O . PHE B 1 169 ? -4.27 -29.391 -0.91 1 92.19 169 PHE B O 1
ATOM 3566 N N . ALA B 1 170 ? -2.773 -29.578 0.618 1 86 170 ALA B N 1
ATOM 3567 C CA . ALA B 1 170 ? -2.896 -31.016 0.8 1 86 170 ALA B CA 1
ATOM 3568 C C . ALA B 1 170 ? -4.254 -31.391 1.395 1 86 170 ALA B C 1
ATOM 3570 O O . ALA B 1 170 ? -4.75 -32.5 1.193 1 86 170 ALA B O 1
ATOM 3571 N N . GLY B 1 171 ? -5 -30.453 1.985 1 74.62 171 GLY B N 1
ATOM 3572 C CA . GLY B 1 171 ? -6.266 -30.812 2.6 1 74.62 171 GLY B CA 1
ATOM 3573 C C . GLY B 1 171 ? -7.387 -31 1.593 1 74.62 171 GLY B C 1
ATOM 3574 O O . GLY B 1 171 ? -7.219 -30.703 0.409 1 74.62 171 GLY B O 1
ATOM 3575 N N . SER B 1 172 ? -8.352 -31.891 1.981 1 68.38 172 SER B N 1
ATOM 3576 C CA . SER B 1 172 ? -9.555 -32.062 1.169 1 68.38 172 SER B CA 1
ATOM 3577 C C . SER B 1 172 ? -10.375 -30.766 1.147 1 68.38 172 SER B C 1
ATOM 3579 O O . SER B 1 172 ? -10.789 -30.266 2.197 1 68.38 172 SER B O 1
ATOM 3581 N N . PHE B 1 173 ? -10.258 -30.156 0.02 1 77.12 173 PHE B N 1
ATOM 3582 C CA . PHE B 1 173 ? -11.023 -28.938 -0.116 1 77.12 173 PHE B CA 1
ATOM 3583 C C . PHE B 1 173 ? -12.148 -29.094 -1.131 1 77.12 173 PHE B C 1
ATOM 3585 O O . PHE B 1 173 ? -11.938 -29.641 -2.215 1 77.12 173 PHE B O 1
ATOM 3592 N N . GLU B 1 174 ? -13.367 -28.906 -0.625 1 76 174 GLU B N 1
ATOM 3593 C CA . GLU B 1 174 ? -14.453 -28.812 -1.595 1 76 174 GLU B CA 1
ATOM 3594 C C . GLU B 1 174 ? -14.406 -27.484 -2.348 1 76 174 GLU B C 1
ATOM 3596 O O . GLU B 1 174 ? -14.336 -26.422 -1.733 1 76 174 GLU B O 1
ATOM 3601 N N . PRO B 1 175 ? -14.445 -27.688 -3.604 1 73.69 175 PRO B N 1
ATOM 3602 C CA . PRO B 1 175 ? -14.43 -26.422 -4.344 1 73.69 175 PRO B CA 1
ATOM 3603 C C . PRO B 1 175 ? -15.656 -25.562 -4.07 1 73.69 175 PRO B C 1
ATOM 3605 O O . PRO B 1 175 ? -16.734 -26.078 -3.771 1 73.69 175 PRO B O 1
ATOM 3608 N N . PRO B 1 176 ? -15.492 -24.297 -4.02 1 67.19 176 PRO B N 1
ATOM 3609 C CA . PRO B 1 176 ? -16.625 -23.406 -3.781 1 67.19 176 PRO B CA 1
ATOM 3610 C C . PRO B 1 176 ? -17.719 -23.531 -4.852 1 67.19 176 PRO B C 1
ATOM 3612 O O . PRO B 1 176 ? -18.844 -23.078 -4.645 1 67.19 176 PRO B O 1
ATOM 3615 N N . GLY B 1 177 ? -17.391 -23.969 -5.988 1 66 177 GLY B N 1
ATOM 3616 C CA . GLY B 1 177 ? -18.328 -24.188 -7.066 1 66 177 GLY B CA 1
ATOM 3617 C C . GLY B 1 177 ? -17.844 -25.172 -8.109 1 66 177 GLY B C 1
ATOM 3618 O O . GLY B 1 177 ? -16.656 -25.5 -8.148 1 66 177 GLY B O 1
ATOM 3619 N N . PRO B 1 178 ? -18.797 -25.594 -8.773 1 59.69 178 PRO B N 1
ATOM 3620 C CA . PRO B 1 178 ? -18.469 -26.656 -9.734 1 59.69 178 PRO B CA 1
ATOM 3621 C C . PRO B 1 178 ? -17.422 -26.219 -10.758 1 59.69 178 PRO B C 1
ATOM 3623 O O . PRO B 1 178 ? -16.75 -27.062 -11.344 1 59.69 178 PRO B O 1
ATOM 3626 N N . THR B 1 179 ? -17.328 -24.922 -10.789 1 62.16 179 THR B N 1
ATOM 3627 C CA . THR B 1 179 ? -16.422 -24.453 -11.836 1 62.16 179 THR B CA 1
ATOM 3628 C C . THR B 1 179 ? -15.133 -23.906 -11.242 1 62.16 179 THR B C 1
ATOM 3630 O O . THR B 1 179 ? -14.281 -23.391 -11.969 1 62.16 179 THR B O 1
ATOM 3633 N N . VAL B 1 180 ? -15.148 -24.078 -9.977 1 66.12 180 VAL B N 1
ATOM 3634 C CA . VAL B 1 180 ? -13.961 -23.516 -9.344 1 66.12 180 VAL B CA 1
ATOM 3635 C C . VAL B 1 180 ? -13.078 -24.641 -8.805 1 66.12 180 VAL B C 1
ATOM 3637 O O . VAL B 1 180 ? -13.57 -25.547 -8.125 1 66.12 180 VAL B O 1
ATOM 3640 N N . LEU B 1 181 ? -11.875 -24.609 -9.289 1 75.5 181 LEU B N 1
ATOM 3641 C CA . LEU B 1 181 ? -10.898 -25.578 -8.805 1 75.5 181 LEU B CA 1
ATOM 3642 C C . LEU B 1 181 ? -10.172 -25.047 -7.574 1 75.5 181 LEU B C 1
ATOM 3644 O O . LEU B 1 181 ? -9.828 -23.859 -7.52 1 75.5 181 LEU B O 1
ATOM 3648 N N . PHE B 1 182 ? -10.086 -25.891 -6.629 1 83.69 182 PHE B N 1
ATOM 3649 C CA . PHE B 1 182 ? -9.227 -25.625 -5.48 1 83.69 182 PHE B CA 1
ATOM 3650 C C . PHE B 1 182 ? -8.312 -26.812 -5.199 1 83.69 182 PHE B C 1
ATOM 3652 O O . PHE B 1 182 ? -8.789 -27.922 -4.984 1 83.69 182 PHE B O 1
ATOM 3659 N N . PRO B 1 183 ? -7 -26.656 -5.25 1 89.25 183 PRO B N 1
ATOM 3660 C CA . PRO B 1 183 ? -6.281 -25.391 -5.418 1 89.25 183 PRO B CA 1
ATOM 3661 C C . PRO B 1 183 ? -6.398 -24.828 -6.832 1 89.25 183 PRO B C 1
ATOM 3663 O O . PRO B 1 183 ? -6.609 -25.578 -7.785 1 89.25 183 PRO B O 1
ATOM 3666 N N . PRO B 1 184 ? -6.277 -23.5 -6.902 1 91.88 184 PRO B N 1
ATOM 3667 C CA . PRO B 1 184 ? -6.309 -22.891 -8.234 1 91.88 184 PRO B CA 1
ATOM 3668 C C . PRO B 1 184 ? -5.277 -23.484 -9.188 1 91.88 184 PRO B C 1
ATOM 3670 O O . PRO B 1 184 ? -4.246 -24 -8.742 1 91.88 184 PRO B O 1
ATOM 3673 N N . THR B 1 185 ? -5.512 -23.375 -10.523 1 93.06 185 THR B N 1
ATOM 3674 C CA . THR B 1 185 ? -4.711 -24.031 -11.555 1 93.06 185 THR B CA 1
ATOM 3675 C C . THR B 1 185 ? -3.281 -23.5 -11.539 1 93.06 185 THR B C 1
ATOM 3677 O O . THR B 1 185 ? -2.334 -24.25 -11.789 1 93.06 185 THR B O 1
ATOM 3680 N N . PHE B 1 186 ? -3.033 -22.25 -11.227 1 95.81 186 PHE B N 1
ATOM 3681 C CA . PHE B 1 186 ? -1.714 -21.625 -11.297 1 95.81 186 PHE B CA 1
ATOM 3682 C C . PHE B 1 186 ? -0.759 -22.266 -10.297 1 95.81 186 PHE B C 1
ATOM 3684 O O . PHE B 1 186 ? 0.461 -22.156 -10.438 1 95.81 186 PHE B O 1
ATOM 3691 N N . THR B 1 187 ? -1.312 -22.938 -9.242 1 94.94 187 THR B N 1
ATOM 3692 C CA . THR B 1 187 ? -0.467 -23.469 -8.18 1 94.94 187 THR B CA 1
ATOM 3693 C C . THR B 1 187 ? 0.419 -24.594 -8.703 1 94.94 187 THR B C 1
ATOM 3695 O O . THR B 1 187 ? 1.373 -25 -8.039 1 94.94 187 THR B O 1
ATOM 3698 N N . GLN B 1 188 ? 0.171 -25.078 -9.883 1 94.06 188 GLN B N 1
ATOM 3699 C CA . GLN B 1 188 ? 1.022 -26.078 -10.5 1 94.06 188 GLN B CA 1
ATOM 3700 C C . GLN B 1 188 ? 2.406 -25.516 -10.812 1 94.06 188 GLN B C 1
ATOM 3702 O O . GLN B 1 188 ? 3.346 -26.281 -11.07 1 94.06 188 GLN B O 1
ATOM 3707 N N . HIS B 1 189 ? 2.588 -24.188 -10.773 1 95.44 189 HIS B N 1
ATOM 3708 C CA . HIS B 1 189 ? 3.852 -23.547 -11.125 1 95.44 189 HIS B CA 1
ATOM 3709 C C . HIS B 1 189 ? 4.727 -23.344 -9.891 1 95.44 189 HIS B C 1
ATOM 3711 O O . HIS B 1 189 ? 5.887 -22.953 -10.008 1 95.44 189 HIS B O 1
ATOM 3717 N N . THR B 1 190 ? 4.156 -23.641 -8.703 1 96.19 190 THR B N 1
ATOM 3718 C CA . THR B 1 190 ? 4.883 -23.344 -7.473 1 96.19 190 THR B CA 1
ATOM 3719 C C . THR B 1 190 ? 4.781 -24.516 -6.496 1 96.19 190 THR B C 1
ATOM 3721 O O . THR B 1 190 ? 3.914 -25.375 -6.637 1 96.19 190 THR B O 1
ATOM 3724 N N . THR B 1 191 ? 5.746 -24.578 -5.66 1 96.31 191 THR B N 1
ATOM 3725 C CA . THR B 1 191 ? 5.664 -25.359 -4.426 1 96.31 191 THR B CA 1
ATOM 3726 C C . THR B 1 191 ? 5.363 -24.453 -3.236 1 96.31 191 THR B C 1
ATOM 3728 O O . THR B 1 191 ? 6.023 -23.438 -3.041 1 96.31 191 THR B O 1
ATOM 3731 N N . SER B 1 192 ? 4.324 -24.781 -2.512 1 97.81 192 SER B N 1
ATOM 3732 C CA . SER B 1 192 ? 3.926 -24.062 -1.305 1 97.81 192 SER B CA 1
ATOM 3733 C C . SER B 1 192 ? 3.734 -25.016 -0.131 1 97.81 192 SER B C 1
ATOM 3735 O O . SER B 1 192 ? 2.807 -25.828 -0.13 1 97.81 192 SER B O 1
ATOM 3737 N N . LEU B 1 193 ? 4.59 -24.891 0.86 1 98.38 193 LEU B N 1
ATOM 3738 C CA . LEU B 1 193 ? 4.625 -25.828 1.971 1 98.38 193 LEU B CA 1
ATOM 3739 C C . LEU B 1 193 ? 4.34 -25.125 3.293 1 98.38 193 LEU B C 1
ATOM 3741 O O . LEU B 1 193 ? 5.027 -24.172 3.646 1 98.38 193 LEU B O 1
ATOM 3745 N N . LEU B 1 194 ? 3.34 -25.594 4.039 1 98.12 194 LEU B N 1
ATOM 3746 C CA . LEU B 1 194 ? 2.971 -24.984 5.316 1 98.12 194 LEU B CA 1
ATOM 3747 C C . LEU B 1 194 ? 3.994 -25.328 6.395 1 98.12 194 LEU B C 1
ATOM 3749 O O . LEU B 1 194 ? 4.086 -26.469 6.832 1 98.12 194 LEU B O 1
ATOM 3753 N N . ALA B 1 195 ? 4.707 -24.328 6.836 1 98.56 195 ALA B N 1
ATOM 3754 C CA . ALA B 1 195 ? 5.719 -24.531 7.871 1 98.56 195 ALA B CA 1
ATOM 3755 C C . ALA B 1 195 ? 5.117 -24.375 9.266 1 98.56 195 ALA B C 1
ATOM 3757 O O . ALA B 1 195 ? 5.516 -25.078 10.195 1 98.56 195 ALA B O 1
ATOM 3758 N N . SER B 1 196 ? 4.188 -23.438 9.414 1 98 196 SER B N 1
ATOM 3759 C CA . SER B 1 196 ? 3.521 -23.188 10.688 1 98 196 SER B CA 1
ATOM 3760 C C . SER B 1 196 ? 2.188 -22.484 10.484 1 98 196 SER B C 1
ATOM 3762 O O . SER B 1 196 ? 2.035 -21.688 9.547 1 98 196 SER B O 1
ATOM 3764 N N . GLY B 1 197 ? 1.226 -22.688 11.445 1 96.44 197 GLY B N 1
ATOM 3765 C CA . GLY B 1 197 ? -0.086 -22.062 11.391 1 96.44 197 GLY B CA 1
ATOM 3766 C C . GLY B 1 197 ? -1.211 -23.047 11.172 1 96.44 197 GLY B C 1
ATOM 3767 O O . GLY B 1 197 ? -0.967 -24.25 11.008 1 96.44 197 GLY B O 1
ATOM 3768 N N . PRO B 1 198 ? -2.447 -22.641 11.148 1 94.12 198 PRO B N 1
ATOM 3769 C CA . PRO B 1 198 ? -3.605 -23.531 11.18 1 94.12 198 PRO B CA 1
ATOM 3770 C C . PRO B 1 198 ? -3.922 -24.141 9.812 1 94.12 198 PRO B C 1
ATOM 3772 O O . PRO B 1 198 ? -4.68 -25.109 9.719 1 94.12 198 PRO B O 1
ATOM 3775 N N . GLY B 1 199 ? -3.422 -23.594 8.742 1 92.94 199 GLY B N 1
ATOM 3776 C CA . GLY B 1 199 ? -3.811 -24.031 7.41 1 92.94 199 GLY B CA 1
ATOM 3777 C C . GLY B 1 199 ? -5 -23.281 6.852 1 92.94 199 GLY B C 1
ATOM 3778 O O . GLY B 1 199 ? -5.312 -22.172 7.312 1 92.94 199 GLY B O 1
ATOM 3779 N N . LEU B 1 200 ? -5.629 -23.859 5.832 1 93.25 200 LEU B N 1
ATOM 3780 C CA . LEU B 1 200 ? -6.707 -23.172 5.125 1 93.25 200 LEU B CA 1
ATOM 3781 C C . LEU B 1 200 ? -8.062 -23.766 5.496 1 93.25 200 LEU B C 1
ATOM 3783 O O . LEU B 1 200 ? -8.195 -24.984 5.633 1 93.25 200 LEU B O 1
ATOM 3787 N N . ALA B 1 201 ? -9.039 -22.875 5.645 1 92 201 ALA B N 1
ATOM 3788 C CA . ALA B 1 201 ? -10.43 -23.25 5.879 1 92 201 ALA B CA 1
ATOM 3789 C C . ALA B 1 201 ? -10.547 -24.156 7.098 1 92 201 ALA B C 1
ATOM 3791 O O . ALA B 1 201 ? -11.195 -25.219 7.031 1 92 201 ALA B O 1
ATOM 3792 N N . THR B 1 202 ? -9.969 -23.797 8.195 1 92.75 202 THR B N 1
ATOM 3793 C CA . THR B 1 202 ? -9.945 -24.609 9.406 1 92.75 202 THR B CA 1
ATOM 3794 C C . THR B 1 202 ? -10.75 -23.969 10.523 1 92.75 202 THR B C 1
ATOM 3796 O O . THR B 1 202 ? -10.742 -24.438 11.656 1 92.75 202 THR B O 1
ATOM 3799 N N . ALA B 1 203 ? -11.367 -22.875 10.219 1 92.94 203 ALA B N 1
ATOM 3800 C CA . ALA B 1 203 ? -12.141 -22.141 11.219 1 92.94 203 ALA B CA 1
ATOM 3801 C C . ALA B 1 203 ? -11.273 -21.75 12.406 1 92.94 203 ALA B C 1
ATOM 3803 O O . ALA B 1 203 ? -11.703 -21.844 13.555 1 92.94 203 ALA B O 1
ATOM 3804 N N . ALA B 1 204 ? -10.062 -21.469 12.094 1 94.81 204 ALA B N 1
ATOM 3805 C CA . ALA B 1 204 ? -9.125 -21.078 13.141 1 94.81 204 ALA B CA 1
ATOM 3806 C C . ALA B 1 204 ? -9.492 -19.719 13.727 1 94.81 204 ALA B C 1
ATOM 3808 O O . ALA B 1 204 ? -10.25 -18.953 13.117 1 94.81 204 ALA B O 1
ATOM 3809 N N . SER B 1 205 ? -8.93 -19.406 14.898 1 93.19 205 SER B N 1
ATOM 3810 C CA . SER B 1 205 ? -9.18 -18.125 15.555 1 93.19 205 SER B CA 1
ATOM 3811 C C . SER B 1 205 ? -8.133 -17.094 15.148 1 93.19 205 SER B C 1
ATOM 3813 O O . SER B 1 205 ? -8.266 -15.906 15.484 1 93.19 205 SER B O 1
ATOM 3815 N N . SER B 1 206 ? -7.113 -17.625 14.477 1 90.5 206 SER B N 1
ATOM 3816 C CA . SER B 1 206 ? -6.074 -16.734 13.992 1 90.5 206 SER B CA 1
ATOM 3817 C C . SER B 1 206 ? -5.613 -17.109 12.594 1 90.5 206 SER B C 1
ATOM 3819 O O . SER B 1 206 ? -5.809 -18.25 12.156 1 90.5 206 SER B O 1
ATOM 3821 N N . GLY B 1 207 ? -5.145 -16.062 11.883 1 92.88 207 GLY B N 1
ATOM 3822 C CA . GLY B 1 207 ? -4.602 -16.266 10.547 1 92.88 207 GLY B CA 1
ATOM 3823 C C . GLY B 1 207 ? -3.143 -15.867 10.43 1 92.88 207 GLY B C 1
ATOM 3824 O O . GLY B 1 207 ? -2.812 -14.883 9.773 1 92.88 207 GLY B O 1
ATOM 3825 N N . ASP B 1 208 ? -2.289 -16.547 11.188 1 95.88 208 ASP B N 1
ATOM 3826 C CA . ASP B 1 208 ? -0.843 -16.375 11.102 1 95.88 208 ASP B CA 1
ATOM 3827 C C . ASP B 1 208 ? -0.17 -17.625 10.547 1 95.88 208 ASP B C 1
ATOM 3829 O O . ASP B 1 208 ? -0.151 -18.672 11.203 1 95.88 208 ASP B O 1
ATOM 3833 N N . LEU B 1 209 ? 0.378 -17.484 9.336 1 97.69 209 LEU B N 1
ATOM 3834 C CA . LEU B 1 209 ? 0.94 -18.641 8.633 1 97.69 209 LEU B CA 1
ATOM 3835 C C . LEU B 1 209 ? 2.357 -18.344 8.156 1 97.69 209 LEU B C 1
ATOM 3837 O O . LEU B 1 209 ? 2.652 -17.219 7.719 1 97.69 209 LEU B O 1
ATOM 3841 N N . TYR B 1 210 ? 3.207 -19.359 8.289 1 98.56 210 TYR B N 1
ATOM 3842 C CA . TYR B 1 210 ? 4.492 -19.406 7.602 1 98.56 210 TYR B CA 1
ATOM 3843 C C . TYR B 1 210 ? 4.484 -20.438 6.488 1 98.56 210 TYR B C 1
ATOM 3845 O O . TYR B 1 210 ? 4.191 -21.609 6.727 1 98.56 210 TYR B O 1
ATOM 3853 N N . VAL B 1 211 ? 4.816 -20.016 5.312 1 98.75 211 VAL B N 1
ATOM 3854 C CA . VAL B 1 211 ? 4.742 -20.906 4.16 1 98.75 211 VAL B CA 1
ATOM 3855 C C . VAL B 1 211 ? 6.031 -20.812 3.348 1 98.75 211 VAL B C 1
ATOM 3857 O O . VAL B 1 211 ? 6.418 -19.719 2.912 1 98.75 211 VAL B O 1
ATOM 3860 N N . TRP B 1 212 ? 6.703 -21.938 3.121 1 98.56 212 TRP B N 1
ATOM 3861 C CA . TRP B 1 212 ? 7.793 -22 2.152 1 98.56 212 TRP B CA 1
ATOM 3862 C C . TRP B 1 212 ? 7.254 -21.984 0.725 1 98.56 212 TRP B C 1
ATOM 3864 O O . TRP B 1 212 ? 6.324 -22.719 0.391 1 98.56 212 TRP B O 1
ATOM 3874 N N . VAL B 1 213 ? 7.875 -21.156 -0.099 1 98.12 213 VAL B N 1
ATOM 3875 C CA . VAL B 1 213 ? 7.41 -21.078 -1.48 1 98.12 213 VAL B CA 1
ATOM 3876 C C . VAL B 1 213 ? 8.602 -21.109 -2.432 1 98.12 213 VAL B C 1
ATOM 3878 O O . VAL B 1 213 ? 9.672 -20.578 -2.111 1 98.12 213 VAL B O 1
ATOM 3881 N N . ARG B 1 214 ? 8.438 -21.672 -3.588 1 96.81 214 ARG B N 1
ATOM 3882 C CA . ARG B 1 214 ? 9.43 -21.609 -4.66 1 96.81 214 ARG B CA 1
ATOM 3883 C C . ARG B 1 214 ? 8.773 -21.859 -6.02 1 96.81 214 ARG B C 1
ATOM 3885 O O . ARG B 1 214 ? 7.723 -22.5 -6.102 1 96.81 214 ARG B O 1
ATOM 3892 N N . TRP B 1 215 ? 9.344 -21.25 -7.039 1 95.88 215 TRP B N 1
ATOM 3893 C CA . TRP B 1 215 ? 8.961 -21.609 -8.398 1 95.88 215 TRP B CA 1
ATOM 3894 C C . TRP B 1 215 ? 9.414 -23.031 -8.734 1 95.88 215 TRP B C 1
ATOM 3896 O O . TRP B 1 215 ? 10.562 -23.391 -8.484 1 95.88 215 TRP B O 1
ATOM 3906 N N . LYS B 1 216 ? 8.453 -23.766 -9.289 1 93.38 216 LYS B N 1
ATOM 3907 C CA . LYS B 1 216 ? 8.883 -25.062 -9.797 1 93.38 216 LYS B CA 1
ATOM 3908 C C . LYS B 1 216 ? 9.82 -24.906 -10.992 1 93.38 216 LYS B C 1
ATOM 3910 O O . LYS B 1 216 ? 9.547 -24.125 -11.898 1 93.38 216 LYS B O 1
ATOM 3915 N N . GLY B 1 217 ? 10.945 -25.547 -10.93 1 84.5 217 GLY B N 1
ATOM 3916 C CA . GLY B 1 217 ? 11.93 -25.453 -11.992 1 84.5 217 GLY B CA 1
ATOM 3917 C C . GLY B 1 217 ? 12.938 -24.344 -11.781 1 84.5 217 GLY B C 1
ATOM 3918 O O . GLY B 1 217 ? 13.766 -24.078 -12.648 1 84.5 217 GLY B O 1
ATOM 3919 N N . ALA B 1 218 ? 12.766 -23.672 -10.703 1 82.06 218 ALA B N 1
ATOM 3920 C CA . ALA B 1 218 ? 13.75 -22.625 -10.406 1 82.06 218 ALA B CA 1
ATOM 3921 C C . ALA B 1 218 ? 15.141 -23.219 -10.211 1 82.06 218 ALA B C 1
ATOM 3923 O O . ALA B 1 218 ? 15.273 -24.375 -9.773 1 82.06 218 ALA B O 1
ATOM 3924 N N . ASP B 1 219 ? 16.141 -22.406 -10.586 1 78.25 219 ASP B N 1
ATOM 3925 C CA . ASP B 1 219 ? 17.516 -22.812 -10.305 1 78.25 219 ASP B CA 1
ATOM 3926 C C . ASP B 1 219 ? 17.875 -22.547 -8.844 1 78.25 219 ASP B C 1
ATOM 3928 O O . ASP B 1 219 ? 17.016 -22.172 -8.047 1 78.25 219 ASP B O 1
ATOM 3932 N N . ALA B 1 220 ? 19.141 -22.844 -8.57 1 70.75 220 ALA B N 1
ATOM 3933 C CA . ALA B 1 220 ? 19.594 -22.766 -7.188 1 70.75 220 ALA B CA 1
ATOM 3934 C C . ALA B 1 220 ? 19.469 -21.344 -6.637 1 70.75 220 ALA B C 1
ATOM 3936 O O . ALA B 1 220 ? 19.297 -21.156 -5.43 1 70.75 220 ALA B O 1
ATOM 3937 N N . GLY B 1 221 ? 19.422 -20.359 -7.547 1 70.5 221 GLY B N 1
ATOM 3938 C CA . GLY B 1 221 ? 19.312 -18.969 -7.129 1 70.5 221 GLY B CA 1
ATOM 3939 C C . GLY B 1 221 ? 17.891 -18.438 -7.145 1 70.5 221 GLY B C 1
ATOM 3940 O O . GLY B 1 221 ? 17.672 -17.266 -6.879 1 70.5 221 GLY B O 1
ATOM 3941 N N . GLY B 1 222 ? 16.953 -19.391 -7.418 1 73.06 222 GLY B N 1
ATOM 3942 C CA . GLY B 1 222 ? 15.555 -19 -7.438 1 73.06 222 GLY B CA 1
ATOM 3943 C C . GLY B 1 222 ? 15.125 -18.375 -8.758 1 73.06 222 GLY B C 1
ATOM 3944 O O . GLY B 1 222 ? 14 -17.906 -8.891 1 73.06 222 GLY B O 1
ATOM 3945 N N . GLY B 1 223 ? 16.031 -18.375 -9.641 1 76.75 223 GLY B N 1
ATOM 3946 C CA . GLY B 1 223 ? 15.734 -17.812 -10.953 1 76.75 223 GLY B CA 1
ATOM 3947 C C . GLY B 1 223 ? 14.875 -18.719 -11.812 1 76.75 223 GLY B C 1
ATOM 3948 O O . GLY B 1 223 ? 14.953 -19.938 -11.711 1 76.75 223 GLY B O 1
ATOM 3949 N N . VAL B 1 224 ? 13.938 -18.109 -12.602 1 81.31 224 VAL B N 1
ATOM 3950 C CA . VAL B 1 224 ? 13.031 -18.906 -13.422 1 81.31 224 VAL B CA 1
ATOM 3951 C C . VAL B 1 224 ? 13.352 -18.703 -14.906 1 81.31 224 VAL B C 1
ATOM 3953 O O . VAL B 1 224 ? 12.492 -18.906 -15.766 1 81.31 224 VAL B O 1
ATOM 3956 N N . GLY B 1 225 ? 14.508 -18.344 -15.203 1 80 225 GLY B N 1
ATOM 3957 C CA . GLY B 1 225 ? 14.969 -18.062 -16.562 1 80 225 GLY B CA 1
ATOM 3958 C C . GLY B 1 225 ? 15.82 -16.812 -16.656 1 80 225 GLY B C 1
ATOM 3959 O O . GLY B 1 225 ? 15.594 -15.844 -15.93 1 80 225 GLY B O 1
ATOM 3960 N N . GLU B 1 226 ? 16.734 -16.812 -17.531 1 76.31 226 GLU B N 1
ATOM 3961 C CA . GLU B 1 226 ? 17.703 -15.727 -17.656 1 76.31 226 GLU B CA 1
ATOM 3962 C C . GLU B 1 226 ? 17.031 -14.438 -18.109 1 76.31 226 GLU B C 1
ATOM 3964 O O . GLU B 1 226 ? 17.5 -13.336 -17.797 1 76.31 226 GLU B O 1
ATOM 3969 N N . ASP B 1 227 ? 15.914 -14.594 -18.672 1 81.69 227 ASP B N 1
ATOM 3970 C CA . ASP B 1 227 ? 15.297 -13.406 -19.281 1 81.69 227 ASP B CA 1
ATOM 3971 C C . ASP B 1 227 ? 14.25 -12.805 -18.344 1 81.69 227 ASP B C 1
ATOM 3973 O O . ASP B 1 227 ? 13.641 -11.781 -18.672 1 81.69 227 ASP B O 1
ATOM 3977 N N . VAL B 1 228 ? 14.07 -13.398 -17.25 1 89.25 228 VAL B N 1
ATOM 3978 C CA . VAL B 1 228 ? 13.109 -12.852 -16.281 1 89.25 228 VAL B CA 1
ATOM 3979 C C . VAL B 1 228 ? 13.859 -12.102 -15.188 1 89.25 228 VAL B C 1
ATOM 3981 O O . VAL B 1 228 ? 14.672 -12.68 -14.469 1 89.25 228 VAL B O 1
ATOM 3984 N N . SER B 1 229 ? 13.594 -10.828 -15.102 1 90.5 229 SER B N 1
ATOM 3985 C CA . SER B 1 229 ? 14.227 -10.055 -14.031 1 90.5 229 SER B CA 1
ATOM 3986 C C . SER B 1 229 ? 13.867 -10.609 -12.664 1 90.5 229 SER B C 1
ATOM 3988 O O . SER B 1 229 ? 12.727 -11 -12.422 1 90.5 229 SER B O 1
ATOM 3990 N N . PRO B 1 230 ? 14.828 -10.625 -11.727 1 91.31 230 PRO B N 1
ATOM 3991 C CA . PRO B 1 230 ? 14.586 -11.188 -10.391 1 91.31 230 PRO B CA 1
ATOM 3992 C C . PRO B 1 230 ? 13.43 -10.5 -9.672 1 91.31 230 PRO B C 1
ATOM 3994 O O . PRO B 1 230 ? 12.664 -11.148 -8.945 1 91.31 230 PRO B O 1
ATOM 3997 N N . ASP B 1 231 ? 13.297 -9.203 -9.805 1 94.06 231 ASP B N 1
ATOM 3998 C CA . ASP B 1 231 ? 12.219 -8.508 -9.109 1 94.06 231 ASP B CA 1
ATOM 3999 C C . ASP B 1 231 ? 10.859 -8.891 -9.672 1 94.06 231 ASP B C 1
ATOM 4001 O O . ASP B 1 231 ? 9.875 -8.984 -8.93 1 94.06 231 ASP B O 1
ATOM 4005 N N . VAL B 1 232 ? 10.766 -9.148 -11 1 95.81 232 VAL B N 1
ATOM 4006 C CA . VAL B 1 232 ? 9.516 -9.562 -11.617 1 95.81 232 VAL B CA 1
ATOM 4007 C C . VAL B 1 232 ? 9.102 -10.93 -11.078 1 95.81 232 VAL B C 1
ATOM 4009 O O . VAL B 1 232 ? 7.949 -11.125 -10.68 1 95.81 232 VAL B O 1
ATOM 4012 N N . SER B 1 233 ? 10.031 -11.875 -11.102 1 95.12 233 SER B N 1
ATOM 4013 C CA . SER B 1 233 ? 9.75 -13.211 -10.594 1 95.12 233 SER B CA 1
ATOM 4014 C C . SER B 1 233 ? 9.398 -13.188 -9.117 1 95.12 233 SER B C 1
ATOM 4016 O O . SER B 1 233 ? 8.469 -13.875 -8.68 1 95.12 233 SER B O 1
ATOM 4018 N N . LEU B 1 234 ? 10.117 -12.383 -8.336 1 96.44 234 LEU B N 1
ATOM 4019 C CA . LEU B 1 234 ? 9.906 -12.328 -6.895 1 96.44 234 LEU B CA 1
ATOM 4020 C C . LEU B 1 234 ? 8.57 -11.664 -6.566 1 96.44 234 LEU B C 1
ATOM 4022 O O . LEU B 1 234 ? 7.883 -12.078 -5.629 1 96.44 234 LEU B O 1
ATOM 4026 N N . LEU B 1 235 ? 8.219 -10.633 -7.301 1 98 235 LEU B N 1
ATOM 4027 C CA . LEU B 1 235 ? 6.922 -9.992 -7.109 1 98 235 LEU B CA 1
ATOM 4028 C C . LEU B 1 235 ? 5.785 -10.992 -7.305 1 98 235 LEU B C 1
ATOM 4030 O O . LEU B 1 235 ? 4.855 -11.047 -6.492 1 98 235 LEU B O 1
ATOM 4034 N N . ALA B 1 236 ? 5.84 -11.766 -8.312 1 97.5 236 ALA B N 1
ATOM 4035 C CA . ALA B 1 236 ? 4.809 -12.766 -8.57 1 97.5 236 ALA B CA 1
ATOM 4036 C C . ALA B 1 236 ? 4.781 -13.812 -7.461 1 97.5 236 ALA B C 1
ATOM 4038 O O . ALA B 1 236 ? 3.709 -14.156 -6.953 1 97.5 236 ALA B O 1
ATOM 4039 N N . LEU B 1 237 ? 5.91 -14.281 -7.098 1 97.31 237 LEU B N 1
ATOM 4040 C CA . LEU B 1 237 ? 6.016 -15.336 -6.094 1 97.31 237 LEU B CA 1
ATOM 4041 C C . LEU B 1 237 ? 5.465 -14.859 -4.75 1 97.31 237 LEU B C 1
ATOM 4043 O O . LEU B 1 237 ? 4.891 -15.648 -3.998 1 97.31 237 LEU B O 1
ATOM 4047 N N . ALA B 1 238 ? 5.586 -13.586 -4.457 1 98.38 238 ALA B N 1
ATOM 4048 C CA . ALA B 1 238 ? 5.172 -13.016 -3.176 1 98.38 238 ALA B CA 1
ATOM 4049 C C . ALA B 1 238 ? 3.656 -13.078 -3.014 1 98.38 238 ALA B C 1
ATOM 4051 O O . ALA B 1 238 ? 3.135 -12.867 -1.914 1 98.38 238 ALA B O 1
ATOM 4052 N N . ASP B 1 239 ? 2.938 -13.43 -4.059 1 98.31 239 ASP B N 1
ATOM 4053 C CA . ASP B 1 239 ? 1.479 -13.43 -4.031 1 98.31 239 ASP B CA 1
ATOM 4054 C C . ASP B 1 239 ? 0.931 -14.844 -4.23 1 98.31 239 ASP B C 1
ATOM 4056 O O . ASP B 1 239 ? -0.234 -15.016 -4.598 1 98.31 239 ASP B O 1
ATOM 4060 N N . VAL B 1 240 ? 1.604 -15.898 -4.031 1 97.06 240 VAL B N 1
ATOM 4061 C CA . VAL B 1 240 ? 1.2 -17.234 -4.465 1 97.06 240 VAL B CA 1
ATOM 4062 C C . VAL B 1 240 ? 0.297 -17.875 -3.408 1 97.06 240 VAL B C 1
ATOM 4064 O O . VAL B 1 240 ? -0.468 -18.781 -3.707 1 97.06 240 VAL B O 1
ATOM 4067 N N . ILE B 1 241 ? 0.366 -17.438 -2.148 1 96.19 241 ILE B N 1
ATOM 4068 C CA . ILE B 1 241 ? -0.406 -18.109 -1.109 1 96.19 241 ILE B CA 1
ATOM 4069 C C . ILE B 1 241 ? -1.761 -17.422 -0.947 1 96.19 241 ILE B C 1
ATOM 4071 O O . ILE B 1 241 ? -1.884 -16.219 -1.175 1 96.19 241 ILE B O 1
ATOM 4075 N N . PRO B 1 242 ? -2.826 -18.156 -0.573 1 94.56 242 PRO B N 1
ATOM 4076 C CA . PRO B 1 242 ? -4.117 -17.516 -0.306 1 94.56 242 PRO B CA 1
ATOM 4077 C C . PRO B 1 242 ? -4.047 -16.484 0.815 1 94.56 242 PRO B C 1
ATOM 4079 O O . PRO B 1 242 ? -3.125 -16.516 1.633 1 94.56 242 PRO B O 1
ATOM 4082 N N . PRO B 1 243 ? -4.98 -15.594 0.848 1 96.38 243 PRO B N 1
ATOM 4083 C CA . PRO B 1 243 ? -5.004 -14.625 1.946 1 96.38 243 PRO B CA 1
ATOM 4084 C C . PRO B 1 243 ? -5.027 -15.289 3.32 1 96.38 243 PRO B C 1
ATOM 4086 O O . PRO B 1 243 ? -5.598 -16.375 3.477 1 96.38 243 PRO B O 1
ATOM 4089 N N . ALA B 1 244 ? -4.465 -14.617 4.297 1 96.88 244 ALA B N 1
ATOM 4090 C CA . ALA B 1 244 ? -4.367 -15.117 5.664 1 96.88 244 ALA B CA 1
ATOM 4091 C C . ALA B 1 244 ? -5.75 -15.398 6.246 1 96.88 244 ALA B C 1
ATOM 4093 O O . ALA B 1 244 ? -5.91 -16.312 7.059 1 96.88 244 ALA B O 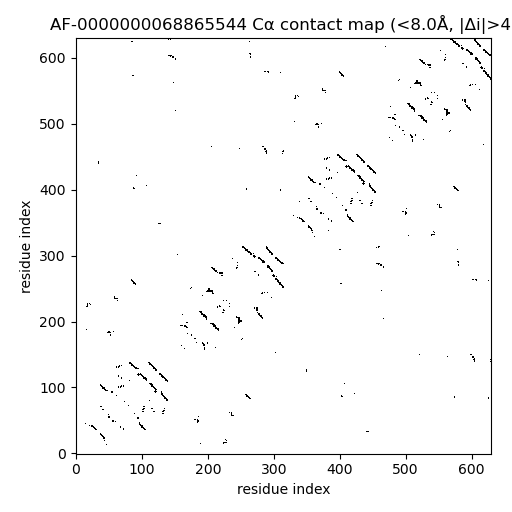1
ATOM 4094 N N . SER B 1 245 ? -6.742 -14.672 5.82 1 95.94 245 SER B N 1
ATOM 4095 C CA . SER B 1 245 ? -8.094 -14.805 6.352 1 95.94 245 SER B CA 1
ATOM 4096 C C . SER B 1 245 ? -8.703 -16.156 5.988 1 95.94 245 SER B C 1
ATOM 4098 O O . SER B 1 245 ? -9.703 -16.578 6.574 1 95.94 245 SER B O 1
ATOM 4100 N N . TYR B 1 246 ? -8.148 -16.844 5 1 94.19 246 TYR B N 1
ATOM 4101 C CA . TYR B 1 246 ? -8.664 -18.141 4.613 1 94.19 246 TYR B CA 1
ATOM 4102 C C . TYR B 1 246 ? -8.641 -19.109 5.793 1 94.19 246 TYR B C 1
ATOM 4104 O O . TYR B 1 246 ? -9.461 -20.031 5.867 1 94.19 246 TYR B O 1
ATOM 4112 N N . ALA B 1 247 ? -7.652 -18.906 6.719 1 94.31 247 ALA B N 1
ATOM 4113 C CA . ALA B 1 247 ? -7.555 -19.734 7.914 1 94.31 247 ALA B CA 1
ATOM 4114 C C . ALA B 1 2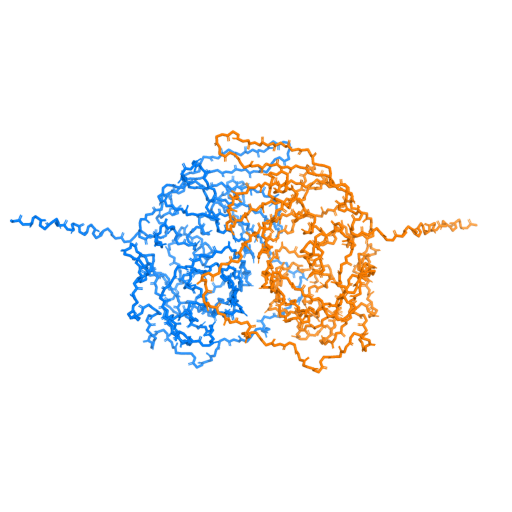47 ? -8.805 -19.609 8.781 1 94.31 247 ALA B C 1
ATOM 4116 O O . ALA B 1 247 ? -9.148 -20.531 9.523 1 94.31 247 ALA B O 1
ATOM 4117 N N . LEU B 1 248 ? -9.508 -18.469 8.656 1 94.81 248 LEU B N 1
ATOM 4118 C CA . LEU B 1 248 ? -10.656 -18.156 9.5 1 94.81 248 LEU B CA 1
ATOM 4119 C C . LEU B 1 248 ? -11.93 -18.797 8.961 1 94.81 248 LEU B C 1
ATOM 4121 O O . LEU B 1 248 ? -12.945 -18.859 9.656 1 94.81 248 LEU B O 1
ATOM 4125 N N . PHE B 1 249 ? -11.844 -19.234 7.711 1 92.06 249 PHE B N 1
ATOM 4126 C CA . PHE B 1 249 ? -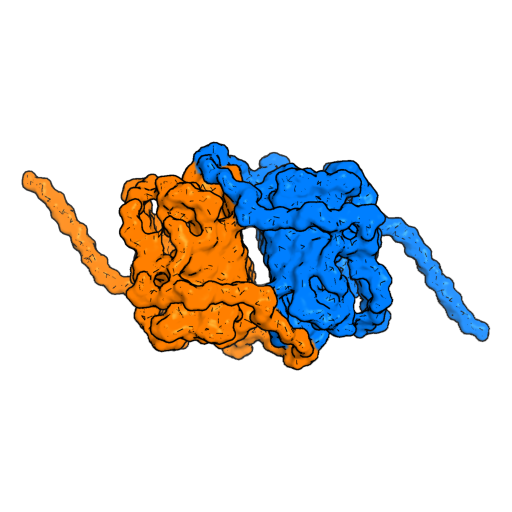13.023 -19.812 7.062 1 92.06 249 PHE B CA 1
ATOM 4127 C C . PHE B 1 249 ? -13.281 -21.219 7.555 1 92.06 249 PHE B C 1
ATOM 4129 O O . PHE B 1 249 ? -12.352 -21.922 7.98 1 92.06 249 PHE B O 1
ATOM 4136 N N . ASP B 1 250 ? -14.516 -21.625 7.43 1 90.06 250 ASP B N 1
ATOM 4137 C CA . ASP B 1 250 ? -14.844 -23 7.754 1 90.06 250 ASP B CA 1
ATOM 4138 C C . ASP B 1 250 ? -14.906 -23.859 6.492 1 90.06 250 ASP B C 1
ATOM 4140 O O . ASP B 1 250 ? -15.016 -25.094 6.57 1 90.06 250 ASP B O 1
ATOM 4144 N N . SER B 1 251 ? -14.914 -23.219 5.43 1 88.38 251 SER B N 1
ATOM 4145 C CA . SER B 1 251 ? -14.914 -23.859 4.125 1 88.38 251 SER B CA 1
ATOM 4146 C C . SER B 1 251 ? -14.281 -22.969 3.064 1 88.38 251 SER B C 1
ATOM 4148 O O . SER B 1 251 ? -14.102 -21.766 3.287 1 88.38 251 SER B O 1
ATOM 4150 N N . VAL B 1 252 ? -13.945 -23.531 2 1 88.56 252 VAL B N 1
ATOM 4151 C CA . VAL B 1 252 ? -13.359 -22.75 0.914 1 88.56 252 VAL B CA 1
ATOM 4152 C C . VAL B 1 252 ? -14.391 -21.766 0.359 1 88.56 252 VAL B C 1
ATOM 4154 O O . VAL B 1 252 ? -15.562 -22.125 0.189 1 88.56 252 VAL B O 1
ATOM 4157 N N . ALA B 1 253 ? -14.031 -20.578 0.129 1 88.75 253 ALA B N 1
ATOM 4158 C CA . ALA B 1 253 ? -14.898 -19.531 -0.411 1 88.75 253 ALA B CA 1
ATOM 4159 C C . ALA B 1 253 ? -14.125 -18.594 -1.316 1 88.75 253 ALA B C 1
ATOM 4161 O O . ALA B 1 253 ? -12.906 -18.453 -1.179 1 88.75 253 ALA B O 1
ATOM 4162 N N . PRO B 1 254 ? -14.82 -17.969 -2.184 1 88.56 254 PRO B N 1
ATOM 4163 C CA . PRO B 1 254 ? -14.133 -17 -3.047 1 88.56 254 PRO B CA 1
ATOM 4164 C C . PRO B 1 254 ? -13.609 -15.789 -2.277 1 88.56 254 PRO B C 1
ATOM 4166 O O . PRO B 1 254 ? -14.258 -15.328 -1.33 1 88.56 254 PRO B O 1
ATOM 4169 N N . VAL B 1 255 ? -12.5 -15.375 -2.66 1 91.69 255 VAL B N 1
ATOM 4170 C CA . VAL B 1 255 ? -11.891 -14.133 -2.182 1 91.69 255 VAL B CA 1
ATOM 4171 C C . VAL B 1 255 ? -11.273 -13.375 -3.355 1 91.69 255 VAL B C 1
ATOM 4173 O O . VAL B 1 255 ? -10.977 -13.969 -4.398 1 91.69 255 VAL B O 1
ATOM 4176 N N . SER B 1 256 ? -11.125 -12.062 -3.223 1 92.5 256 SER B N 1
ATOM 4177 C CA . SER B 1 256 ? -10.453 -11.234 -4.227 1 92.5 256 SER B CA 1
ATOM 4178 C C . SER B 1 256 ? -9.555 -10.195 -3.574 1 92.5 256 SER B C 1
ATOM 4180 O O . SER B 1 256 ? -10.023 -9.359 -2.795 1 92.5 256 SER B O 1
ATOM 4182 N N . SER B 1 257 ? -8.266 -10.289 -3.91 1 96.31 257 SER B N 1
ATOM 4183 C CA . SER B 1 257 ? -7.395 -9.18 -3.508 1 96.31 257 SER B CA 1
ATOM 4184 C C . SER B 1 257 ? -7.832 -7.875 -4.16 1 96.31 257 SER B C 1
ATOM 4186 O O . SER B 1 257 ? -8.211 -7.852 -5.332 1 96.31 257 SER B O 1
ATOM 4188 N N . MET B 1 258 ? -7.844 -6.836 -3.402 1 97.81 258 MET B N 1
ATOM 4189 C CA . MET B 1 258 ? -8.227 -5.527 -3.934 1 97.81 258 MET B CA 1
ATOM 4190 C C . MET B 1 258 ? -7.004 -4.645 -4.141 1 97.81 258 MET B C 1
ATOM 4192 O O . MET B 1 258 ? -6.77 -4.148 -5.242 1 97.81 258 MET B O 1
ATOM 4196 N N . THR B 1 259 ? -6.316 -4.453 -3.059 1 98.88 259 THR B N 1
ATOM 4197 C CA . THR B 1 259 ? -5.113 -3.629 -3.125 1 98.88 259 THR B CA 1
ATOM 4198 C C . THR B 1 259 ? -3.939 -4.328 -2.447 1 98.88 259 THR B C 1
ATOM 4200 O O . THR B 1 259 ? -4.137 -5.168 -1.565 1 98.88 259 THR B O 1
ATOM 4203 N N . TRP B 1 260 ? -2.768 -4 -2.943 1 98.94 260 TRP B N 1
ATOM 4204 C CA . TRP B 1 260 ? -1.539 -4.621 -2.459 1 98.94 260 TRP B CA 1
ATOM 4205 C C . TRP B 1 260 ? -0.366 -3.652 -2.551 1 98.94 260 TRP B C 1
ATOM 4207 O O . TRP B 1 260 ? -0.103 -3.084 -3.615 1 98.94 260 TRP B O 1
ATOM 4217 N N . GLN B 1 261 ? 0.26 -3.402 -1.399 1 98.94 261 GLN B N 1
ATOM 4218 C CA . GLN B 1 261 ? 1.554 -2.727 -1.393 1 98.94 261 GLN B CA 1
ATOM 4219 C C . GLN B 1 261 ? 2.67 -3.684 -0.982 1 98.94 261 GLN B C 1
ATOM 4221 O O . GLN B 1 261 ? 2.506 -4.477 -0.051 1 98.94 261 GLN B O 1
ATOM 4226 N N . ILE B 1 262 ? 3.762 -3.58 -1.663 1 98.94 262 ILE B N 1
ATOM 4227 C CA . ILE B 1 262 ? 4.941 -4.336 -1.26 1 98.94 262 ILE B CA 1
ATOM 4228 C C . ILE B 1 262 ? 6.176 -3.439 -1.322 1 98.94 262 ILE B C 1
ATOM 4230 O O . ILE B 1 262 ? 6.414 -2.768 -2.328 1 98.94 262 ILE B O 1
ATOM 4234 N N . ASN B 1 263 ? 6.859 -3.307 -0.228 1 98.81 263 ASN B N 1
ATOM 4235 C CA . ASN B 1 263 ? 8.148 -2.633 -0.133 1 98.81 263 ASN B CA 1
ATOM 4236 C C . ASN B 1 263 ? 9.305 -3.627 -0.167 1 98.81 263 ASN B C 1
ATOM 4238 O O . ASN B 1 263 ? 9.391 -4.516 0.682 1 98.81 263 ASN B O 1
ATOM 4242 N N . PHE B 1 264 ? 10.133 -3.469 -1.134 1 98.25 264 PHE B N 1
ATOM 4243 C CA . PHE B 1 264 ? 11.352 -4.273 -1.185 1 98.25 264 PHE B CA 1
ATOM 4244 C C . PHE B 1 264 ? 12.469 -3.619 -0.378 1 98.25 264 PHE B C 1
ATOM 4246 O O . PHE B 1 264 ? 12.914 -2.518 -0.704 1 98.25 264 PHE B O 1
ATOM 4253 N N . LEU B 1 265 ? 12.961 -4.352 0.603 1 97 265 LEU B N 1
ATOM 4254 C CA . LEU B 1 265 ? 13.867 -3.793 1.601 1 97 265 LEU B CA 1
ATOM 4255 C C . LEU B 1 265 ? 15.312 -4.133 1.269 1 97 265 LEU B C 1
ATOM 4257 O O . LEU B 1 265 ? 16.234 -3.383 1.625 1 97 265 LEU B O 1
ATOM 4261 N N . ASP B 1 266 ? 15.5 -5.234 0.666 1 92 266 ASP B N 1
ATOM 4262 C CA . ASP B 1 266 ? 16.797 -5.688 0.162 1 92 266 ASP B CA 1
ATOM 4263 C C . ASP B 1 266 ? 16.844 -5.605 -1.361 1 92 266 ASP B C 1
ATOM 4265 O O . ASP B 1 266 ? 16.109 -6.305 -2.053 1 92 266 ASP B O 1
ATOM 4269 N N . PRO B 1 267 ? 17.766 -4.785 -1.862 1 90.12 267 PRO B N 1
ATOM 4270 C CA . PRO B 1 267 ? 17.812 -4.605 -3.314 1 90.12 267 PRO B CA 1
ATOM 4271 C C . PRO B 1 267 ? 18.297 -5.855 -4.047 1 90.12 267 PRO B C 1
ATOM 4273 O O . PRO B 1 267 ? 18.109 -5.973 -5.262 1 90.12 267 PRO B O 1
ATOM 4276 N N . GLN B 1 268 ? 18.953 -6.746 -3.361 1 90.81 268 GLN B N 1
ATOM 4277 C CA . GLN B 1 268 ? 19.438 -7.984 -3.955 1 90.81 268 GLN B CA 1
ATOM 4278 C C . GLN B 1 268 ? 19.219 -9.164 -3.018 1 90.81 268 GLN B C 1
ATOM 4280 O O . GLN B 1 268 ? 20.188 -9.789 -2.562 1 90.81 268 GLN B O 1
ATOM 4285 N N . PRO B 1 269 ? 17.953 -9.516 -2.906 1 93.56 269 PRO B N 1
ATOM 4286 C CA . PRO B 1 269 ? 17.719 -10.633 -1.982 1 93.56 269 PRO B CA 1
ATOM 4287 C C . PRO B 1 269 ? 18.141 -11.977 -2.557 1 93.56 269 PRO B C 1
ATOM 4289 O O . PRO B 1 269 ? 18.156 -12.156 -3.775 1 93.56 269 PRO B O 1
ATOM 4292 N N . VAL B 1 270 ? 18.484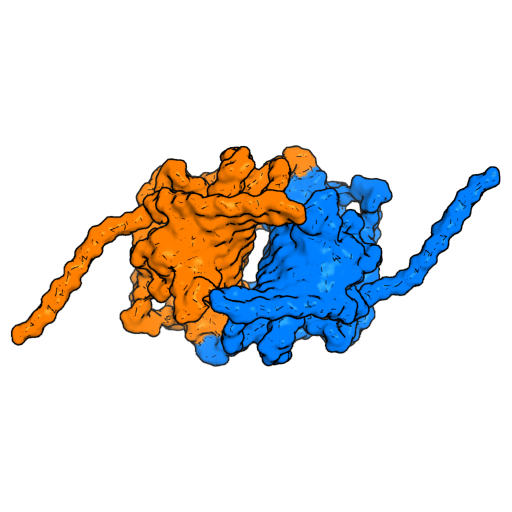 -12.867 -1.667 1 94.06 270 VAL B N 1
ATOM 4293 C CA . VAL B 1 270 ? 18.906 -14.203 -2.049 1 94.06 270 VAL B CA 1
ATOM 4294 C C . VAL B 1 270 ? 17.984 -15.242 -1.417 1 94.06 270 VAL B C 1
ATOM 4296 O O . VAL B 1 270 ? 17.594 -15.109 -0.253 1 94.06 270 VAL B O 1
ATOM 4299 N N . SER B 1 271 ? 17.594 -16.203 -2.207 1 95.31 271 SER B N 1
ATOM 4300 C CA . SER B 1 271 ? 16.719 -17.25 -1.72 1 95.31 271 SER B CA 1
ATOM 4301 C C . SER B 1 271 ? 17.438 -18.188 -0.771 1 95.31 271 SER B C 1
ATOM 4303 O O . SER B 1 271 ? 18.672 -18.203 -0.719 1 95.31 271 SER B O 1
ATOM 4305 N N . PHE B 1 272 ? 16.672 -18.906 0.045 1 95 272 PHE B N 1
ATOM 4306 C CA . PHE B 1 272 ? 17.219 -20.047 0.769 1 95 272 PHE B CA 1
ATOM 4307 C C . PHE B 1 272 ? 17.641 -21.156 -0.197 1 95 272 PHE B C 1
ATOM 4309 O O . PHE B 1 272 ? 17.406 -21.062 -1.401 1 95 272 PHE B O 1
ATOM 4316 N N . GLU B 1 273 ? 18.297 -22.141 0.298 1 91.75 273 GLU B N 1
ATOM 4317 C CA . GLU B 1 273 ? 18.719 -23.281 -0.51 1 91.75 273 GLU B CA 1
ATOM 4318 C C . GLU B 1 273 ? 17.531 -23.891 -1.256 1 91.75 273 GLU B C 1
ATOM 4320 O O . GLU B 1 273 ? 16.438 -24 -0.703 1 91.75 273 GLU B O 1
ATOM 4325 N N . GLY B 1 274 ? 17.812 -24.25 -2.535 1 92.19 274 GLY B N 1
ATOM 4326 C CA . GLY B 1 274 ? 16.781 -24.875 -3.346 1 92.19 274 GLY B CA 1
ATOM 4327 C C . GLY B 1 274 ? 15.836 -23.891 -3.986 1 92.19 274 GLY B C 1
ATOM 4328 O O . GLY B 1 274 ? 14.852 -24.281 -4.621 1 92.19 274 GLY B O 1
ATOM 4329 N N . GLY B 1 275 ? 16.062 -22.609 -3.75 1 94.12 275 GLY B N 1
ATOM 4330 C CA . GLY B 1 275 ? 15.242 -21.578 -4.363 1 94.12 275 GLY B CA 1
ATOM 4331 C C . GLY B 1 275 ? 14.031 -21.203 -3.525 1 94.12 275 GLY B C 1
ATOM 4332 O O . GLY B 1 275 ? 13.102 -20.578 -4.02 1 94.12 275 GLY B O 1
ATOM 4333 N N . TYR B 1 276 ? 14.078 -21.562 -2.238 1 96.56 276 TYR B N 1
ATOM 4334 C CA . TYR B 1 276 ? 12.922 -21.344 -1.377 1 96.56 276 TYR B CA 1
ATOM 4335 C C . TYR B 1 276 ? 12.945 -19.938 -0.791 1 96.56 276 TYR B C 1
ATOM 4337 O O . TYR B 1 276 ? 14.016 -19.406 -0.479 1 96.56 276 TYR B O 1
ATOM 4345 N N . TRP B 1 277 ? 11.828 -19.406 -0.708 1 97.25 277 TRP B N 1
ATOM 4346 C CA . TRP B 1 277 ? 11.531 -18.234 0.095 1 97.25 277 TRP B CA 1
ATOM 4347 C C . TRP B 1 277 ? 10.531 -18.562 1.195 1 97.25 277 TRP B C 1
ATOM 4349 O O . TRP B 1 277 ? 9.852 -19.594 1.14 1 97.25 277 TRP B O 1
ATOM 4359 N N . LEU B 1 278 ? 10.508 -17.734 2.227 1 98.62 278 LEU B N 1
ATOM 4360 C CA . LEU B 1 278 ? 9.539 -17.891 3.303 1 98.62 278 LEU B CA 1
ATOM 4361 C C . LEU B 1 278 ? 8.602 -16.688 3.373 1 98.62 278 LEU B C 1
ATOM 4363 O O . LEU B 1 278 ? 9.047 -15.555 3.508 1 98.62 278 LEU B O 1
ATOM 4367 N N . ILE B 1 279 ? 7.32 -16.984 3.244 1 98.75 279 ILE B N 1
ATOM 4368 C CA . ILE B 1 279 ? 6.301 -15.953 3.4 1 98.75 279 ILE B CA 1
ATOM 4369 C C . ILE B 1 279 ? 5.625 -16.094 4.762 1 98.75 279 ILE B C 1
ATOM 4371 O O . ILE B 1 279 ? 5.172 -17.188 5.121 1 98.75 279 ILE B O 1
ATOM 4375 N N . ARG B 1 280 ? 5.59 -15.078 5.527 1 98.62 280 ARG B N 1
ATOM 4376 C CA . ARG B 1 280 ? 4.648 -14.969 6.637 1 98.62 280 ARG B CA 1
ATOM 4377 C C . ARG B 1 280 ? 3.441 -14.125 6.25 1 98.62 280 ARG B C 1
ATOM 4379 O O . ARG B 1 280 ? 3.594 -13.039 5.68 1 98.62 280 ARG B O 1
ATOM 4386 N N . THR B 1 281 ? 2.289 -14.586 6.488 1 98 281 THR B N 1
ATOM 4387 C CA . THR B 1 281 ? 1.073 -13.797 6.316 1 98 281 THR B CA 1
ATOM 4388 C C . THR B 1 281 ? 0.222 -13.836 7.582 1 98 281 THR B C 1
ATOM 4390 O O . THR B 1 281 ? 0.065 -14.883 8.203 1 98 281 THR B O 1
ATOM 4393 N N . ARG B 1 282 ? -0.251 -12.695 7.957 1 97.38 282 ARG B N 1
ATOM 4394 C CA . ARG B 1 282 ? -1.047 -12.562 9.172 1 97.38 282 ARG B CA 1
ATOM 4395 C C . ARG B 1 282 ? -2.307 -11.742 8.914 1 97.38 282 ARG B C 1
ATOM 4397 O O . ARG B 1 282 ? -2.225 -10.594 8.477 1 97.38 282 ARG B O 1
ATOM 4404 N N . ALA B 1 283 ? -3.439 -12.352 9.242 1 97.69 283 ALA B N 1
ATOM 4405 C CA . ALA B 1 283 ? -4.676 -11.57 9.188 1 97.69 283 ALA B CA 1
ATOM 4406 C C . ALA B 1 283 ? -4.695 -10.5 10.281 1 97.69 283 ALA B C 1
ATOM 4408 O O . ALA B 1 283 ? -4.402 -10.789 11.445 1 97.69 283 ALA B O 1
ATOM 4409 N N . GLU B 1 284 ? -5.016 -9.336 9.914 1 97.19 284 GLU B N 1
ATOM 4410 C CA . GLU B 1 284 ? -5.074 -8.227 10.859 1 97.19 284 GLU B CA 1
ATOM 4411 C C . GLU B 1 284 ? -6.508 -7.961 11.312 1 97.19 284 GLU B C 1
ATOM 4413 O O . GLU B 1 284 ? -6.734 -7.492 12.43 1 97.19 284 GLU B O 1
ATOM 4418 N N . HIS B 1 285 ? -7.438 -8.211 10.422 1 96.25 285 HIS B N 1
ATOM 4419 C CA . HIS B 1 285 ? -8.844 -7.879 10.609 1 96.25 285 HIS B CA 1
ATOM 4420 C C . HIS B 1 285 ? -9.703 -8.516 9.523 1 96.25 285 HIS B C 1
ATOM 4422 O O . HIS B 1 285 ? -9.281 -8.617 8.367 1 96.25 285 HIS B O 1
ATOM 4428 N N . ALA B 1 286 ? -10.844 -8.984 9.898 1 96.25 286 ALA B N 1
ATOM 4429 C CA . ALA B 1 286 ? -11.828 -9.461 8.938 1 96.25 286 ALA B CA 1
ATOM 4430 C C . ALA B 1 286 ? -13.25 -9.195 9.422 1 96.25 286 ALA B C 1
ATOM 4432 O O . ALA B 1 286 ? -13.664 -9.711 10.469 1 96.25 286 ALA B O 1
ATOM 4433 N N . ARG B 1 287 ? -13.914 -8.406 8.703 1 94.12 287 ARG B N 1
ATOM 4434 C CA . ARG B 1 287 ? -15.289 -8.07 9.07 1 94.12 287 ARG B CA 1
ATOM 4435 C C . ARG B 1 287 ? -16.047 -7.484 7.879 1 94.12 287 ARG B C 1
ATOM 4437 O O . ARG B 1 287 ? -15.453 -6.832 7.02 1 94.12 287 ARG B O 1
ATOM 4444 N N . HIS B 1 288 ? -17.281 -7.77 7.77 1 92.69 288 HIS B N 1
ATOM 4445 C CA . HIS B 1 288 ? -18.203 -7.203 6.793 1 92.69 288 HIS B CA 1
ATOM 4446 C C . HIS B 1 288 ? -17.719 -7.48 5.367 1 92.69 288 HIS B C 1
ATOM 4448 O O . HIS B 1 288 ? -17.844 -6.617 4.492 1 92.69 288 HIS B O 1
ATOM 4454 N N . GLY B 1 289 ? -17.062 -8.516 5.207 1 95.25 289 GLY B N 1
ATOM 4455 C CA . GLY B 1 289 ? -16.719 -8.977 3.867 1 95.25 289 GLY B CA 1
ATOM 4456 C C . GLY B 1 289 ? -15.383 -8.461 3.385 1 95.25 289 GLY B C 1
ATOM 4457 O O . GLY B 1 289 ? -15.086 -8.516 2.189 1 95.25 289 GLY B O 1
ATOM 4458 N N . TYR B 1 290 ? -14.586 -7.949 4.312 1 97 290 TYR B N 1
ATOM 4459 C CA . TYR B 1 290 ? -13.258 -7.469 3.953 1 97 290 TYR B CA 1
ATOM 4460 C C . TYR B 1 290 ? -12.227 -7.895 4.988 1 97 290 TYR B C 1
ATOM 4462 O O . TYR B 1 290 ? -12.547 -8.047 6.168 1 97 290 TYR B O 1
ATOM 4470 N N . SER B 1 291 ? -11.047 -8.117 4.535 1 97.38 291 SER B N 1
ATOM 4471 C CA . SER B 1 291 ? -9.953 -8.406 5.453 1 97.38 291 SER B CA 1
ATOM 4472 C C . SER B 1 291 ? -8.688 -7.648 5.059 1 97.38 291 SER B C 1
ATOM 4474 O O . SER B 1 291 ? -8.555 -7.199 3.92 1 97.38 291 SER B O 1
ATOM 4476 N N . SER B 1 292 ? -7.867 -7.398 6 1 98.38 292 SER B N 1
ATOM 4477 C CA . SER B 1 292 ? -6.512 -6.887 5.82 1 98.38 292 SER B CA 1
ATOM 4478 C C . SER B 1 292 ? -5.473 -7.867 6.355 1 98.38 292 SER B C 1
ATOM 4480 O O . SER B 1 292 ? -5.723 -8.57 7.336 1 98.38 292 SER B O 1
ATOM 4482 N N . GLN B 1 293 ? -4.336 -7.906 5.656 1 98.56 293 GLN B N 1
ATOM 4483 C CA . GLN B 1 293 ? -3.273 -8.789 6.117 1 98.56 293 GLN B CA 1
ATOM 4484 C C . GLN B 1 293 ? -1.907 -8.125 6 1 98.56 293 GLN B C 1
ATOM 4486 O O . GLN B 1 293 ? -1.697 -7.277 5.129 1 98.56 293 GLN B O 1
ATOM 4491 N N . ASP B 1 294 ? -1.07 -8.461 6.852 1 98.12 294 ASP B N 1
ATOM 4492 C CA . ASP B 1 294 ? 0.346 -8.109 6.852 1 98.12 294 ASP B CA 1
ATOM 4493 C C . ASP B 1 294 ? 1.207 -9.281 6.391 1 98.12 294 ASP B C 1
ATOM 4495 O O . ASP B 1 294 ? 0.973 -10.422 6.789 1 98.12 294 ASP B O 1
ATOM 4499 N N . MET B 1 295 ? 2.18 -8.984 5.516 1 98.56 295 MET B N 1
ATOM 4500 C CA . MET B 1 295 ? 2.982 -10.062 4.949 1 98.56 295 MET B CA 1
ATOM 4501 C C . MET B 1 295 ? 4.469 -9.727 5.004 1 98.56 295 MET B C 1
ATOM 4503 O O . MET B 1 295 ? 4.848 -8.555 4.875 1 98.56 295 MET B O 1
ATOM 4507 N N . GLU B 1 296 ? 5.219 -10.758 5.156 1 98.56 296 GLU B N 1
ATOM 4508 C CA . GLU B 1 296 ? 6.676 -10.695 5.121 1 98.56 296 GLU B CA 1
ATOM 4509 C C . GLU B 1 296 ? 7.25 -11.727 4.156 1 98.56 296 GLU B C 1
ATOM 4511 O O . GLU B 1 296 ? 6.754 -12.852 4.078 1 98.56 296 GLU B O 1
ATOM 4516 N N . LEU B 1 297 ? 8.25 -11.32 3.445 1 98.56 297 LEU B N 1
ATOM 4517 C CA . LEU B 1 297 ? 9.016 -12.203 2.58 1 98.56 297 LEU B CA 1
ATOM 4518 C C . LEU B 1 297 ? 10.469 -12.281 3.041 1 98.56 297 LEU B C 1
ATOM 4520 O O . LEU B 1 297 ? 11.164 -11.266 3.104 1 98.56 297 LEU B O 1
ATOM 4524 N N . TRP B 1 298 ? 10.922 -13.492 3.316 1 98 298 TRP B N 1
ATOM 4525 C CA . TRP B 1 298 ? 12.258 -13.703 3.855 1 98 298 TRP B CA 1
ATOM 4526 C C . TRP B 1 298 ? 13.102 -14.562 2.912 1 98 298 TRP B C 1
ATOM 4528 O O . TRP B 1 298 ? 12.594 -15.516 2.312 1 98 298 TRP B O 1
ATOM 4538 N N . GLY B 1 299 ? 14.305 -14.234 2.797 1 96.25 299 GLY B N 1
ATOM 4539 C CA . GLY B 1 299 ? 15.32 -15.047 2.154 1 96.25 299 GLY B CA 1
ATOM 4540 C C . GLY B 1 299 ? 16.469 -15.398 3.078 1 96.25 299 GLY B C 1
ATOM 4541 O O . GLY B 1 299 ? 16.391 -15.18 4.289 1 96.25 299 GLY B O 1
ATOM 4542 N N . ALA B 1 300 ? 17.516 -15.961 2.5 1 94.94 300 ALA B N 1
ATOM 4543 C CA . ALA B 1 300 ? 18.672 -16.422 3.27 1 94.94 300 ALA B CA 1
ATOM 4544 C C . ALA B 1 300 ? 19.406 -15.25 3.906 1 94.94 300 ALA B C 1
ATOM 4546 O O . ALA B 1 300 ? 20.047 -15.406 4.953 1 94.94 300 ALA B O 1
ATOM 4547 N N . GLY B 1 301 ? 19.297 -14.102 3.283 1 93 301 GLY B N 1
ATOM 4548 C CA . GLY B 1 301 ? 19.984 -12.922 3.785 1 93 301 GLY B CA 1
ATOM 4549 C C . GLY B 1 301 ? 19.156 -12.117 4.773 1 93 301 GLY B C 1
ATOM 4550 O O . GLY B 1 301 ? 19.609 -11.078 5.254 1 93 301 GLY B O 1
ATOM 4551 N N . GLY B 1 302 ? 17.938 -12.539 5.074 1 95.06 302 GLY B N 1
ATOM 4552 C CA . GLY B 1 302 ? 17.047 -11.797 5.957 1 95.06 302 GLY B CA 1
ATOM 4553 C C . GLY B 1 302 ? 15.758 -11.367 5.281 1 95.06 302 GLY B C 1
ATOM 4554 O O . GLY B 1 302 ? 15.305 -12.008 4.328 1 95.06 302 GLY B O 1
ATOM 4555 N N . ILE B 1 303 ? 15.156 -10.289 5.848 1 97.12 303 ILE B N 1
ATOM 4556 C CA . ILE B 1 303 ? 13.875 -9.82 5.324 1 97.12 303 ILE B CA 1
ATOM 4557 C C . ILE B 1 303 ? 14.086 -9.164 3.959 1 97.12 303 ILE B C 1
ATOM 4559 O O . ILE B 1 303 ? 14.93 -8.273 3.812 1 97.12 303 ILE B O 1
ATOM 4563 N N . ALA B 1 304 ? 13.375 -9.672 3.002 1 97 304 ALA B N 1
ATOM 4564 C CA . ALA B 1 304 ? 13.5 -9.172 1.633 1 97 304 ALA B CA 1
ATOM 4565 C C . ALA B 1 304 ? 12.43 -8.125 1.326 1 97 304 ALA B C 1
ATOM 4567 O O . ALA B 1 304 ? 12.695 -7.152 0.621 1 97 304 ALA B O 1
ATOM 4568 N N . ALA B 1 305 ? 11.25 -8.328 1.847 1 98.5 305 ALA B N 1
ATOM 4569 C CA . ALA B 1 305 ? 10.141 -7.418 1.561 1 98.5 305 ALA B CA 1
ATOM 4570 C C . ALA B 1 305 ? 9.07 -7.504 2.641 1 98.5 305 ALA B C 1
ATOM 4572 O O . ALA B 1 305 ? 8.969 -8.508 3.35 1 98.5 305 ALA B O 1
ATOM 4573 N N . VAL B 1 306 ? 8.281 -6.434 2.779 1 98.69 306 VAL B N 1
ATOM 4574 C CA . VAL B 1 306 ? 7.059 -6.398 3.58 1 98.69 306 VAL B CA 1
ATOM 4575 C C . VAL B 1 306 ? 5.895 -5.906 2.727 1 98.69 306 VAL B C 1
ATOM 4577 O O . VAL B 1 306 ? 6.086 -5.125 1.793 1 98.69 306 VAL B O 1
ATOM 4580 N N . SER B 1 307 ? 4.727 -6.398 3.006 1 98.75 307 SER B N 1
ATOM 4581 C CA . SER B 1 307 ? 3.594 -5.988 2.182 1 98.75 307 SER B CA 1
ATOM 4582 C C . SER B 1 307 ? 2.287 -6.051 2.967 1 98.75 307 SER B C 1
ATOM 4584 O O . SER B 1 307 ? 2.252 -6.57 4.082 1 98.75 307 SER B O 1
ATOM 4586 N N . ARG B 1 308 ? 1.284 -5.41 2.463 1 98.81 308 ARG B N 1
ATOM 4587 C CA . ARG B 1 308 ? -0.068 -5.387 3.012 1 98.81 308 ARG B CA 1
ATOM 4588 C C . ARG B 1 308 ? -1.11 -5.484 1.902 1 98.81 308 ARG B C 1
ATOM 4590 O O . ARG B 1 308 ? -0.962 -4.863 0.848 1 98.81 308 ARG B O 1
ATOM 4597 N N . GLN B 1 309 ? -2.15 -6.289 2.174 1 98.75 309 GLN B N 1
ATOM 4598 C CA . GLN B 1 309 ? -3.225 -6.43 1.195 1 98.75 309 GLN B CA 1
ATOM 4599 C C . GLN B 1 309 ? -4.586 -6.184 1.835 1 98.75 309 GLN B C 1
ATOM 4601 O O . GLN B 1 309 ? -4.793 -6.496 3.012 1 98.75 309 GLN B O 1
ATOM 4606 N N . SER B 1 310 ? -5.453 -5.57 1.085 1 98.69 310 SER B N 1
ATOM 4607 C CA . SER B 1 310 ? -6.887 -5.547 1.345 1 98.69 310 SER B CA 1
ATOM 4608 C C . SER B 1 310 ? -7.625 -6.551 0.465 1 98.69 310 SER B C 1
ATOM 4610 O O . SER B 1 310 ? -7.379 -6.625 -0.741 1 98.69 310 SER B O 1
ATOM 4612 N N . VAL B 1 311 ? -8.516 -7.344 1.093 1 97.5 311 VAL B N 1
ATOM 4613 C CA . VAL B 1 311 ? -9.125 -8.484 0.418 1 97.5 311 VAL B CA 1
ATOM 4614 C C . VAL B 1 311 ? -10.641 -8.461 0.621 1 97.5 311 VAL B C 1
ATOM 4616 O O . VAL B 1 311 ? -11.117 -8.211 1.728 1 97.5 311 VAL B O 1
ATOM 4619 N N . ALA B 1 312 ? -11.398 -8.672 -0.43 1 96.06 312 ALA B N 1
ATOM 4620 C CA . ALA B 1 312 ? -12.836 -8.906 -0.324 1 96.06 312 ALA B CA 1
ATOM 4621 C C . ALA B 1 312 ? -13.133 -10.391 -0.079 1 96.06 312 ALA B C 1
ATOM 4623 O O . ALA B 1 312 ? -12.555 -11.258 -0.731 1 96.06 312 ALA B O 1
ATOM 4624 N N . ILE B 1 313 ? -13.977 -10.633 0.795 1 94 313 ILE B N 1
ATOM 4625 C CA . ILE B 1 313 ? -14.336 -11.984 1.201 1 94 313 ILE B CA 1
ATOM 4626 C C . ILE B 1 313 ? -15.789 -12.266 0.83 1 94 313 ILE B C 1
ATOM 4628 O O . ILE B 1 313 ? -16.688 -11.492 1.179 1 94 313 ILE B O 1
ATOM 4632 N N . TYR B 1 314 ? -16.031 -13.414 0.23 1 85.94 314 TYR B N 1
ATOM 4633 C CA . TYR B 1 314 ? -17.391 -13.75 -0.197 1 85.94 314 TYR B CA 1
ATOM 4634 C C . TYR B 1 314 ? -17.922 -14.945 0.582 1 85.94 314 TYR B C 1
ATOM 4636 O O . TYR B 1 314 ? -18.984 -15.484 0.26 1 85.94 314 TYR B O 1
ATOM 4644 N N . ALA B 1 315 ? -17.234 -15.422 1.565 1 78.06 315 ALA B N 1
ATOM 4645 C CA . ALA B 1 315 ? -17.641 -16.516 2.432 1 78.06 315 ALA B CA 1
ATOM 4646 C C . ALA B 1 315 ? -18.75 -16.094 3.383 1 78.06 315 ALA B C 1
ATOM 4648 O O . ALA B 1 315 ? -18.859 -14.914 3.715 1 78.06 315 ALA B O 1
#

Sequence (630 aa):
MATRAAAVGYCTSPTPLAKLLSSFAARRKIWKGNGSPVHATYKALITPDWMQGRTTYGGLSAALCLEGARRTLSDEGRLDLPPLRSALLNFVDAAAGAVEIDASIVRCGKAMSTVTSSVFSEGKEGRACATSGTFVFGAPRLQSKVEATRLMTPPPATLPPPAECESIFAGSFEPPGPTVLFPPTFTQHTTSLLASGPGLATAASSGDLYVWVRWKGADAGGGVGEDVSPDVSLLALADVIPPASYALFDSVAPVSSMTWQINFLDPQPVSFEGGYWLIRTRAEHARHGYSSQDMELWGAGGIAAVSRQSVAIYAMATRAAAVGYCTSPTPLAKLLSSFAARRKIWKGNGSPVHATYKALITPDWMQGRTTYGGLSAALCLEGARRTLSDEGRLDLPPLRSALLNFVDAAAGAVEIDASIVRCGKAMSTVTSSVFSEGKEGRACATSGTFVFGAPRLQSKVEATRLMTPPPATLPPPAECESIFAGSFEPPGPTVLFPPTFTQHTTSLLASGPGLATAASSGDLYVWVRWKGADAGGGVGEDVSPDVSLLALADVIPPASYALFDSVAPVSSMTWQINFLDPQPVSFEGGYWLIRTRAEHARHGYSSQDMELWGAGGIAAVSRQSVAIYA

Foldseek 3Di:
DPPPPPPPVPVPPDDFLLNQLVQFDKPFPQDPDPPFWGKIKTKTFDDQLQDQFQAGQVLSQVLNFVSRQQVSCVVVVNVPFAFWFKKKKFFDAGAHTMKMKMKTWPDDDPFKTKMKIFIWHQDPVGTDTGMIMIIMGGHDDVPDPDDDAPPDDFDDPPFDDQVPFDALQPDDADAPDPRGDPVGSNCVQKGKTWRDDQGFLCLDPWQKTKIKMAGVPADQQRDSDPNRDPVSSVSSRLRNDDASCRSNHNHDFDKFWGMKMKGFDDRDATAEGPNIKMKIKTWDDDDPQKTKIKMWIAHPVGTGMIMMIIMGTDD/DPPPPPPPVPPPPDDFLLNQLVQWDWPWDQPPDPPFWGKIKTKTFDDQLQDFFQAGQVLSQVLNFVSRQQVSCVVVVNVPFAFWFKKKKFFDAGAHTMKMKMKTWPDDDPFKTKMKIFIWHQDPVGTDTGMIMIIMGGHDDVPDPDDDAPPDDFDDPPFDDQVPFDALQPDDADAPDPRGDPVGSNCVQKGKTWRDDQGFLCLDPWQKTKIKMAGVPADQFRDRDPNRDPVSSVSSRLRNDDASCRSNHNHDFDKFWGMKMKGFDDRDATAEGPNIKMKIKTWDDDDPQKTKIKMWIAHPVGTGMIMMIIMGHDD

Organism: Emiliania huxleyi (strain CCMP1516) (NCBI:txid280463)

Nearest PDB structures (foldseek):
  3dkz-assembly1_A  TM=7.380E-01  e=1.320E-04  Bordetella parapertussis
  3e1e-assembly1_A  TM=6.990E-01  e=4.289E-04  Ruegeria pomeroyi
  2qq2-assembly1_E  TM=7.739E-01  e=4.791E-03  Homo sapiens
  2qq2-assembly2_L  TM=6.775E-01  e=7.096E-03  Homo sapiens
  3qoo-assembly1_A-2  TM=6.381E-01  e=8.397E-03  Thermanaerovibrio acidaminovorans DSM 6589

Solvent-accessible surface area (backbone atoms only — not comparable to full-atom values): 32516 Å² total; per-residue (Å²): 133,79,79,73,72,72,74,74,68,76,74,68,73,78,79,51,68,40,62,45,60,67,51,52,48,73,53,72,53,70,39,71,55,101,59,49,54,42,31,34,36,30,35,38,61,52,57,75,58,44,20,44,60,84,18,49,36,62,19,54,55,50,24,51,23,49,48,40,29,52,49,50,41,36,76,72,68,44,75,81,68,47,38,65,36,35,36,42,36,37,47,71,44,66,31,60,43,62,32,36,32,45,18,33,43,74,43,84,50,94,59,42,28,34,27,32,14,26,33,30,13,78,44,97,76,34,70,34,65,13,33,38,34,40,38,34,24,37,44,75,31,83,74,24,74,55,75,41,78,79,59,55,84,71,79,66,88,78,54,56,55,72,93,78,36,49,52,59,68,70,61,92,58,65,46,72,38,98,79,34,59,60,70,39,53,34,53,79,51,41,47,50,25,40,47,44,59,80,53,63,31,58,49,36,95,56,22,53,35,34,31,36,33,30,58,63,82,31,40,67,73,45,44,66,43,94,84,44,56,67,66,40,56,48,54,20,59,74,48,70,66,78,63,29,57,42,11,44,24,75,49,60,51,60,67,44,67,35,38,36,36,39,36,39,71,38,81,75,67,39,41,27,83,78,14,28,33,39,37,38,32,28,31,45,30,26,46,52,19,34,33,35,30,44,34,37,34,33,31,64,83,39,71,26,30,42,33,41,37,36,31,42,40,66,60,133,81,78,73,74,71,74,72,69,74,75,69,74,79,78,52,69,41,63,45,61,66,51,56,50,78,53,72,51,73,38,68,59,105,56,47,51,44,33,32,37,28,39,39,63,50,57,75,60,43,20,44,60,85,20,47,36,62,19,55,56,52,24,52,22,48,48,39,31,52,49,49,40,37,74,71,67,45,73,82,66,49,36,64,37,37,37,42,36,38,47,70,46,65,32,62,44,60,34,34,32,43,18,34,41,74,42,82,48,92,56,44,30,33,27,33,15,27,33,29,14,78,43,98,78,34,70,32,64,14,34,39,34,40,40,34,25,39,45,76,29,82,76,25,73,56,74,41,78,77,58,54,84,72,79,66,88,78,54,55,57,70,92,76,36,49,50,59,68,69,63,92,59,64,46,71,38,98,78,34,58,59,70,39,51,33,54,79,50,42,47,49,24,42,46,44,59,80,52,63,31,56,49,36,95,55,22,52,36,34,32,36,35,30,58,62,82,31,39,68,72,43,44,68,43,93,83,46,53,67,67,39,56,48,53,20,58,74,47,70,67,78,64,30,56,41,10,45,25,75,50,60,51,60,66,42,67,36,38,37,36,39,36,40,70,38,80,77,68,40,41,26,83,78,14,27,34,37,36,37,33,28,30,44,33,26,45,51,21,33,33,35,31,45,34,38,34,31,31,65,82,38,69,25,31,42,33,40,38,36,30,41,40,66,61

pLDDT: mean 87.54, std 15.39, range [28.55, 98.94]

InterPro domains:
  IPR029069 HotDog domain superfamily [SSF54637] (46-125)
  IPR029069 HotDog domain superfamily [SSF54637] (154-313)
  IPR042171 Acyl-CoA thioesterase, double hotdog domain [G3DSA:2.40.160.210] (32-314)
  IPR049449 Acyl-CoA thioesterase-like, N-terminal HotDog domain [PF13622] (47-138)
  IPR049450 Acyl-CoA thioesterase-like, C-terminal domain [PF20789] (179-312)

Secondary structure (DSSP, 8-state):
----------------HHHHHHT-EEEEE---STT---EEEEEEEE-GGGEETTEE-HHHHHHHHHHHHHHHHHHTT--SPPPEEEEEEEE-S---EEEEEEEEEEEE-SSEEEEEEEEEEEETTEEEEEEEEEEEEE---TT----B---SPPPPTTPPPGGG-EETT-S----SSTT--SS-GGGGGEEEEEEES--SSS--S--EEEEEEEETT--TTS-S-TTS-HHHHHHHHTT-SPPGGGGG-SS---EEEEEEEEEE--SS--PPGGG-EEEEEEEEEEETTEEEEEEEEEETTEEEEEEEEEEEE--/-------------PPPHHHHHTT---EEE---GGG---EEEEEEEE-GGGEETTEE-HHHHHHHHHHHHHHHHHHTT--SPPPEEEEEEEE-S---EEEEEEEEEEEE-SSEEEEEEEEEEEETTEEEEEEEEEEEEE---TT----B---SPPPPTTPPPGGG-EETT-S----SSTT--SS-GGGGGEEEEEEES--SSS--S--EEEEEEEETT--TTS-S-TTS-HHHHHHHHTT-SPPGGGGG-SS---EEEEEEEEEE--SS--PPGGG-EEEEEEEEEEETTEEEEEEEEEETTEEEEEEEEEEEE--

Radius of gyration: 24.13 Å; Cα contacts (8 Å, |Δi|>4): 1596; chains: 2; bounding box: 50×100×60 Å